Protein 1G31 (pdb70)

Nearest PDB structures (foldseek):
  1g31-assembly1_A  TM=1.009E+00  e=7.234E-22  Tequatrovirus T4
  2cgt-assembly1_O  TM=9.620E-01  e=8.627E-15  Tequatrovirus T4
  7bu3-assembly1_B  TM=4.494E-01  e=4.755E-01  Escherichia coli
  3qwb-assembly2_C  TM=4.500E-01  e=1.381E+00  Saccharomyces cerevisiae S288C
  1g31-assembly1_A  TM=1.008E+00  e=4.872E-21  Tequatrovirus T4

GO terms:
  GO:0019069 viral capsid assembly (P, IDA)

Solvent-accessible surface area: 41227 Å² total; per-residue (Å²): 143,96,54,49,7,103,3,4,6,58,43,0,0,0,19,16,55,139,71,47,55,59,123,74,157,112,89,123,110,82,85,173,76,39,135,154,71,90,15,86,59,45,15,20,0,30,0,5,18,44,2,103,75,10,54,181,71,18,16,115,68,38,18,24,0,7,1,12,63,55,84,21,96,95,13,27,16,0,55,29,13,63,67,114,104,113,58,165,99,36,108,76,85,2,0,5,5,60,30,122,20,1,10,0,1,12,101,140,110,40,56,6,98,4,4,7,59,43,0,0,0,18,16,55,137,62,38,57,50,113,74,156,127,95,125,107,83,88,176,80,39,139,146,68,89,17,77,71,50,15,17,0,32,1,6,17,45,2,103,76,10,55,182,71,15,13,112,64,42,17,24,0,8,1,11,62,55,84,21,100,94,12,28,12,0,52,33,12,76,68,124,86,122,57,162,100,35,106,73,87,2,0,4,5,61,30,120,17,1,9,0,0,10,101,128,114,44,46,6,99,4,5,8,61,44,0,0,0,20,15,56,136,63,41,49,50,104,78,154,120,108,129,108,82,85,175,88,39,141,143,70,90,16,80,61,42,13,19,0,32,0,2,17,46,2,102,75,11,54,182,72,17,15,113,63,43,18,24,0,8,1,12,62,54,84,22,102,99,12,26,13,0,57,32,11,72,61,123,84,126,59,152,110,34,108,70,88,2,0,4,5,60,31,119,18,1,10,0,2,11,111,144,105,43,49,6,97,4,5,8,60,42,0,0,0,18,15,51,140,66,46,54,65,114,82,154,119,94,121,110,80,86,174,83,40,136,147,70,89,14,82,58,45,15,20,0,32,0,9,18,45,2,104,76,11,53,183,73,16,14,115,64,43,18,24,0,7,1,14,58,55,83,21,98,94,12,25,16,0,51,32,13,66,67,120,94,107,61,179,102,38,108,72,84,1,0,4,5,60,30,120,20,1,11,0,0,12,107,146,101,44,54,6,102,4,5,8,58,44,0,0,0,17,15,51,135,70,38,40,59,104,100,147,123,91,129,108,83,82,173,80,40,138,140,70,89,18,83,69,48,13,20,0,33,0,7,18,45,2,102,74,10,53,183,72,16,14,115,62,41,18,24,0,8,1,11,60,55,84,21,102,95,13,27,12,0,54,34,12,72,68,126,92,115,77,160,90,33,106,76,85,2,0,4,5,59,31,122,19,1,10,0,0,11,108,156,99,43,60,6,104,4,5,7,59,44,0,0,0,17,16,55,135,69,43,58,53,116,90,143,130,91,127,110,82,83,174,90,39,133,144,68,90,19,81,57,46,14,20,0,36,2,8,17,44,2,105,74,11,54,185,72,17,14,109,60,40,19,22,0,8,1,11,60,55,85,22,98,96,14,27,13,0,50,29,12,74,60,139,69,115,60,145,117,36,107,73,87,2,0,4,5,58,29,121,19,1,10,0,2,13,106,132,123,41,41,4,102,4,4,7,61,45,0,0,0,18,14,54,137,68,44,62,53,122,72,153,112,97,127,110,81,84,174,82,40,142,143,69,92,16,83,68,47,14,19,0,31,0,2,16,45,2,103,75,10,54,184,72,20,16,106,68,43,17,24,0,8,1,11,59,54,85,22,95,99,13,27,16,0,54,32,11,67,61,113,96,107,67,153,92,34,109,77,86,2,0,5,5,58,29,121,19,1,10,0,2,14,106

Foldseek 3Di:
DDDPDEDAAQKWKWKFDPDAPVPCPVPDPPDDDDPVRQQQGKTKTFTQYGHPNHDPPLDDGRWIFIAGNNQKAWDQDVCVVVVNDPSVPDDITMIMHGSVRTDDTPD/DADPDEDAAQKWKWKFDPDFVPVPPPPDPPDDDDPVRQQAGKTKIFTQYGHPNHDPPLDDGRWIFIAGNNQKAWDQDVCVVVVNDDSVVDDIIMIMHGSVRTDDTPD/DDDPDEDAAQKWKWKFDPDFPVVPPPDDPPDDDDPVRQQQGKTKIFTQYGHPNHDPPLDDGRWIFIAGNNQKAWDQDVCVVVPDDDSVPDDITMIMHGSVRTDDTPD/DDDPDEDAAQKWKWKFDPDAPVPPPVPDPPDDDDPVRQQQGKTKTFTQYGHPNHDPPLDDGRWIAIAGNNQKAWDPDVCVVVVNDNPVPDDITMIMHGSVRTDDTPD/DDDPDEDAAQKWKWKFDPDFVVVCPVDDPPDDDDPVRQQQGKTKIFTQYGHPNHDPPLDDGGWIFIAGNNQKAWDQDVCVVVVNDDSVPDDITMIMHGSVRTDDTPD/DADPDEDAAQKWKWKFDPDADVPPPVPDPPDDDDPVVQQAGKTKIFTQYGHPNHDPPLDDGRWIFIAGNNQKAWDQDVCVVVPDDDSVPDDITMIMHGSVRTDDTPD/DDDPDEDAAQKWKWKFDPDFPVVCPVDDPPDDDDPVRQQQGKTKIFTQYGHPNHDPPLDDGRWIFIAGNNQKAWDQDVCVVVPNDDSVPDDITMIMHGSVRTDDTPD

InterPro domains:
  IPR011032 GroES-like superfamily [SSF50129] (5-111)
  IPR016416 Bacteriophage T4, Gp31, chaperonin-GroEL [PIRSF004380] (5-111)
  IPR020818 GroES chaperonin family [PF00166] (9-109)
  IPR020818 GroES chaperonin family [cd00320] (8-110)
  IPR037124 GroES chaperonin superfamily [G3DSA:2.30.33.40] (1-111)

Structure (mmCIF, N/CA/C/O backbone):
data_1G31
#
_entry.id   1G31
#
_cell.length_a   157.677
_cell.length_b   157.677
_cell.length_c   90.932
_cell.angle_alpha   90.00
_cell.angle_beta   90.00
_cell.angle_gamma   90.00
#
_symmetry.space_group_name_H-M   'P 42 21 2'
#
loop_
_entity.id
_entity.type
_entity.pdbx_description
1 polymer GP31
2 non-polymer 'PHOSPHATE ION'
3 non-polymer 'POTASSIUM ION'
4 water water
#
loop_
_atom_site.group_PDB
_atom_site.id
_atom_site.type_symbol
_atom_site.label_atom_id
_atom_site.label_alt_id
_atom_site.label_comp_id
_atom_site.label_asym_id
_atom_site.label_entity_id
_atom_site.label_seq_id
_atom_site.pdbx_PDB_ins_code
_atom_site.Cartn_x
_atom_site.Cartn_y
_atom_site.Cartn_z
_atom_site.occupancy
_atom_site.B_iso_or_equiv
_atom_site.auth_seq_id
_atom_site.auth_comp_id
_atom_site.auth_asym_id
_atom_site.auth_atom_id
_atom_site.pdbx_PDB_model_num
ATOM 1 N N . GLN A 1 5 ? 2.088 56.973 17.024 1.00 144.00 5 GLN A N 1
ATOM 2 C CA . GLN A 1 5 ? 2.703 56.242 18.167 1.00 142.54 5 GLN A CA 1
ATOM 3 C C . GLN A 1 5 ? 4.238 56.406 18.219 1.00 139.30 5 GLN A C 1
ATOM 4 O O . GLN A 1 5 ? 4.869 55.964 19.180 1.00 141.84 5 GLN A O 1
ATOM 10 N N . GLN A 1 6 ? 4.820 57.091 17.232 1.00 129.19 6 GLN A N 1
ATOM 11 C CA . GLN A 1 6 ? 6.277 57.270 17.160 1.00 117.50 6 GLN A CA 1
ATOM 12 C C . GLN A 1 6 ? 6.840 58.647 17.575 1.00 108.66 6 GLN A C 1
ATOM 13 O O . GLN A 1 6 ? 6.392 59.700 17.104 1.00 102.98 6 GLN A O 1
ATOM 19 N N . LEU A 1 7 ? 7.808 58.607 18.489 1.00 97.21 7 LEU A N 1
ATOM 20 C CA . LEU A 1 7 ? 8.482 59.791 19.002 1.00 80.86 7 LEU A CA 1
ATOM 21 C C . LEU A 1 7 ? 9.881 59.727 18.387 1.00 76.58 7 LEU A C 1
ATOM 22 O O . LEU A 1 7 ? 10.117 58.914 17.486 1.00 83.67 7 LEU A O 1
ATOM 27 N N . PRO A 1 8 ? 10.835 60.546 18.862 1.00 66.79 8 PRO A N 1
ATOM 28 C CA . PRO A 1 8 ? 12.184 60.486 18.266 1.00 62.59 8 PRO A CA 1
ATOM 29 C C . PRO A 1 8 ? 13.161 59.451 18.863 1.00 60.27 8 PRO A C 1
ATOM 30 O O . PRO A 1 8 ? 14.238 59.822 19.348 1.00 53.03 8 PRO A O 1
ATOM 34 N N . ILE A 1 9 ? 12.785 58.174 18.838 1.00 54.39 9 ILE A N 1
ATOM 35 C CA . ILE A 1 9 ? 13.617 57.091 19.361 1.00 50.48 9 ILE A CA 1
ATOM 36 C C . ILE A 1 9 ? 13.515 55.896 18.415 1.00 49.34 9 ILE A C 1
ATOM 37 O O . ILE A 1 9 ? 12.411 55.448 18.061 1.00 52.61 9 ILE A O 1
ATOM 42 N N . ARG A 1 10 ? 14.660 55.398 17.972 1.00 45.88 10 ARG A N 1
ATOM 43 C CA . ARG A 1 10 ? 14.697 54.272 17.046 1.00 51.81 10 ARG A CA 1
ATOM 44 C C . ARG A 1 10 ? 15.634 53.173 17.519 1.00 50.84 10 ARG A C 1
ATOM 45 O O . ARG A 1 10 ? 16.641 53.434 18.183 1.00 53.56 10 ARG A O 1
ATOM 53 N N . ALA A 1 11 ? 15.279 51.941 17.190 1.00 43.99 11 ALA A N 1
ATOM 54 C CA . ALA A 1 11 ? 16.068 50.781 17.555 1.00 44.40 11 ALA A CA 1
ATOM 55 C C . ALA A 1 11 ? 17.159 50.597 16.506 1.00 42.50 11 ALA A C 1
ATOM 56 O O . ALA A 1 11 ? 16.939 50.856 15.332 1.00 48.11 11 ALA A O 1
ATOM 58 N N . VAL A 1 12 ? 18.348 50.198 16.933 1.00 44.52 12 VAL A N 1
ATOM 59 C CA . VAL A 1 12 ? 19.430 49.974 15.995 1.00 41.41 12 VAL A CA 1
ATOM 60 C C . VAL A 1 12 ? 19.846 48.526 16.071 1.00 41.54 12 VAL A C 1
ATOM 61 O O . VAL A 1 12 ? 19.455 47.801 16.996 1.00 37.56 12 VAL A O 1
ATOM 65 N N . GLY A 1 13 ? 20.627 48.108 15.084 1.00 40.42 13 GLY A N 1
ATOM 66 C CA . GLY A 1 13 ? 21.102 46.742 15.043 1.00 32.90 13 GLY A CA 1
ATOM 67 C C . GLY A 1 13 ? 20.013 45.695 15.156 1.00 36.26 13 GLY A C 1
ATOM 68 O O . GLY A 1 13 ? 18.959 45.788 14.522 1.00 36.27 13 GLY A O 1
ATOM 69 N N . GLU A 1 14 ? 20.265 44.700 15.994 1.00 36.07 14 GLU A N 1
ATOM 70 C CA . GLU A 1 14 ? 19.332 43.603 16.180 1.00 36.85 14 GLU A CA 1
ATOM 71 C C . GLU A 1 14 ? 18.404 43.800 17.364 1.00 37.28 14 GLU A C 1
ATOM 72 O O . GLU A 1 14 ? 17.785 42.834 17.845 1.00 31.72 14 GLU A O 1
ATOM 78 N N . TYR A 1 15 ? 18.328 45.031 17.851 1.00 30.74 15 TYR A N 1
ATOM 79 C CA . TYR A 1 15 ? 17.457 45.308 18.970 1.00 30.80 15 TYR A CA 1
ATOM 80 C C . TYR A 1 15 ? 16.053 45.676 18.534 1.00 36.06 15 TYR A C 1
ATOM 81 O O . TYR A 1 15 ? 15.781 45.942 17.348 1.00 33.38 15 TYR A O 1
ATOM 90 N N . VAL A 1 16 ? 15.166 45.689 19.520 1.00 28.44 16 VAL A N 1
ATOM 91 C CA . VAL A 1 16 ? 13.789 46.024 19.295 1.00 29.43 16 VAL A CA 1
ATOM 92 C C . VAL A 1 16 ? 13.367 46.861 20.500 1.00 33.13 16 VAL A C 1
ATOM 93 O O . VAL A 1 16 ? 13.760 46.570 21.642 1.00 32.50 16 VAL A O 1
ATOM 97 N N . ILE A 1 17 ? 12.663 47.952 20.233 1.00 32.24 17 ILE A N 1
ATOM 98 C CA . ILE A 1 17 ? 12.174 48.831 21.292 1.00 30.88 17 ILE A CA 1
ATOM 99 C C . ILE A 1 17 ? 10.673 48.649 21.400 1.00 28.67 17 ILE A C 1
ATOM 100 O O . ILE A 1 17 ? 9.970 48.653 20.393 1.00 34.07 17 ILE A O 1
ATOM 105 N N . LEU A 1 18 ? 10.217 48.386 22.606 1.00 26.11 18 LEU A N 1
ATOM 106 C CA . LEU A 1 18 ? 8.813 48.148 22.870 1.00 34.01 18 LEU A CA 1
ATOM 107 C C . LEU A 1 18 ? 8.333 49.180 23.869 1.00 37.72 18 LEU A C 1
ATOM 108 O O . LEU A 1 18 ? 9.146 49.860 24.515 1.00 36.84 18 LEU A O 1
ATOM 113 N N . VAL A 1 19 ? 7.018 49.219 24.058 1.00 31.99 19 VAL A N 1
ATOM 114 C CA . VAL A 1 19 ? 6.428 50.103 25.035 1.00 33.22 19 VAL A CA 1
ATOM 115 C C . VAL A 1 19 ? 5.556 49.251 25.939 1.00 33.62 19 VAL A C 1
ATOM 116 O O . VAL A 1 19 ? 4.708 48.476 25.473 1.00 35.86 19 VAL A O 1
ATOM 120 N N . SER A 1 20 ? 5.842 49.312 27.233 1.00 33.26 20 SER A N 1
ATOM 121 C CA . SER A 1 20 ? 5.091 48.534 28.208 1.00 51.57 20 SER A CA 1
ATOM 122 C C . SER A 1 20 ? 3.631 48.915 28.306 1.00 53.56 20 SER A C 1
ATOM 123 O O . SER A 1 20 ? 3.285 50.087 28.234 1.00 52.25 20 SER A O 1
ATOM 126 N N . GLU A 1 21 ? 2.784 47.914 28.529 1.00 62.72 21 GLU A N 1
ATOM 127 C CA . GLU A 1 21 ? 1.348 48.122 28.681 1.00 67.87 21 GLU A CA 1
ATOM 128 C C . GLU A 1 21 ? 0.964 48.585 30.079 1.00 70.50 21 GLU A C 1
ATOM 129 O O . GLU A 1 21 ? 1.567 48.185 31.080 1.00 68.95 21 GLU A O 1
ATOM 135 N N . PRO A 1 22 ? -0.024 49.478 30.154 1.00 74.53 22 PRO A N 1
ATOM 136 C CA . PRO A 1 22 ? -0.550 50.048 31.396 1.00 79.09 22 PRO A CA 1
ATOM 137 C C . PRO A 1 22 ? -0.874 49.003 32.485 1.00 85.35 22 PRO A C 1
ATOM 138 O O . PRO A 1 22 ? -0.499 49.163 33.649 1.00 86.69 22 PRO A O 1
ATOM 142 N N . ALA A 1 23 ? -1.568 47.932 32.120 1.00 91.53 23 ALA A N 1
ATOM 143 C CA . ALA A 1 23 ? -1.898 46.910 33.101 1.00 95.47 23 ALA A CA 1
ATOM 144 C C . ALA A 1 23 ? -0.944 45.738 32.943 1.00 101.26 23 ALA A C 1
ATOM 145 O O . ALA A 1 23 ? -0.641 45.326 31.816 1.00 98.68 23 ALA A O 1
ATOM 147 N N . GLN A 1 24 ? -0.463 45.220 34.074 1.00 105.30 24 GLN A N 1
ATOM 148 C CA . GLN A 1 24 ? 0.466 44.086 34.103 1.00 102.77 24 GLN A CA 1
ATOM 149 C C . GLN A 1 24 ? 0.095 43.118 35.227 1.00 104.93 24 GLN A C 1
ATOM 150 O O . GLN A 1 24 ? -0.813 43.381 36.023 1.00 100.98 24 GLN A O 1
ATOM 156 N N . ALA A 1 25 ? 0.856 42.032 35.316 1.00 109.51 25 ALA A N 1
ATOM 157 C CA . ALA A 1 25 ? 0.654 40.985 36.314 1.00 117.63 25 ALA A CA 1
ATOM 158 C C . ALA A 1 25 ? 0.498 41.472 37.765 1.00 125.08 25 ALA A C 1
ATOM 159 O O . ALA A 1 25 ? -0.199 40.834 38.562 1.00 129.62 25 ALA A O 1
ATOM 161 N N . GLY A 1 26 ? 1.096 42.623 38.082 1.00 130.08 26 GLY A N 1
ATOM 162 C CA . GLY A 1 26 ? 1.053 43.181 39.431 1.00 127.38 26 GLY A CA 1
ATOM 163 C C . GLY A 1 26 ? -0.290 43.378 40.118 1.00 128.89 26 GLY A C 1
ATOM 164 O O . GLY A 1 26 ? -0.324 43.803 41.275 1.00 124.97 26 GLY A O 1
ATOM 165 N N . ASP A 1 27 ? -1.379 43.047 39.427 1.00 132.90 27 ASP A N 1
ATOM 166 C CA . ASP A 1 27 ? -2.732 43.192 39.961 1.00 132.83 27 ASP A CA 1
ATOM 167 C C . ASP A 1 27 ? -3.117 42.238 41.083 1.00 130.78 27 ASP A C 1
ATOM 168 O O . ASP A 1 27 ? -3.992 42.549 41.890 1.00 127.74 27 ASP A O 1
ATOM 173 N N . GLU A 1 28 ? -2.476 41.080 41.134 1.00 130.42 28 GLU A N 1
ATOM 174 C CA . GLU A 1 28 ? -2.774 40.111 42.177 1.00 129.47 28 GLU A CA 1
ATOM 175 C C . GLU A 1 28 ? -1.876 40.304 43.384 1.00 129.41 28 GLU A C 1
ATOM 176 O O . GLU A 1 28 ? -0.922 39.547 43.591 1.00 126.42 28 GLU A O 1
ATOM 182 N N . GLU A 1 29 ? -2.202 41.314 44.186 1.00 130.95 29 GLU A N 1
ATOM 183 C CA . GLU A 1 29 ? -1.466 41.640 45.406 1.00 130.22 29 GLU A CA 1
ATOM 184 C C . GLU A 1 29 ? -1.870 40.657 46.515 1.00 127.91 29 GLU A C 1
ATOM 185 O O . GLU A 1 29 ? -2.016 41.041 47.675 1.00 123.80 29 GLU A O 1
ATOM 191 N N . VAL A 1 30 ? -2.049 39.388 46.139 1.00 124.93 30 VAL A N 1
ATOM 192 C CA . VAL A 1 30 ? -2.459 38.325 47.058 1.00 117.71 30 VAL A CA 1
ATOM 193 C C . VAL A 1 30 ? -1.245 37.748 47.793 1.00 121.84 30 VAL A C 1
ATOM 194 O O . VAL A 1 30 ? -1.399 36.966 48.733 1.00 126.32 30 VAL A O 1
ATOM 198 N N . THR A 1 31 ? -0.048 38.113 47.337 1.00 121.19 31 THR A N 1
ATOM 199 C CA . THR A 1 31 ? 1.212 37.645 47.918 1.00 115.80 31 THR A CA 1
ATOM 200 C C . THR A 1 31 ? 1.403 38.119 49.367 1.00 115.78 31 THR A C 1
ATOM 201 O O . THR A 1 31 ? 1.457 39.333 49.618 1.00 116.14 31 THR A O 1
ATOM 205 N N . GLU A 1 32 ? 1.555 37.163 50.295 1.00 108.97 32 GLU A N 1
ATOM 206 C CA . GLU A 1 32 ? 1.754 37.433 51.731 1.00 98.08 32 GLU A CA 1
ATOM 207 C C . GLU A 1 32 ? 2.708 38.610 51.951 1.00 91.47 32 GLU A C 1
ATOM 208 O O . GLU A 1 32 ? 3.837 38.596 51.461 1.00 93.18 32 GLU A O 1
ATOM 214 N N . SER A 1 33 ? 2.251 39.633 52.658 1.00 84.49 33 SER A N 1
ATOM 215 C CA . SER A 1 33 ? 3.093 40.798 52.894 1.00 82.55 33 SER A CA 1
ATOM 216 C C . SER A 1 33 ? 4.335 40.444 53.708 1.00 79.78 33 SER A C 1
ATOM 217 O O . SER A 1 33 ? 4.323 39.507 54.515 1.00 78.41 33 SER A O 1
ATOM 220 N N . GLY A 1 34 ? 5.414 41.185 53.468 1.00 74.73 34 GLY A N 1
ATOM 221 C CA . GLY A 1 34 ? 6.647 40.967 54.211 1.00 63.66 34 GLY A CA 1
ATOM 222 C C . GLY A 1 34 ? 7.536 39.817 53.777 1.00 57.07 34 GLY A C 1
ATOM 223 O O . GLY A 1 34 ? 8.446 39.418 54.514 1.00 51.87 34 GLY A O 1
ATOM 224 N N . LEU A 1 35 ? 7.229 39.214 52.630 1.00 43.50 35 LEU A N 1
ATOM 225 C CA . LEU A 1 35 ? 8.073 38.144 52.125 1.00 37.50 35 LEU A CA 1
ATOM 226 C C . LEU A 1 35 ? 9.116 38.766 51.220 1.00 38.25 35 LEU A C 1
ATOM 227 O O . LEU A 1 35 ? 8.832 39.708 50.482 1.00 41.39 35 LEU A O 1
ATOM 232 N N . ILE A 1 36 ? 10.340 38.291 51.326 1.00 32.10 36 ILE A N 1
ATOM 233 C CA . ILE A 1 36 ? 11.433 38.774 50.496 1.00 27.85 36 ILE A CA 1
ATOM 234 C C . ILE A 1 36 ? 11.434 37.996 49.176 1.00 26.59 36 ILE A C 1
ATOM 235 O O . ILE A 1 36 ? 11.475 36.770 49.175 1.00 23.22 36 ILE A O 1
ATOM 240 N N . ILE A 1 37 ? 11.318 38.705 48.057 1.00 23.93 37 ILE A N 1
ATOM 241 C CA . ILE A 1 37 ? 11.257 38.052 46.756 1.00 15.10 37 ILE A CA 1
ATOM 242 C C . ILE A 1 37 ? 12.607 38.026 46.078 1.00 22.48 37 ILE A C 1
ATOM 243 O O . ILE A 1 37 ? 13.270 39.052 45.903 1.00 23.79 37 ILE A O 1
ATOM 248 N N . GLY A 1 38 ? 13.031 36.834 45.672 1.00 14.08 38 GLY A N 1
ATOM 249 C CA . GLY A 1 38 ? 14.318 36.716 45.018 1.00 10.86 38 GLY A CA 1
ATOM 250 C C . GLY A 1 38 ? 14.337 37.368 43.662 1.00 22.38 38 GLY A C 1
ATOM 251 O O . GLY A 1 38 ? 13.296 37.624 43.031 1.00 21.50 38 GLY A O 1
ATOM 252 N N . LYS A 1 39 ? 15.550 37.536 43.159 1.00 14.37 39 LYS A N 1
ATOM 253 C CA . LYS A 1 39 ? 15.754 38.158 41.878 1.00 18.58 39 LYS A CA 1
ATOM 254 C C . LYS A 1 39 ? 15.327 37.274 40.721 1.00 18.40 39 LYS A C 1
ATOM 255 O O . LYS A 1 39 ? 14.847 37.782 39.717 1.00 26.01 39 LYS A O 1
ATOM 261 N N . ARG A 1 40 ? 15.526 35.963 40.843 1.00 20.21 40 ARG A N 1
ATOM 262 C CA . ARG A 1 40 ? 15.115 35.018 39.772 1.00 19.67 40 ARG A CA 1
ATOM 263 C C . ARG A 1 40 ? 13.606 35.082 39.543 1.00 25.84 40 ARG A C 1
ATOM 264 O O . ARG A 1 40 ? 13.116 35.147 38.409 1.00 21.06 40 ARG A O 1
ATOM 272 N N . VAL A 1 41 ? 12.872 35.041 40.641 1.00 18.69 41 VAL A N 1
ATOM 273 C CA . VAL A 1 41 ? 11.428 35.130 40.614 1.00 23.19 41 VAL A CA 1
ATOM 274 C C . VAL A 1 41 ? 11.027 36.441 39.938 1.00 29.52 41 VAL A C 1
ATOM 275 O O . VAL A 1 41 ? 10.279 36.420 38.970 1.00 28.47 41 VAL A O 1
ATOM 279 N N . GLN A 1 42 ? 11.548 37.573 40.433 1.00 23.17 42 GLN A N 1
ATOM 280 C CA . GLN A 1 42 ? 11.216 38.873 39.840 1.00 20.02 42 GLN A CA 1
ATOM 281 C C . GLN A 1 42 ? 11.559 38.910 38.355 1.00 24.18 42 GLN A C 1
ATOM 282 O O . GLN A 1 42 ? 10.831 39.493 37.555 1.00 25.38 42 GLN A O 1
ATOM 288 N N . GLY A 1 43 ? 12.663 38.279 37.968 1.00 17.09 43 GLY A N 1
ATOM 289 C CA . GLY A 1 43 ? 13.049 38.331 36.569 1.00 19.29 43 GLY A CA 1
ATOM 290 C C . GLY A 1 43 ? 12.147 37.523 35.662 1.00 24.42 43 GLY A C 1
ATOM 291 O O . GLY A 1 43 ? 12.130 37.731 34.462 1.00 27.84 43 GLY A O 1
ATOM 292 N N . GLU A 1 44 ? 11.367 36.625 36.249 1.00 30.06 44 GLU A N 1
ATOM 293 C CA . GLU A 1 44 ? 10.499 35.744 35.482 1.00 38.48 44 GLU A CA 1
ATOM 294 C C . GLU A 1 44 ? 9.167 36.364 35.156 1.00 34.39 44 GLU A C 1
ATOM 295 O O . GLU A 1 44 ? 8.472 35.922 34.246 1.00 32.80 44 GLU A O 1
ATOM 301 N N . VAL A 1 45 ? 8.753 37.311 35.981 1.00 33.93 45 VAL A N 1
ATOM 302 C CA . VAL A 1 45 ? 7.487 37.992 35.748 1.00 29.66 45 VAL A CA 1
ATOM 303 C C . VAL A 1 45 ? 7.415 38.503 34.306 1.00 36.58 45 VAL A C 1
ATOM 304 O O . VAL A 1 45 ? 8.359 39.125 33.808 1.00 30.60 45 VAL A O 1
ATOM 308 N N . PRO A 1 46 ? 6.317 38.181 33.596 1.00 48.86 46 PRO A N 1
ATOM 309 C CA . PRO A 1 46 ? 6.148 38.621 32.207 1.00 46.09 46 PRO A CA 1
ATOM 310 C C . PRO A 1 46 ? 5.764 40.085 32.152 1.00 41.66 46 PRO A C 1
ATOM 311 O O . PRO A 1 46 ? 5.172 40.626 33.082 1.00 39.79 46 PRO A O 1
ATOM 315 N N . GLU A 1 47 ? 6.120 40.735 31.054 1.00 42.54 47 GLU A N 1
ATOM 316 C CA . GLU A 1 47 ? 5.782 42.122 30.857 1.00 43.73 47 GLU A CA 1
ATOM 317 C C . GLU A 1 47 ? 5.190 42.221 29.450 1.00 43.84 47 GLU A C 1
ATOM 318 O O . GLU A 1 47 ? 5.811 41.760 28.476 1.00 46.08 47 GLU A O 1
ATOM 324 N N . LEU A 1 48 ? 3.938 42.667 29.374 1.00 41.54 48 LEU A N 1
ATOM 325 C CA . LEU A 1 48 ? 3.227 42.829 28.102 1.00 41.00 48 LEU A CA 1
ATOM 326 C C . LEU A 1 48 ? 3.704 44.120 27.459 1.00 37.39 48 LEU A C 1
ATOM 327 O O . LEU A 1 48 ? 3.704 45.181 28.101 1.00 26.63 48 LEU A O 1
ATOM 332 N N . CYS A 1 49 ? 4.127 44.024 26.205 1.00 31.77 49 CYS A N 1
ATOM 333 C CA . CYS A 1 49 ? 4.649 45.179 25.508 1.00 36.71 49 CYS A CA 1
ATOM 334 C C . CYS A 1 49 ? 4.217 45.242 24.074 1.00 35.61 49 CYS A C 1
ATOM 335 O O . CYS A 1 49 ? 3.877 44.236 23.454 1.00 35.02 49 CYS A O 1
ATOM 338 N N . VAL A 1 50 ? 4.356 46.432 23.518 1.00 31.42 50 VAL A N 1
ATOM 339 C CA . VAL A 1 50 ? 3.989 46.646 22.154 1.00 31.90 50 VAL A CA 1
ATOM 340 C C . VAL A 1 50 ? 5.200 47.133 21.412 1.00 30.21 50 VAL A C 1
ATOM 341 O O . VAL A 1 50 ? 5.912 48.036 21.868 1.00 30.80 50 VAL A O 1
ATOM 345 N N . VAL A 1 51 ? 5.435 46.520 20.261 1.00 30.90 51 VAL A N 1
ATOM 346 C CA . VAL A 1 51 ? 6.571 46.860 19.432 1.00 37.27 51 VAL A CA 1
ATOM 347 C C . VAL A 1 51 ? 6.418 48.277 18.956 1.00 41.13 51 VAL A C 1
ATOM 348 O O . VAL A 1 51 ? 5.409 48.638 18.385 1.00 48.12 51 VAL A O 1
ATOM 352 N N . HIS A 1 52 ? 7.442 49.070 19.198 1.00 42.27 52 HIS A N 1
ATOM 353 C CA . HIS A 1 52 ? 7.424 50.454 18.804 1.00 41.83 52 HIS A CA 1
ATOM 354 C C . HIS A 1 52 ? 8.424 50.671 17.672 1.00 42.11 52 HIS A C 1
ATOM 355 O O . HIS A 1 52 ? 8.146 51.407 16.742 1.00 52.73 52 HIS A O 1
ATOM 362 N N . SER A 1 53 ? 9.542 49.960 17.699 1.00 40.26 53 SER A N 1
ATOM 363 C CA . SER A 1 53 ? 10.558 50.127 16.669 1.00 33.08 53 SER A CA 1
ATOM 364 C C . SER A 1 53 ? 11.416 48.880 16.537 1.00 35.34 53 SER A C 1
ATOM 365 O O . SER A 1 53 ? 11.837 48.323 17.539 1.00 39.71 53 SER A O 1
ATOM 368 N N . VAL A 1 54 ? 11.718 48.477 15.309 1.00 33.39 54 VAL A N 1
ATOM 369 C CA . VAL A 1 54 ? 12.527 47.283 15.061 1.00 36.27 54 VAL A CA 1
ATOM 370 C C . VAL A 1 54 ? 13.864 47.652 14.425 1.00 38.77 54 VAL A C 1
ATOM 371 O O . VAL A 1 54 ? 13.890 48.274 13.363 1.00 45.54 54 VAL A O 1
ATOM 375 N N . GLY A 1 55 ? 14.961 47.238 15.046 1.00 40.32 55 GLY A N 1
ATOM 376 C CA . GLY A 1 55 ? 16.262 47.517 14.499 1.00 34.78 55 GLY A CA 1
ATOM 377 C C . GLY A 1 55 ? 16.419 47.030 13.062 1.00 39.82 55 GLY A C 1
ATOM 378 O O . GLY A 1 55 ? 15.877 45.980 12.690 1.00 35.74 55 GLY A O 1
ATOM 379 N N . PRO A 1 56 ? 17.168 47.774 12.240 1.00 42.15 56 PRO A N 1
ATOM 380 C CA . PRO A 1 56 ? 17.399 47.420 10.837 1.00 44.53 56 PRO A CA 1
ATOM 381 C C . PRO A 1 56 ? 18.065 46.071 10.604 1.00 45.47 56 PRO A C 1
ATOM 382 O O . PRO A 1 56 ? 18.076 45.583 9.471 1.00 52.45 56 PRO A O 1
ATOM 386 N N . ASP A 1 57 ? 18.614 45.466 11.655 1.00 48.44 57 ASP A N 1
ATOM 387 C CA . ASP A 1 57 ? 19.268 44.169 11.495 1.00 49.94 57 ASP A CA 1
ATOM 388 C C . ASP A 1 57 ? 18.418 43.004 11.940 1.00 50.25 57 ASP A C 1
ATOM 389 O O . ASP A 1 57 ? 18.841 41.844 11.860 1.00 47.08 57 ASP A O 1
ATOM 394 N N . VAL A 1 58 ? 17.246 43.311 12.480 1.00 48.12 58 VAL A N 1
ATOM 395 C CA . VAL A 1 58 ? 16.339 42.259 12.871 1.00 48.02 58 VAL A CA 1
ATOM 396 C C . VAL A 1 58 ? 15.877 41.717 11.512 1.00 54.79 58 VAL A C 1
ATOM 397 O O . VAL A 1 58 ? 15.571 42.501 10.591 1.00 55.25 58 VAL A O 1
ATOM 401 N N . PRO A 1 59 ? 15.905 40.386 11.334 1.00 60.92 59 PRO A N 1
ATOM 402 C CA . PRO A 1 59 ? 15.484 39.773 10.070 1.00 60.21 59 PRO A CA 1
ATOM 403 C C . PRO A 1 59 ? 14.124 40.276 9.620 1.00 64.85 59 PRO A C 1
ATOM 404 O O . PRO A 1 59 ? 13.206 40.475 10.438 1.00 58.12 59 PRO A O 1
ATOM 408 N N . GLU A 1 60 ? 14.040 40.553 8.325 1.00 66.75 60 GLU A N 1
ATOM 409 C CA . GLU A 1 60 ? 12.820 41.041 7.717 1.00 69.38 60 GLU A CA 1
ATOM 410 C C . GLU A 1 60 ? 11.652 40.098 7.968 1.00 63.76 60 GLU A C 1
ATOM 411 O O . GLU A 1 60 ? 11.787 38.888 7.880 1.00 58.64 60 GLU A O 1
ATOM 417 N N . GLY A 1 61 ? 10.513 40.664 8.324 1.00 57.80 61 GLY A N 1
ATOM 418 C CA . GLY A 1 61 ? 9.347 39.850 8.579 1.00 58.09 61 GLY A CA 1
ATOM 419 C C . GLY A 1 61 ? 9.355 39.180 9.931 1.00 60.21 61 GLY A C 1
ATOM 420 O O . GLY A 1 61 ? 8.638 38.206 10.137 1.00 59.79 61 GLY A O 1
ATOM 421 N N . PHE A 1 62 ? 10.191 39.651 10.842 1.00 61.42 62 PHE A N 1
ATOM 422 C CA . PHE A 1 62 ? 10.225 39.072 12.165 1.00 59.93 62 PHE A CA 1
ATOM 423 C C . PHE A 1 62 ? 8.973 39.514 12.938 1.00 61.10 62 PHE A C 1
ATOM 424 O O . PHE A 1 62 ? 8.273 38.686 13.508 1.00 62.25 62 PHE A O 1
ATOM 432 N N . CYS A 1 63 ? 8.697 40.814 12.965 1.00 61.35 63 CYS A N 1
ATOM 433 C CA . CYS A 1 63 ? 7.507 41.331 13.647 1.00 65.87 63 CYS A CA 1
ATOM 434 C C . CYS A 1 63 ? 7.169 42.700 13.064 1.00 64.49 63 CYS A C 1
ATOM 435 O O . CYS A 1 63 ? 7.890 43.197 12.195 1.00 66.40 63 CYS A O 1
ATOM 438 N N . GLU A 1 64 ? 6.096 43.321 13.553 1.00 64.65 64 GLU A N 1
ATOM 439 C CA . GLU A 1 64 ? 5.699 44.643 13.070 1.00 59.38 64 GLU A CA 1
ATOM 440 C C . GLU A 1 64 ? 5.345 45.584 14.190 1.00 55.35 64 GLU A C 1
ATOM 441 O O . GLU A 1 64 ? 4.874 45.173 15.264 1.00 50.21 64 GLU A O 1
ATOM 447 N N . VAL A 1 65 ? 5.549 46.868 13.927 1.00 48.77 65 VAL A N 1
ATOM 448 C CA . VAL A 1 65 ? 5.231 47.876 14.917 1.00 45.67 65 VAL A CA 1
ATOM 449 C C . VAL A 1 65 ? 3.742 47.717 15.281 1.00 46.21 65 VAL A C 1
ATOM 450 O O . VAL A 1 65 ? 2.917 47.414 14.425 1.00 52.74 65 VAL A O 1
ATOM 454 N N . GLY A 1 66 ? 3.418 47.841 16.556 1.00 43.27 66 GLY A N 1
ATOM 455 C CA . GLY A 1 66 ? 2.045 47.703 16.973 1.00 35.64 66 GLY A CA 1
ATOM 456 C C . GLY A 1 66 ? 1.776 46.312 17.518 1.00 45.22 66 GLY A C 1
ATOM 457 O O . GLY A 1 66 ? 0.798 46.102 18.254 1.00 47.09 66 GLY A O 1
ATOM 458 N N . ASP A 1 67 ? 2.635 45.355 17.176 1.00 46.45 67 ASP A N 1
ATOM 459 C CA . ASP A 1 67 ? 2.464 43.999 17.673 1.00 41.06 67 ASP A CA 1
ATOM 460 C C . ASP A 1 67 ? 2.680 43.895 19.160 1.00 37.78 67 ASP A C 1
ATOM 461 O O . ASP A 1 67 ? 3.558 44.537 19.726 1.00 35.40 67 ASP A O 1
ATOM 466 N N . LEU A 1 68 ? 1.789 43.153 19.792 1.00 34.09 68 LEU A N 1
ATOM 467 C CA . LEU A 1 68 ? 1.836 42.935 21.221 1.00 33.76 68 LEU A CA 1
ATOM 468 C C . LEU A 1 68 ? 2.590 41.627 21.494 1.00 41.46 68 LEU A C 1
ATOM 469 O O . LEU A 1 68 ? 2.430 40.637 20.766 1.00 34.96 68 LEU A O 1
ATOM 474 N N . THR A 1 69 ? 3.403 41.624 22.550 1.00 37.84 69 THR A N 1
ATOM 475 C CA . THR A 1 69 ? 4.168 40.438 22.912 1.00 41.40 69 THR A CA 1
ATOM 476 C C . THR A 1 69 ? 4.378 40.386 24.426 1.00 39.36 69 THR A C 1
ATOM 477 O O . THR A 1 69 ? 3.885 41.236 25.167 1.00 37.89 69 THR A O 1
ATOM 481 N N . SER A 1 70 ? 5.065 39.350 24.885 1.00 43.81 70 SER A N 1
ATOM 482 C CA . SER A 1 70 ? 5.336 39.207 26.310 1.00 40.71 70 SER A CA 1
ATOM 483 C C . SER A 1 70 ? 6.792 38.834 26.491 1.00 43.32 70 SER A C 1
ATOM 484 O O . SER A 1 70 ? 7.316 37.942 25.808 1.00 48.22 70 SER A O 1
ATOM 487 N N . LEU A 1 71 ? 7.451 39.545 27.402 1.00 36.87 71 LEU A N 1
ATOM 488 C CA . LEU A 1 71 ? 8.855 39.305 27.703 1.00 36.45 71 LEU A CA 1
ATOM 489 C C . LEU A 1 71 ? 9.078 39.269 29.198 1.00 34.65 71 LEU A C 1
ATOM 490 O O . LEU A 1 71 ? 8.427 39.996 29.940 1.00 31.28 71 LEU A O 1
ATOM 495 N N . PRO A 1 72 ? 9.973 38.388 29.672 1.00 34.22 72 PRO A N 1
ATOM 496 C CA . PRO A 1 72 ? 10.227 38.317 31.111 1.00 25.71 72 PRO A CA 1
ATOM 497 C C . PRO A 1 72 ? 10.976 39.590 31.459 1.00 29.43 72 PRO A C 1
ATOM 498 O O . PRO A 1 72 ? 11.829 40.078 30.680 1.00 21.01 72 PRO A O 1
ATOM 502 N N . VAL A 1 73 ? 10.664 40.141 32.625 1.00 22.85 73 VAL A N 1
ATOM 503 C CA . VAL A 1 73 ? 11.315 41.338 33.116 1.00 28.10 73 VAL A CA 1
ATOM 504 C C . VAL A 1 73 ? 12.848 41.242 33.000 1.00 36.12 73 VAL A C 1
ATOM 505 O O . VAL A 1 73 ? 13.524 42.206 32.659 1.00 33.69 73 VAL A O 1
ATOM 509 N N . GLY A 1 74 ? 13.384 40.060 33.260 1.00 33.93 74 GLY A N 1
ATOM 510 C CA . GLY A 1 74 ? 14.814 39.893 33.191 1.00 17.86 74 GLY A CA 1
ATOM 511 C C . GLY A 1 74 ? 15.393 39.926 31.799 1.00 27.08 74 GLY A C 1
ATOM 512 O O . GLY A 1 74 ? 16.587 40.018 31.644 1.00 35.00 74 GLY A O 1
ATOM 513 N N . GLN A 1 75 ? 14.571 39.858 30.768 1.00 33.63 75 GLN A N 1
ATOM 514 C CA . GLN A 1 75 ? 15.100 39.855 29.401 1.00 31.92 75 GLN A CA 1
ATOM 515 C C . GLN A 1 75 ? 15.143 41.225 28.783 1.00 32.61 75 GLN A C 1
ATOM 516 O O . GLN A 1 75 ? 15.784 41.451 27.760 1.00 35.71 75 GLN A O 1
ATOM 522 N N . ILE A 1 76 ? 14.416 42.145 29.376 1.00 29.09 76 ILE A N 1
ATOM 523 C CA . ILE A 1 76 ? 14.364 43.473 28.827 1.00 36.78 76 ILE A CA 1
ATOM 524 C C . ILE A 1 76 ? 15.071 44.483 29.706 1.00 39.63 76 ILE A C 1
ATOM 525 O O . ILE A 1 76 ? 15.239 44.310 30.921 1.00 35.72 76 ILE A O 1
ATOM 530 N N . ARG A 1 77 ? 15.411 45.594 29.077 1.00 34.88 77 ARG A N 1
ATOM 531 C CA . ARG A 1 77 ? 16.104 46.646 29.773 1.00 32.03 77 ARG A CA 1
ATOM 532 C C . ARG A 1 77 ? 15.353 47.964 29.544 1.00 30.51 77 ARG A C 1
ATOM 533 O O . ARG A 1 77 ? 14.895 48.243 28.440 1.00 32.66 77 ARG A O 1
ATOM 541 N N . ASN A 1 78 ? 15.139 48.717 30.621 1.00 31.91 78 ASN A N 1
ATOM 542 C CA . ASN A 1 78 ? 14.446 49.999 30.548 1.00 33.01 78 ASN A CA 1
ATOM 543 C C . ASN A 1 78 ? 15.285 50.980 29.750 1.00 39.22 78 ASN A C 1
ATOM 544 O O . ASN A 1 78 ? 16.500 51.055 29.937 1.00 42.66 78 ASN A O 1
ATOM 549 N N . VAL A 1 79 ? 14.614 51.778 28.924 1.00 37.92 79 VAL A N 1
ATOM 550 C CA . VAL A 1 79 ? 15.254 52.798 28.100 1.00 40.00 79 VAL A CA 1
ATOM 551 C C . VAL A 1 79 ? 14.681 54.155 28.527 1.00 40.11 79 VAL A C 1
ATOM 552 O O . VAL A 1 79 ? 13.484 54.270 28.737 1.00 42.51 79 VAL A O 1
ATOM 556 N N . PRO A 1 80 ? 15.544 55.165 28.745 1.00 41.62 80 PRO A N 1
ATOM 557 C CA . PRO A 1 80 ? 15.074 56.501 29.153 1.00 42.40 80 PRO A CA 1
ATOM 558 C C . PRO A 1 80 ? 14.094 57.058 28.131 1.00 42.31 80 PRO A C 1
ATOM 559 O O . PRO A 1 80 ? 14.314 56.940 26.918 1.00 31.48 80 PRO A O 1
ATOM 563 N N . HIS A 1 81 ? 13.000 57.638 28.616 1.00 39.37 81 HIS A N 1
ATOM 564 C CA . HIS A 1 81 ? 12.013 58.204 27.710 1.00 41.24 81 HIS A CA 1
ATOM 565 C C . HIS A 1 81 ? 12.656 59.295 26.838 1.00 37.78 81 HIS A C 1
ATOM 566 O O . HIS A 1 81 ? 13.341 60.168 27.377 1.00 37.81 81 HIS A O 1
ATOM 573 N N . PRO A 1 82 ? 12.403 59.312 25.513 1.00 37.70 82 PRO A N 1
ATOM 574 C CA . PRO A 1 82 ? 13.034 60.356 24.681 1.00 41.70 82 PRO A CA 1
ATOM 575 C C . PRO A 1 82 ? 12.953 61.782 25.207 1.00 42.68 82 PRO A C 1
ATOM 576 O O . PRO A 1 82 ? 13.887 62.548 25.030 1.00 42.01 82 PRO A O 1
ATOM 580 N N . PHE A 1 83 ? 11.868 62.166 25.866 1.00 44.28 83 PHE A N 1
ATOM 581 C CA . PHE A 1 83 ? 11.833 63.527 26.386 1.00 50.20 83 PHE A CA 1
ATOM 582 C C . PHE A 1 83 ? 12.787 63.727 27.546 1.00 51.35 83 PHE A C 1
ATOM 583 O O . PHE A 1 83 ? 13.393 64.783 27.638 1.00 55.61 83 PHE A O 1
ATOM 591 N N . VAL A 1 84 ? 12.983 62.708 28.389 1.00 48.53 84 VAL A N 1
ATOM 592 C CA . VAL A 1 84 ? 13.943 62.858 29.486 1.00 45.56 84 VAL A CA 1
ATOM 593 C C . VAL A 1 84 ? 15.327 62.931 28.832 1.00 48.07 84 VAL A C 1
ATOM 594 O O . VAL A 1 84 ? 16.160 63.765 29.189 1.00 47.72 84 VAL A O 1
ATOM 598 N N . ALA A 1 85 ? 15.528 62.084 27.824 1.00 48.03 85 ALA A N 1
ATOM 599 C CA . ALA A 1 85 ? 16.782 62.029 27.086 1.00 50.40 85 ALA A CA 1
ATOM 600 C C . ALA A 1 85 ? 17.036 63.356 26.407 1.00 54.29 85 ALA A C 1
ATOM 601 O O . ALA A 1 85 ? 18.142 63.877 26.456 1.00 59.35 85 ALA A O 1
ATOM 603 N N . LEU A 1 86 ? 16.004 63.910 25.791 1.00 56.41 86 LEU A N 1
ATOM 604 C CA . LEU A 1 86 ? 16.157 65.183 25.100 1.00 62.05 86 LEU A CA 1
ATOM 605 C C . LEU A 1 86 ? 16.014 66.352 26.085 1.00 66.16 86 LEU A C 1
ATOM 606 O O . LEU A 1 86 ? 15.826 67.497 25.671 1.00 72.25 86 LEU A O 1
ATOM 611 N N . GLY A 1 87 ? 16.122 66.042 27.383 1.00 67.08 87 GLY A N 1
ATOM 612 C CA . GLY A 1 87 ? 16.037 67.041 28.437 1.00 65.11 87 GLY A CA 1
ATOM 613 C C . GLY A 1 87 ? 14.839 67.971 28.336 1.00 72.16 87 GLY A C 1
ATOM 614 O O . GLY A 1 87 ? 14.969 69.183 28.549 1.00 76.05 87 GLY A O 1
ATOM 615 N N . LEU A 1 88 ? 13.696 67.406 27.932 1.00 76.97 88 LEU A N 1
ATOM 616 C CA . LEU A 1 88 ? 12.445 68.138 27.749 1.00 77.58 88 LEU A CA 1
ATOM 617 C C . LEU A 1 88 ? 11.388 67.916 28.850 1.00 85.59 88 LEU A C 1
ATOM 618 O O . LEU A 1 88 ? 10.426 68.682 28.924 1.00 95.36 88 LEU A O 1
ATOM 623 N N . LYS A 1 89 ? 11.516 66.859 29.663 1.00 84.53 89 LYS A N 1
ATOM 624 C CA . LYS A 1 89 ? 10.549 66.577 30.750 1.00 77.52 89 LYS A CA 1
ATOM 625 C C . LYS A 1 89 ? 11.288 65.876 31.886 1.00 78.84 89 LYS A C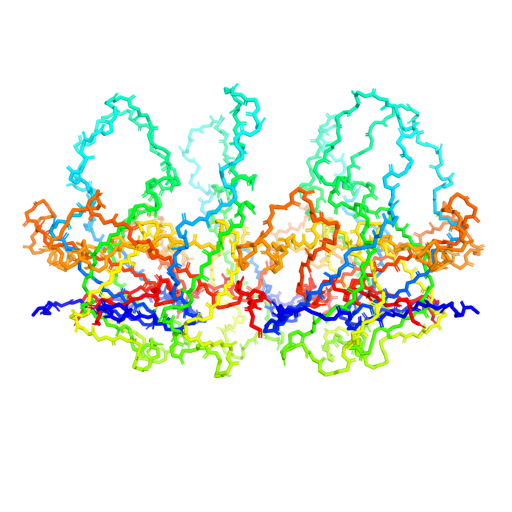 1
ATOM 626 O O . LYS A 1 89 ? 12.466 65.522 31.743 1.00 75.35 89 LYS A O 1
ATOM 632 N N . GLN A 1 90 ? 10.607 65.646 32.999 1.00 84.89 90 GLN A N 1
ATOM 633 C CA . GLN A 1 90 ? 11.239 64.966 34.134 1.00 91.78 90 GLN A CA 1
ATOM 634 C C . GLN A 1 90 ? 10.731 63.537 34.117 1.00 93.15 90 GLN A C 1
ATOM 635 O O . GLN A 1 90 ? 9.545 63.309 33.868 1.00 90.25 90 GLN A O 1
ATOM 641 N N . PRO A 1 91 ? 11.604 62.558 34.423 1.00 97.43 91 PRO A N 1
ATOM 642 C CA . PRO A 1 91 ? 11.149 61.159 34.415 1.00 101.29 91 PRO A CA 1
ATOM 643 C C . PRO A 1 91 ? 9.871 60.872 35.214 1.00 106.49 91 PRO A C 1
ATOM 644 O O . PRO A 1 91 ? 9.055 60.037 34.810 1.00 103.19 91 PRO A O 1
ATOM 648 N N . LYS A 1 92 ? 9.677 61.602 36.312 1.00 112.19 92 LYS A N 1
ATOM 649 C CA . LYS A 1 92 ? 8.493 61.439 37.158 1.00 114.01 92 LYS A CA 1
ATOM 650 C C . LYS A 1 92 ? 7.177 61.819 36.469 1.00 111.99 92 LYS A C 1
ATOM 651 O O . LYS A 1 92 ? 6.130 61.241 36.746 1.00 113.84 92 LYS A O 1
ATOM 657 N N . GLU A 1 93 ? 7.225 62.792 35.578 1.00 105.87 93 GLU A N 1
ATOM 658 C CA . GLU A 1 93 ? 6.016 63.204 34.893 1.00 102.80 93 GLU A CA 1
ATOM 659 C C . GLU A 1 93 ? 5.905 62.505 33.538 1.00 105.07 93 GLU A C 1
ATOM 660 O O . GLU A 1 93 ? 5.293 63.037 32.607 1.00 97.50 93 GLU A O 1
ATOM 666 N N . ILE A 1 94 ? 6.544 61.340 33.415 1.00 108.05 94 ILE A N 1
ATOM 667 C CA . ILE A 1 94 ? 6.499 60.541 32.183 1.00 105.26 94 ILE A CA 1
ATOM 668 C C . ILE A 1 94 ? 5.728 59.262 32.506 1.00 103.19 94 ILE A C 1
ATOM 669 O O . ILE A 1 94 ? 6.038 58.571 33.482 1.00 106.76 94 ILE A O 1
ATOM 674 N N . LYS A 1 95 ? 4.704 58.978 31.704 1.00 93.31 95 LYS A N 1
ATOM 675 C CA . LYS A 1 95 ? 3.876 57.794 31.908 1.00 87.64 95 LYS A CA 1
ATOM 676 C C . LYS A 1 95 ? 4.398 56.610 31.096 1.00 80.96 95 LYS A C 1
ATOM 677 O O . LYS A 1 95 ? 4.642 55.541 31.646 1.00 82.25 95 LYS A O 1
ATOM 679 N N . GLN A 1 96 ? 4.571 56.835 29.793 1.00 68.87 96 GLN A N 1
ATOM 680 C CA . GLN A 1 96 ? 5.059 55.838 28.846 1.00 59.85 96 GLN A CA 1
ATOM 681 C C . GLN A 1 96 ? 6.426 55.249 29.181 1.00 58.16 96 GLN A C 1
ATOM 682 O O . GLN A 1 96 ? 7.418 55.968 29.243 1.00 55.84 96 GLN A O 1
ATOM 688 N N . LYS A 1 97 ? 6.487 53.928 29.281 1.00 59.58 97 LYS A N 1
ATOM 689 C CA . LYS A 1 97 ? 7.719 53.246 29.612 1.00 50.40 97 LYS A CA 1
ATOM 690 C C . LYS A 1 97 ? 8.255 52.529 28.369 1.00 42.21 97 LYS A C 1
ATOM 691 O O . LYS A 1 97 ? 7.547 51.767 27.710 1.00 36.28 97 LYS A O 1
ATOM 697 N N . PHE A 1 98 ? 9.482 52.852 27.995 1.00 34.51 98 PHE A N 1
ATOM 698 C CA . PHE A 1 98 ? 10.107 52.199 26.856 1.00 37.25 98 PHE A CA 1
ATOM 699 C C . PHE A 1 98 ? 11.129 51.197 27.360 1.00 34.63 98 PHE A C 1
ATOM 700 O O . PHE A 1 98 ? 11.829 51.461 28.339 1.00 36.32 98 PHE A O 1
ATOM 708 N N . VAL A 1 99 ? 11.194 50.044 26.706 1.00 33.63 99 VAL A N 1
ATOM 709 C CA . VAL A 1 99 ? 12.152 49.010 27.075 1.00 30.80 99 VAL A CA 1
ATOM 710 C C . VAL A 1 99 ? 12.737 48.476 25.791 1.00 34.81 99 VAL A C 1
ATOM 711 O O . VAL A 1 99 ? 12.173 48.657 24.715 1.00 37.85 99 VAL A O 1
ATOM 715 N N . THR A 1 100 ? 13.853 47.779 25.922 1.00 32.41 100 THR A N 1
ATOM 716 C CA . THR A 1 100 ? 14.503 47.214 24.773 1.00 30.48 100 THR A CA 1
ATOM 717 C C . THR A 1 100 ? 14.950 45.792 25.062 1.00 36.31 100 THR A C 1
ATOM 718 O O . THR A 1 100 ? 15.046 45.360 26.232 1.00 32.96 100 THR A O 1
ATOM 722 N N . CYS A 1 101 ? 15.163 45.049 23.983 1.00 29.57 101 CYS A N 1
ATOM 723 C CA . CYS A 1 101 ? 15.679 43.700 24.098 1.00 39.28 101 CYS A CA 1
ATOM 724 C C . CYS A 1 101 ? 16.141 43.253 22.727 1.00 33.61 101 CYS A C 1
ATOM 725 O O . CYS A 1 101 ? 15.812 43.865 21.716 1.00 38.93 101 CYS A O 1
ATOM 728 N N . HIS A 1 102 ? 16.970 42.226 22.713 1.00 29.01 102 HIS A N 1
ATOM 729 C CA . HIS A 1 102 ? 17.466 41.675 21.478 1.00 33.57 102 HIS A CA 1
ATOM 730 C C . HIS A 1 102 ? 16.292 40.908 20.835 1.00 34.25 102 HIS A C 1
ATOM 731 O O . HIS A 1 102 ? 15.500 40.278 21.540 1.00 28.45 102 HIS A O 1
ATOM 738 N N . TYR A 1 103 ? 16.212 40.891 19.502 1.00 31.63 103 TYR A N 1
ATOM 739 C CA . TYR A 1 103 ? 15.086 40.221 18.876 1.00 30.63 103 TYR A CA 1
ATOM 740 C C . TYR A 1 103 ? 14.999 38.735 19.192 1.00 35.26 103 TYR A C 1
ATOM 741 O O . TYR A 1 103 ? 13.916 38.182 19.269 1.00 38.85 103 TYR A O 1
ATOM 750 N N . LYS A 1 104 ? 16.139 38.103 19.433 1.00 33.01 104 LYS A N 1
ATOM 751 C CA . LYS A 1 104 ? 16.149 36.669 19.749 1.00 35.01 104 LYS A CA 1
ATOM 752 C C . LYS A 1 104 ? 15.522 36.328 21.071 1.00 31.05 104 LYS A C 1
ATOM 753 O O . LYS A 1 104 ? 15.279 35.166 21.358 1.00 39.42 104 LYS A O 1
ATOM 759 N N . ALA A 1 105 ? 15.219 37.339 21.873 1.00 31.09 105 ALA A N 1
ATOM 760 C CA . ALA A 1 105 ? 14.591 37.092 23.164 1.00 34.42 105 ALA A CA 1
ATOM 761 C C . ALA A 1 105 ? 13.079 37.067 23.016 1.00 41.36 105 ALA A C 1
ATOM 762 O O . ALA A 1 105 ? 12.376 36.761 23.983 1.00 40.57 105 ALA A O 1
ATOM 764 N N . ILE A 1 106 ? 12.570 37.431 21.834 1.00 40.42 106 ILE A N 1
ATOM 765 C CA . ILE A 1 106 ? 11.120 37.455 21.591 1.00 38.63 106 ILE A CA 1
ATOM 766 C C . ILE A 1 106 ? 10.645 36.116 21.070 1.00 38.91 106 ILE A C 1
ATOM 767 O O . ILE A 1 106 ? 11.026 35.690 19.978 1.00 40.02 106 ILE A O 1
ATOM 772 N N . PRO A 1 107 ? 9.789 35.443 21.836 1.00 36.10 107 PRO A N 1
ATOM 773 C CA . PRO A 1 107 ? 9.277 34.140 21.440 1.00 39.09 107 PRO A CA 1
ATOM 774 C C . PRO A 1 107 ? 7.916 34.125 20.706 1.00 44.26 107 PRO A C 1
ATOM 775 O O . PRO A 1 107 ? 7.644 33.224 19.903 1.00 40.82 107 PRO A O 1
ATOM 779 N N . CYS A 1 108 ? 7.069 35.119 20.961 1.00 42.15 108 CYS A N 1
ATOM 780 C CA . CYS A 1 108 ? 5.745 35.154 20.341 1.00 43.85 108 CYS A CA 1
ATOM 781 C C . CYS A 1 108 ? 5.126 36.535 20.155 1.00 47.44 108 CYS A C 1
ATOM 782 O O . CYS A 1 108 ? 5.616 37.537 20.683 1.00 48.45 108 CYS A O 1
ATOM 785 N N . LEU A 1 109 ? 4.027 36.558 19.409 1.00 47.35 109 LEU A N 1
ATOM 786 C CA . LEU A 1 109 ? 3.269 37.764 19.148 1.00 43.12 109 LEU A CA 1
ATOM 787 C C . LEU A 1 109 ? 1.831 37.373 19.359 1.00 42.71 109 LEU A C 1
ATOM 788 O O . LEU A 1 109 ? 1.441 36.257 19.032 1.00 43.02 109 LEU A O 1
ATOM 793 N N . TYR A 1 110 ? 1.057 38.256 19.965 1.00 41.19 110 TYR A N 1
ATOM 794 C CA . TYR A 1 110 ? -0.359 37.993 20.169 1.00 49.02 110 TYR A CA 1
ATOM 795 C C . TYR A 1 110 ? -1.146 38.512 18.975 1.00 52.94 110 TYR A C 1
ATOM 796 O O . TYR A 1 110 ? -1.854 39.521 19.041 1.00 51.15 110 TYR A O 1
ATOM 805 N N . LYS A 1 111 ? -0.917 37.817 17.868 1.00 61.62 111 LYS A N 1
ATOM 806 C CA . LYS A 1 111 ? -1.531 38.059 16.579 1.00 65.03 111 LYS A CA 1
ATOM 807 C C . LYS A 1 111 ? -2.303 36.770 16.290 1.00 70.88 111 LYS A C 1
ATOM 808 O O . LYS A 1 111 ? -3.554 36.821 16.300 1.00 80.38 111 LYS A O 1
ATOM 815 N N . GLN B 1 5 ? 33.832 69.431 18.043 1.00 89.68 5 GLN B N 1
ATOM 816 C CA . GLN B 1 5 ? 33.677 68.280 18.959 1.00 96.64 5 GLN B CA 1
ATOM 817 C C . GLN B 1 5 ? 34.784 67.211 18.793 1.00 97.36 5 GLN B C 1
ATOM 818 O O . GLN B 1 5 ? 35.160 66.545 19.767 1.00 108.28 5 GLN B O 1
ATOM 824 N N . GLN B 1 6 ? 35.320 67.050 17.586 1.00 86.68 6 GLN B N 1
ATOM 825 C CA . GLN B 1 6 ? 36.366 66.050 17.364 1.00 77.30 6 GLN B CA 1
ATOM 826 C C . GLN B 1 6 ? 37.718 66.328 18.018 1.00 72.24 6 GLN B C 1
ATOM 827 O O . GLN B 1 6 ? 38.419 67.255 17.615 1.00 70.25 6 GLN B O 1
ATOM 833 N N . LEU B 1 7 ? 38.062 65.517 19.025 1.00 64.40 7 LEU B N 1
ATOM 834 C CA . LEU B 1 7 ? 39.339 65.596 19.745 1.00 53.92 7 LEU B CA 1
ATOM 835 C C . LEU B 1 7 ? 40.254 64.527 19.137 1.00 55.02 7 LEU B C 1
ATOM 836 O O . LEU B 1 7 ? 39.795 63.714 18.347 1.00 67.42 7 LEU B O 1
ATOM 841 N N . PRO B 1 8 ? 41.566 64.537 19.448 1.00 53.20 8 PRO B N 1
ATOM 842 C CA . PRO B 1 8 ? 42.464 63.512 18.878 1.00 56.16 8 PRO B CA 1
ATOM 843 C C . PRO B 1 8 ? 42.322 62.147 19.566 1.00 57.93 8 PRO B C 1
ATOM 844 O O . PRO B 1 8 ? 43.109 61.753 20.437 1.00 58.36 8 PRO B O 1
ATOM 848 N N . ILE B 1 9 ? 41.248 61.468 19.196 1.00 57.34 9 ILE B N 1
ATOM 849 C CA . ILE B 1 9 ? 40.908 60.157 19.715 1.00 53.38 9 ILE B CA 1
ATOM 850 C C . ILE B 1 9 ? 39.921 59.532 18.744 1.00 49.92 9 ILE B C 1
ATOM 851 O O . ILE B 1 9 ? 38.900 60.131 18.401 1.00 51.45 9 ILE B O 1
ATOM 856 N N . ARG B 1 10 ? 40.255 58.341 18.269 1.00 49.65 10 ARG B N 1
ATOM 857 C CA . ARG B 1 10 ? 39.405 57.627 17.327 1.00 52.00 10 ARG B CA 1
ATOM 858 C C . ARG B 1 10 ? 39.119 56.201 17.791 1.00 50.16 10 ARG B C 1
ATOM 859 O O . ARG B 1 10 ? 39.935 55.579 18.463 1.00 52.12 10 ARG B O 1
ATOM 867 N N . ALA B 1 11 ? 37.939 55.713 17.453 1.00 44.57 11 ALA B N 1
ATOM 868 C CA . ALA B 1 11 ? 37.525 54.365 17.799 1.00 43.95 11 ALA B CA 1
ATOM 869 C C . ALA B 1 11 ? 38.094 53.426 16.733 1.00 43.87 11 ALA B C 1
ATOM 870 O O . ALA B 1 11 ? 38.206 53.793 15.564 1.00 48.55 11 ALA B O 1
ATOM 872 N N . VAL B 1 12 ? 38.492 52.230 17.142 1.00 44.78 12 VAL B N 1
ATOM 873 C CA . VAL B 1 12 ? 39.009 51.242 16.205 1.00 44.20 12 VAL B CA 1
ATOM 874 C C . VAL B 1 12 ? 38.139 50.007 16.245 1.00 43.02 12 VAL B C 1
ATOM 875 O O . VAL B 1 12 ? 37.301 49.854 17.150 1.00 40.43 12 VAL B O 1
ATOM 879 N N . GLY B 1 13 ? 38.303 49.153 15.239 1.00 36.65 13 GLY B N 1
ATOM 880 C CA . GLY B 1 13 ? 37.532 47.932 15.155 1.00 28.94 13 GLY B CA 1
ATOM 881 C C . GLY B 1 13 ? 36.037 48.119 15.257 1.00 35.51 13 GLY B C 1
ATOM 882 O O . GLY B 1 13 ? 35.475 49.014 14.634 1.00 37.12 13 GLY B O 1
ATOM 883 N N . GLU B 1 14 ? 35.403 47.288 16.075 1.00 38.05 14 GLU B N 1
ATOM 884 C CA . GLU B 1 14 ? 33.960 47.342 16.259 1.00 36.56 14 GLU B CA 1
ATOM 885 C C . GLU B 1 14 ? 33.527 48.178 17.452 1.00 35.34 14 GLU B C 1
ATOM 886 O O . GLU B 1 14 ? 32.390 48.047 17.923 1.00 32.63 14 GLU B O 1
ATOM 892 N N . TYR B 1 15 ? 34.432 49.007 17.962 1.00 30.00 15 TYR B N 1
ATOM 893 C CA . TYR B 1 15 ? 34.103 49.863 19.086 1.00 32.32 15 TYR B CA 1
ATOM 894 C C . TYR B 1 15 ? 33.517 51.205 18.669 1.00 32.00 15 TYR B C 1
ATOM 895 O O . TYR B 1 15 ? 33.580 51.618 17.511 1.00 30.76 15 TYR B O 1
ATOM 904 N N . VAL B 1 16 ? 32.949 51.880 19.645 1.00 26.70 16 VAL B N 1
ATOM 905 C CA . VAL B 1 16 ? 32.353 53.171 19.430 1.00 30.54 16 VAL B CA 1
ATOM 906 C C . VAL B 1 16 ? 32.710 53.993 20.652 1.00 32.42 16 VAL B C 1
ATOM 907 O O . VAL B 1 16 ? 32.658 53.499 21.781 1.00 32.69 16 VAL B O 1
ATOM 911 N N . ILE B 1 17 ? 33.157 55.221 20.403 1.00 33.90 17 ILE B N 1
ATOM 912 C CA . ILE B 1 17 ? 33.513 56.150 21.472 1.00 32.10 17 ILE B CA 1
ATOM 913 C C . ILE B 1 17 ? 32.432 57.209 21.595 1.00 30.56 17 ILE B C 1
ATOM 914 O O . ILE B 1 17 ? 32.020 57.799 20.596 1.00 37.62 17 ILE B O 1
ATOM 919 N N . LEU B 1 18 ? 31.932 57.382 22.804 1.00 30.94 18 LEU B N 1
ATOM 920 C CA . LEU B 1 18 ? 30.873 58.320 23.061 1.00 33.90 18 LEU B CA 1
ATOM 921 C C . LEU B 1 18 ? 31.361 59.305 24.100 1.00 38.65 18 LEU B C 1
ATOM 922 O O . LEU B 1 18 ? 32.376 59.069 24.761 1.00 35.07 18 LEU B O 1
ATOM 927 N N . VAL B 1 19 ? 30.571 60.354 24.312 1.00 38.09 19 VAL B N 1
ATOM 928 C CA . VAL B 1 19 ? 30.904 61.352 25.305 1.00 34.72 19 VAL B CA 1
ATOM 929 C C . VAL B 1 19 ? 29.666 61.481 26.169 1.00 34.95 19 VAL B C 1
ATOM 930 O O . VAL B 1 19 ? 28.537 61.629 25.670 1.00 38.76 19 VAL B O 1
ATOM 934 N N . SER B 1 20 ? 29.861 61.283 27.461 1.00 33.04 20 SER B N 1
ATOM 935 C CA . SER B 1 20 ? 28.777 61.390 28.420 1.00 49.28 20 SER B CA 1
ATOM 936 C C . SER B 1 20 ? 28.175 62.773 28.530 1.00 53.41 20 SER B C 1
ATOM 937 O O . SER B 1 20 ? 28.883 63.784 28.484 1.00 51.12 20 SER B O 1
ATOM 940 N N . GLU B 1 21 ? 26.861 62.787 28.748 1.00 53.41 21 GLU B N 1
ATOM 941 C CA . GLU B 1 21 ? 26.094 64.014 28.921 1.00 49.72 21 GLU B CA 1
ATOM 942 C C . GLU B 1 21 ? 26.200 64.577 30.336 1.00 58.82 21 GLU B C 1
ATOM 943 O O . GLU B 1 21 ? 26.317 63.838 31.324 1.00 58.66 21 GLU B O 1
ATOM 949 N N . PRO B 1 22 ? 26.246 65.912 30.432 1.00 61.95 22 PRO B N 1
ATOM 950 C CA . PRO B 1 22 ? 26.346 66.664 31.678 1.00 61.77 22 PRO B CA 1
ATOM 951 C C . PRO B 1 22 ? 25.340 66.214 32.721 1.00 61.46 22 PRO B C 1
ATOM 952 O O . PRO B 1 22 ? 25.674 66.031 33.897 1.00 59.45 22 PRO B O 1
ATOM 956 N N . ALA B 1 23 ? 24.106 66.034 32.291 1.00 63.79 23 ALA B N 1
ATOM 957 C CA . ALA B 1 23 ? 23.061 65.624 33.203 1.00 70.60 23 ALA B CA 1
ATOM 958 C C . ALA B 1 23 ? 22.646 64.175 32.988 1.00 77.74 23 ALA B C 1
ATOM 959 O O . ALA B 1 23 ? 22.503 63.707 31.854 1.00 71.56 23 ALA B O 1
ATOM 961 N N . GLN B 1 24 ? 22.469 63.473 34.101 1.00 83.86 24 GLN B N 1
ATOM 962 C CA . GLN B 1 24 ? 22.049 62.072 34.126 1.00 84.28 24 GLN B CA 1
ATOM 963 C C . GLN B 1 24 ? 21.002 62.042 35.253 1.00 89.39 24 GLN B C 1
ATOM 964 O O . GLN B 1 24 ? 20.975 62.944 36.099 1.00 90.27 24 GLN B O 1
ATOM 970 N N . ALA B 1 25 ? 20.143 61.031 35.290 1.00 91.79 25 ALA B N 1
ATOM 971 C CA . ALA B 1 25 ? 19.115 60.959 36.327 1.00 95.69 25 ALA B CA 1
ATOM 972 C C . ALA B 1 25 ? 19.611 60.941 37.798 1.00 103.26 25 ALA B C 1
ATOM 973 O O . ALA B 1 25 ? 18.808 60.788 38.719 1.00 102.24 25 ALA B O 1
ATOM 975 N N . GLY B 1 26 ? 20.917 61.148 38.011 1.00 112.59 26 GLY B N 1
ATOM 976 C CA . GLY B 1 26 ? 21.482 61.178 39.362 1.00 116.70 26 GLY B CA 1
ATOM 977 C C . GLY B 1 26 ? 21.080 62.431 40.127 1.00 120.50 26 GLY B C 1
ATOM 978 O O . GLY B 1 26 ? 21.540 62.699 41.250 1.00 112.62 26 GLY B O 1
ATOM 979 N N . ASP B 1 27 ? 20.198 63.202 39.498 1.00 127.51 27 ASP B N 1
ATOM 980 C CA . ASP B 1 27 ? 19.659 64.432 40.039 1.00 131.12 27 ASP B CA 1
ATOM 981 C C . ASP B 1 27 ? 18.337 63.992 40.655 1.00 132.51 27 ASP B C 1
ATOM 982 O O . ASP B 1 27 ? 17.292 64.561 40.359 1.00 133.57 27 ASP B O 1
ATOM 987 N N . GLU B 1 28 ? 18.384 62.916 41.435 1.00 132.94 28 GLU B N 1
ATOM 988 C CA . GLU B 1 28 ? 17.196 62.364 42.090 1.00 131.80 28 GLU B CA 1
ATOM 989 C C . GLU B 1 28 ? 17.646 61.688 43.367 1.00 129.36 28 GLU B C 1
ATOM 990 O O . GLU B 1 28 ? 17.095 60.662 43.759 1.00 125.57 28 GLU B O 1
ATOM 996 N N . GLU B 1 29 ? 18.617 62.292 44.037 1.00 129.00 29 GLU B N 1
ATOM 997 C CA . GLU B 1 29 ? 19.173 61.725 45.260 1.00 126.66 29 GLU B CA 1
ATOM 998 C C . GLU B 1 29 ? 18.276 61.815 46.478 1.00 125.40 29 GLU B C 1
ATOM 999 O O . GLU B 1 29 ? 18.668 62.335 47.524 1.00 118.73 29 GLU B O 1
ATOM 1005 N N . VAL B 1 30 ? 17.065 61.293 46.317 1.00 126.08 30 VAL B N 1
ATOM 1006 C CA . VAL B 1 30 ? 16.069 61.256 47.368 1.00 123.78 30 VAL B CA 1
ATOM 1007 C C . VAL B 1 30 ? 16.272 59.932 48.112 1.00 126.19 30 VAL B C 1
ATOM 1008 O O . VAL B 1 30 ? 15.709 59.715 49.188 1.00 127.59 30 VAL B O 1
ATOM 1012 N N . THR B 1 31 ? 17.118 59.069 47.549 1.00 123.28 31 THR B N 1
ATOM 1013 C CA . THR B 1 31 ? 17.413 57.768 48.137 1.00 116.60 31 THR B CA 1
ATOM 1014 C C . THR B 1 31 ? 17.893 57.927 49.578 1.00 112.31 31 THR B C 1
ATOM 1015 O O . THR B 1 31 ? 18.708 58.805 49.875 1.00 107.26 31 THR B O 1
ATOM 1019 N N . GLU B 1 32 ? 17.360 57.082 50.458 1.00 107.78 32 GLU B N 1
ATOM 1020 C CA . GLU B 1 32 ? 17.719 57.074 51.872 1.00 102.27 32 GLU B CA 1
ATOM 1021 C C . GLU B 1 32 ? 19.247 57.019 52.006 1.00 101.23 32 GLU B C 1
ATOM 1022 O O . GLU B 1 32 ? 19.903 56.164 51.406 1.00 105.09 32 GLU B O 1
ATOM 1028 N N . SER B 1 33 ? 19.810 57.968 52.742 1.00 95.27 33 SER B N 1
ATOM 1029 C CA . SER B 1 33 ? 21.258 58.027 52.948 1.00 88.63 33 SER B CA 1
ATOM 1030 C C . SER B 1 33 ? 21.800 56.829 53.725 1.00 80.74 33 SER B C 1
ATOM 1031 O O . SER B 1 33 ? 21.080 56.224 54.521 1.00 80.98 33 SER B O 1
ATOM 1034 N N . GLY B 1 34 ? 23.081 56.522 53.515 1.00 67.43 34 GLY B N 1
ATOM 1035 C CA . GLY B 1 34 ? 23.715 55.419 54.222 1.00 55.95 34 GLY B CA 1
ATOM 1036 C C . GLY B 1 34 ? 23.352 54.013 53.775 1.00 49.69 34 GLY B C 1
ATOM 1037 O O . GLY B 1 34 ? 23.591 53.047 54.504 1.00 44.30 34 GLY B O 1
ATOM 1038 N N . LEU B 1 35 ? 22.761 53.890 52.593 1.00 45.51 35 LEU B N 1
ATOM 1039 C CA . LEU B 1 35 ? 22.399 52.579 52.070 1.00 46.40 35 LEU B CA 1
ATOM 1040 C C . LEU B 1 35 ? 23.518 52.009 51.215 1.00 39.06 35 LEU B C 1
ATOM 1041 O O . LEU B 1 35 ? 24.143 52.742 50.458 1.00 40.28 35 LEU B O 1
ATOM 1046 N N . ILE B 1 36 ? 23.782 50.715 51.327 1.00 35.18 36 ILE B N 1
ATOM 1047 C CA . ILE B 1 36 ? 24.830 50.135 50.512 1.00 26.30 36 ILE B CA 1
ATOM 1048 C C . ILE B 1 36 ? 24.219 49.671 49.178 1.00 28.46 36 ILE B C 1
ATOM 1049 O O . ILE B 1 36 ? 23.288 48.849 49.157 1.00 27.32 36 ILE B O 1
ATOM 1054 N N . ILE B 1 37 ? 24.714 50.241 48.079 1.00 19.92 37 ILE B N 1
ATOM 1055 C CA . ILE B 1 37 ? 24.214 49.889 46.760 1.00 19.80 37 ILE B CA 1
ATOM 1056 C C . ILE B 1 37 ? 25.041 48.800 46.058 1.00 23.94 37 ILE B C 1
ATOM 1057 O O . ILE B 1 37 ? 26.238 48.929 45.868 1.00 21.05 37 ILE B O 1
ATOM 1062 N N . GLY B 1 38 ? 24.383 47.724 45.658 1.00 17.65 38 GLY B N 1
ATOM 1063 C CA . GLY B 1 38 ? 25.119 46.669 45.006 1.00 17.40 38 GLY B CA 1
ATOM 1064 C C . GLY B 1 38 ? 25.651 47.086 43.658 1.00 22.84 38 GLY B C 1
ATOM 1065 O O . GLY B 1 38 ? 25.225 48.079 43.031 1.00 16.63 38 GLY B O 1
ATOM 1066 N N . LYS B 1 39 ? 26.517 46.216 43.149 1.00 15.52 39 LYS B N 1
ATOM 1067 C CA . LYS B 1 39 ? 27.150 46.450 41.860 1.00 21.38 39 LYS B CA 1
ATOM 1068 C C . LYS B 1 39 ? 26.201 46.239 40.685 1.00 22.88 39 LYS B C 1
ATOM 1069 O O . LYS B 1 39 ? 26.298 46.942 39.665 1.00 26.02 39 LYS B O 1
ATOM 1075 N N . ARG B 1 40 ? 25.279 45.274 40.804 1.00 18.65 40 ARG B N 1
ATOM 1076 C CA . ARG B 1 40 ? 24.315 45.016 39.718 1.00 21.08 40 ARG B CA 1
ATOM 1077 C C . ARG B 1 40 ? 23.442 46.243 39.510 1.00 25.47 40 ARG B C 1
ATOM 1078 O O . ARG B 1 40 ? 23.212 46.687 38.380 1.00 22.61 40 ARG B O 1
ATOM 1086 N N . VAL B 1 41 ? 22.948 46.774 40.621 1.00 20.26 41 VAL B N 1
ATOM 1087 C CA . VAL B 1 41 ? 22.106 47.969 40.586 1.00 24.21 41 VAL B CA 1
ATOM 1088 C C . VAL B 1 41 ? 22.877 49.113 39.930 1.00 29.54 41 VAL B C 1
ATOM 1089 O O . VAL B 1 41 ? 22.410 49.719 38.965 1.00 29.60 41 VAL B O 1
ATOM 1093 N N . GLN B 1 42 ? 24.077 49.401 40.433 1.00 22.71 42 GLN B N 1
ATOM 1094 C CA . GLN B 1 42 ? 24.894 50.478 39.847 1.00 16.54 42 GLN B CA 1
ATOM 1095 C C . GLN B 1 42 ? 25.156 50.230 38.377 1.00 21.46 42 GLN B C 1
ATOM 1096 O O . GLN B 1 42 ? 25.151 51.166 37.582 1.00 26.90 42 GLN B O 1
ATOM 1102 N N . GLY B 1 43 ? 25.346 48.976 37.997 1.00 18.87 43 GLY B N 1
ATOM 1103 C CA . GLY B 1 43 ? 25.647 48.700 36.597 1.00 20.95 43 GLY B CA 1
ATOM 1104 C C . GLY B 1 43 ? 24.468 48.925 35.677 1.00 26.54 43 GLY B C 1
ATOM 1105 O O . GLY B 1 43 ? 24.642 49.076 34.459 1.00 27.46 43 GLY B O 1
ATOM 1106 N N . GLU B 1 44 ? 23.281 48.952 36.286 1.00 29.10 44 GLU B N 1
ATOM 1107 C CA . GLU B 1 44 ? 22.016 49.119 35.574 1.00 37.56 44 GLU B CA 1
ATOM 1108 C C . GLU B 1 44 ? 21.735 50.515 35.146 1.00 29.30 44 GLU B C 1
ATOM 1109 O O . GLU B 1 44 ? 21.102 50.742 34.134 1.00 38.96 44 GLU B O 1
ATOM 1115 N N . VAL B 1 45 ? 22.129 51.449 35.993 1.00 34.70 45 VAL B N 1
ATOM 1116 C CA . VAL B 1 45 ? 21.912 52.871 35.747 1.00 31.16 45 VAL B CA 1
ATOM 1117 C C . VAL B 1 45 ? 22.288 53.249 34.318 1.00 35.57 45 VAL B C 1
ATOM 1118 O O . VAL B 1 45 ? 23.365 52.879 33.831 1.00 32.77 45 VAL B O 1
ATOM 1122 N N . PRO B 1 46 ? 21.365 53.914 33.599 1.00 46.84 46 PRO B N 1
ATOM 1123 C CA . PRO B 1 46 ? 21.615 54.336 32.217 1.00 46.18 46 PRO B CA 1
ATOM 1124 C C . PRO B 1 46 ? 22.529 55.550 32.192 1.00 42.91 46 PRO B C 1
ATOM 1125 O O . PRO B 1 46 ? 22.576 56.345 33.132 1.00 47.13 46 PRO B O 1
ATOM 1129 N N . GLU B 1 47 ? 23.219 55.703 31.073 1.00 43.51 47 GLU B N 1
ATOM 1130 C CA . GLU B 1 47 ? 24.140 56.788 30.868 1.00 37.88 47 GLU B CA 1
ATOM 1131 C C . GLU B 1 47 ? 23.754 57.347 29.514 1.00 42.13 47 GLU B C 1
ATOM 1132 O O . GLU B 1 47 ? 23.597 56.583 28.559 1.00 41.29 47 GLU B O 1
ATOM 1138 N N . LEU B 1 48 ? 23.474 58.648 29.462 1.00 40.69 48 LEU B N 1
ATOM 1139 C CA . LEU B 1 48 ? 23.137 59.321 28.204 1.00 40.02 48 LEU B CA 1
ATOM 1140 C C . LEU B 1 48 ? 24.453 59.747 27.582 1.00 35.48 48 LEU B C 1
ATOM 1141 O O . LEU B 1 48 ? 25.287 60.386 28.245 1.00 33.65 48 LEU B O 1
ATOM 1146 N N . CYS B 1 49 ? 24.658 59.374 26.328 1.00 30.61 49 CYS B N 1
ATOM 1147 C CA . CYS B 1 49 ? 25.916 59.692 25.656 1.00 38.54 49 CYS B CA 1
ATOM 1148 C C . CYS B 1 49 ? 25.728 60.081 24.224 1.00 38.68 49 CYS B C 1
ATOM 1149 O O . CYS B 1 49 ? 24.763 59.681 23.577 1.00 38.68 49 CYS B O 1
ATOM 1152 N N . VAL B 1 50 ? 26.754 60.733 23.697 1.00 33.89 50 VAL B N 1
ATOM 1153 C CA . VAL B 1 50 ? 26.710 61.168 22.331 1.00 32.20 50 VAL B CA 1
ATOM 1154 C C . VAL B 1 50 ? 27.852 60.527 21.598 1.00 31.78 50 VAL B C 1
ATOM 1155 O O . VAL B 1 50 ? 28.984 60.518 22.080 1.00 31.81 50 VAL B O 1
ATOM 1159 N N . VAL B 1 51 ? 27.534 59.972 20.436 1.00 26.09 51 VAL B N 1
ATOM 1160 C CA . VAL B 1 51 ? 28.520 59.308 19.606 1.00 34.27 51 VAL B CA 1
ATOM 1161 C C . VAL B 1 51 ? 29.533 60.318 19.155 1.00 38.05 51 VAL B C 1
ATOM 1162 O O . VAL B 1 51 ? 29.188 61.338 18.596 1.00 47.86 51 VAL B O 1
ATOM 1166 N N . HIS B 1 52 ? 30.790 60.025 19.420 1.00 40.60 52 HIS B N 1
ATOM 1167 C CA . HIS B 1 52 ? 31.873 60.902 19.053 1.00 38.35 52 HIS B CA 1
ATOM 1168 C C . HIS B 1 52 ? 32.682 60.272 17.922 1.00 43.91 52 HIS B C 1
ATOM 1169 O O . HIS B 1 52 ? 33.119 60.970 17.014 1.00 52.36 52 HIS B O 1
ATOM 1176 N N . SER B 1 53 ? 32.822 58.949 17.928 1.00 41.45 53 SER B N 1
ATOM 1177 C CA . SER B 1 53 ? 33.600 58.275 16.891 1.00 32.07 53 SER B CA 1
ATOM 1178 C C . SER B 1 53 ? 33.162 56.825 16.737 1.00 34.98 53 SER B C 1
ATOM 1179 O O . SER B 1 53 ? 32.974 56.139 17.733 1.00 41.64 53 SER B O 1
ATOM 1182 N N . VAL B 1 54 ? 33.049 56.357 15.499 1.00 36.40 54 VAL B N 1
ATOM 1183 C CA . VAL B 1 54 ? 32.607 54.991 15.219 1.00 36.24 54 VAL B CA 1
ATOM 1184 C C . VAL B 1 54 ? 33.734 54.179 14.588 1.00 37.36 54 VAL B C 1
ATOM 1185 O O . VAL B 1 54 ? 34.246 54.551 13.536 1.00 43.51 54 VAL B O 1
ATOM 1189 N N . GLY B 1 55 ? 34.093 53.060 15.217 1.00 42.38 55 GLY B N 1
ATOM 1190 C CA . GLY B 1 55 ? 35.140 52.213 14.673 1.00 34.74 55 GLY B CA 1
ATOM 1191 C C . GLY B 1 55 ? 34.872 51.816 13.230 1.00 39.18 55 GLY B C 1
ATOM 1192 O O . GLY B 1 55 ? 33.712 51.623 12.826 1.00 34.32 55 GLY B O 1
ATOM 1193 N N . PRO B 1 56 ? 35.924 51.689 12.420 1.00 41.71 56 PRO B N 1
ATOM 1194 C CA . PRO B 1 56 ? 35.812 51.308 11.012 1.00 43.44 56 PRO B CA 1
ATOM 1195 C C . PRO B 1 56 ? 35.182 49.955 10.746 1.00 45.30 56 PRO B C 1
ATOM 1196 O O . PRO B 1 56 ? 34.841 49.648 9.603 1.00 50.94 56 PRO B O 1
ATOM 1200 N N . ASP B 1 57 ? 35.030 49.137 11.782 1.00 49.96 57 ASP B N 1
ATOM 1201 C CA . ASP B 1 57 ? 34.431 47.822 11.594 1.00 49.05 57 ASP B CA 1
ATOM 1202 C C . ASP B 1 57 ? 32.991 47.763 12.014 1.00 47.32 57 ASP B C 1
ATOM 1203 O O . ASP B 1 57 ? 32.347 46.723 11.910 1.00 45.05 57 ASP B O 1
ATOM 1208 N N . VAL B 1 58 ? 32.492 48.867 12.549 1.00 47.18 58 VAL B N 1
ATOM 1209 C CA . VAL B 1 58 ? 31.099 48.917 12.932 1.00 48.10 58 VAL B CA 1
ATOM 1210 C C . VAL B 1 58 ? 30.403 48.953 11.577 1.00 55.95 58 VAL B C 1
ATOM 1211 O O . VAL B 1 58 ? 30.832 49.695 10.676 1.00 56.25 58 VAL B O 1
ATOM 1215 N N . PRO B 1 59 ? 29.381 48.100 11.376 1.00 60.88 59 PRO B N 1
ATOM 1216 C CA . PRO B 1 59 ? 28.652 48.062 10.100 1.00 61.43 59 PRO B CA 1
ATOM 1217 C C . PRO B 1 59 ? 28.201 49.443 9.668 1.00 66.65 59 PRO B C 1
ATOM 1218 O O . PRO B 1 59 ? 27.783 50.278 10.495 1.00 59.51 59 PRO B O 1
ATOM 1222 N N . GLU B 1 60 ? 28.375 49.700 8.375 1.00 71.02 60 GLU B N 1
ATOM 1223 C CA . GLU B 1 60 ? 28.009 50.971 7.778 1.00 72.01 60 GLU B CA 1
ATOM 1224 C C . GLU B 1 60 ? 26.533 51.301 8.011 1.00 65.70 60 GLU B C 1
ATOM 1225 O O . GLU B 1 60 ? 25.663 50.436 7.878 1.00 59.35 60 GLU B O 1
ATOM 1231 N N . GLY B 1 61 ? 26.261 52.543 8.385 1.00 57.81 61 GLY B N 1
ATOM 1232 C CA . GLY B 1 61 ? 24.894 52.940 8.617 1.00 59.17 61 GLY B CA 1
ATOM 1233 C C . GLY B 1 61 ? 24.367 52.487 9.958 1.00 60.60 61 GLY B C 1
ATOM 1234 O O . GLY B 1 61 ? 23.157 52.424 10.157 1.00 61.63 61 GLY B O 1
ATOM 1235 N N . PHE B 1 62 ? 25.253 52.141 10.880 1.00 61.94 62 PHE B N 1
ATOM 1236 C CA . PHE B 1 62 ? 24.796 51.720 12.185 1.00 59.93 62 PHE B CA 1
ATOM 1237 C C . PHE B 1 62 ? 24.347 52.955 12.967 1.00 59.38 62 PHE B C 1
ATOM 1238 O O . PHE B 1 62 ? 23.242 52.992 13.504 1.00 60.50 62 PHE B O 1
ATOM 1246 N N . CYS B 1 63 ? 25.204 53.968 13.028 1.00 61.54 63 CYS B N 1
ATOM 1247 C CA . CYS B 1 63 ? 24.873 55.219 13.727 1.00 67.65 63 CYS B CA 1
ATOM 1248 C C . CYS B 1 63 ? 25.731 56.347 13.164 1.00 63.59 63 CYS B C 1
ATOM 1249 O O . CYS B 1 63 ? 26.579 56.112 12.301 1.00 65.45 63 CYS B O 1
ATOM 1252 N N . GLU B 1 64 ? 25.543 57.560 13.673 1.00 63.12 64 GLU B N 1
ATOM 1253 C CA . GLU B 1 64 ? 26.323 58.700 13.209 1.00 60.82 64 GLU B CA 1
ATOM 1254 C C . GLU B 1 64 ? 26.829 59.541 14.354 1.00 56.33 64 GLU B C 1
ATOM 1255 O O . GLU B 1 64 ? 26.211 59.618 15.424 1.00 52.77 64 GLU B O 1
ATOM 1261 N N . VAL B 1 65 ? 27.964 60.186 14.118 1.00 48.03 65 VAL B N 1
ATOM 1262 C CA . VAL B 1 65 ? 28.539 61.050 15.118 1.00 45.57 65 VAL B CA 1
ATOM 1263 C C . VAL B 1 65 ? 27.485 62.114 15.471 1.00 45.69 65 VAL B C 1
ATOM 1264 O O . VAL B 1 65 ? 26.736 62.563 14.607 1.00 51.11 65 VAL B O 1
ATOM 1268 N N . GLY B 1 66 ? 27.382 62.464 16.745 1.00 43.81 66 GLY B N 1
ATOM 1269 C CA . GLY B 1 66 ? 26.393 63.433 17.157 1.00 35.70 66 GLY B CA 1
ATOM 1270 C C . GLY B 1 66 ? 25.136 62.759 17.684 1.00 45.31 66 GLY B C 1
ATOM 1271 O O . GLY B 1 66 ? 24.371 63.379 18.422 1.00 49.70 66 GLY B O 1
ATOM 1272 N N . ASP B 1 67 ? 24.915 61.498 17.318 1.00 46.31 67 ASP B N 1
ATOM 1273 C CA . ASP B 1 67 ? 23.739 60.783 17.798 1.00 42.57 67 ASP B CA 1
ATOM 1274 C C . ASP B 1 67 ? 23.767 60.540 19.297 1.00 40.68 67 ASP B C 1
ATOM 1275 O O . ASP B 1 67 ? 24.820 60.244 19.890 1.00 38.52 67 ASP B O 1
ATOM 1280 N N . LEU B 1 68 ? 22.618 60.744 19.914 1.00 32.12 68 LEU B N 1
ATOM 1281 C CA . LEU B 1 68 ? 22.466 60.548 21.329 1.00 32.92 68 LEU B CA 1
ATOM 1282 C C . LEU B 1 68 ? 21.906 59.151 21.573 1.00 39.14 68 LEU B C 1
ATOM 1283 O O . LEU B 1 68 ? 21.033 58.688 20.839 1.00 38.71 68 LEU B O 1
ATOM 1288 N N . THR B 1 69 ? 22.395 58.490 22.618 1.00 38.78 69 THR B N 1
ATOM 1289 C CA . THR B 1 69 ? 21.936 57.154 22.964 1.00 41.70 69 THR B CA 1
ATOM 1290 C C . THR B 1 69 ? 22.003 56.936 24.477 1.00 39.93 69 THR B C 1
ATOM 1291 O O . THR B 1 69 ? 22.374 57.845 25.242 1.00 40.82 69 THR B O 1
ATOM 1295 N N . SER B 1 70 ? 21.597 55.750 24.918 1.00 42.80 70 SER B N 1
ATOM 1296 C CA . SER B 1 70 ? 21.640 55.411 26.332 1.00 39.08 70 SER B CA 1
ATOM 1297 C C . SER B 1 70 ? 22.257 54.044 26.517 1.00 40.14 70 SER B C 1
ATOM 1298 O O . SER B 1 70 ? 21.897 53.090 25.835 1.00 46.54 70 SER B O 1
ATOM 1301 N N . LEU B 1 71 ? 23.217 53.958 27.431 1.00 35.26 71 LEU B N 1
ATOM 1302 C CA . LEU B 1 71 ? 23.882 52.706 27.726 1.00 36.10 71 LEU B CA 1
ATOM 1303 C C . LEU B 1 71 ? 23.965 52.499 29.223 1.00 35.57 71 LEU B C 1
ATOM 1304 O O . LEU B 1 71 ? 24.100 53.459 29.976 1.00 30.26 71 LEU B O 1
ATOM 1309 N N . PRO B 1 72 ? 23.850 51.246 29.682 1.00 32.50 72 PRO B N 1
ATOM 1310 C CA . PRO B 1 72 ? 23.933 50.977 31.116 1.00 24.25 72 PRO B CA 1
ATOM 1311 C C . PRO B 1 72 ? 25.386 51.188 31.500 1.00 24.78 72 PRO B C 1
ATOM 1312 O O . PRO B 1 72 ? 26.301 50.863 30.727 1.00 20.62 72 PRO B O 1
ATOM 1316 N N . VAL B 1 73 ? 25.600 51.754 32.679 1.00 21.47 73 VAL B N 1
ATOM 1317 C CA . VAL B 1 73 ? 26.932 51.989 33.175 1.00 28.55 73 VAL B CA 1
ATOM 1318 C C . VAL B 1 73 ? 27.818 50.744 33.034 1.00 35.04 73 VAL B C 1
ATOM 1319 O O . VAL B 1 73 ? 29.005 50.826 32.683 1.00 35.02 73 VAL B O 1
ATOM 1323 N N . GLY B 1 74 ? 27.220 49.585 33.270 1.00 31.18 74 GLY B N 1
ATOM 1324 C CA . GLY B 1 74 ? 27.993 48.366 33.216 1.00 21.27 74 GLY B CA 1
ATOM 1325 C C . GLY B 1 74 ? 28.401 47.943 31.825 1.00 30.73 74 GLY B C 1
ATOM 1326 O O . GLY B 1 74 ? 29.230 47.052 31.680 1.00 37.62 74 GLY B O 1
ATOM 1327 N N . GLN B 1 75 ? 27.836 48.549 30.794 1.00 30.97 75 GLN B N 1
ATOM 1328 C CA . GLN B 1 75 ? 28.198 48.158 29.433 1.00 34.24 75 GLN B CA 1
ATOM 1329 C C . GLN B 1 75 ? 29.317 48.977 28.828 1.00 33.71 75 GLN B C 1
ATOM 1330 O O . GLN B 1 75 ? 29.904 48.598 27.809 1.00 35.84 75 GLN B O 1
ATOM 1336 N N . ILE B 1 76 ? 29.593 50.120 29.435 1.00 32.65 76 ILE B N 1
ATOM 1337 C CA . ILE B 1 76 ? 30.611 51.002 28.906 1.00 35.34 76 ILE B CA 1
ATOM 1338 C C . ILE B 1 76 ? 31.816 51.059 29.792 1.00 35.15 76 ILE B C 1
ATOM 1339 O O . ILE B 1 76 ? 31.742 50.814 31.001 1.00 34.27 76 ILE B O 1
ATOM 1344 N N . ARG B 1 77 ? 32.913 51.482 29.190 1.00 27.90 77 ARG B N 1
ATOM 1345 C CA . ARG B 1 77 ? 34.148 51.592 29.906 1.00 28.99 77 ARG B CA 1
ATOM 1346 C C . ARG B 1 77 ? 34.706 52.999 29.715 1.00 30.25 77 ARG B C 1
ATOM 1347 O O . ARG B 1 77 ? 34.648 53.554 28.612 1.00 31.56 77 ARG B O 1
ATOM 1355 N N . ASN B 1 78 ? 35.147 53.606 30.810 1.00 29.60 78 ASN B N 1
ATOM 1356 C CA . ASN B 1 78 ? 35.727 54.945 30.779 1.00 35.75 78 ASN B CA 1
ATOM 1357 C C . ASN B 1 78 ? 37.029 54.927 29.990 1.00 36.97 78 ASN B C 1
ATOM 1358 O O . ASN B 1 78 ? 37.837 54.041 30.157 1.00 42.91 78 ASN B O 1
ATOM 1363 N N . VAL B 1 79 ? 37.255 55.951 29.189 1.00 44.53 79 VAL B N 1
ATOM 1364 C CA . VAL B 1 79 ? 38.469 56.090 28.390 1.00 39.16 79 VAL B CA 1
ATOM 1365 C C . VAL B 1 79 ? 39.149 57.385 28.858 1.00 43.48 79 VAL B C 1
ATOM 1366 O O . VAL B 1 79 ? 38.466 58.389 29.095 1.00 49.05 79 VAL B O 1
ATOM 1370 N N . PRO B 1 80 ? 40.474 57.360 29.091 1.00 40.06 80 PRO B N 1
ATOM 1371 C CA . PRO B 1 80 ? 41.214 58.554 29.529 1.00 40.18 80 PRO B CA 1
ATOM 1372 C C . PRO B 1 80 ? 41.053 59.676 28.500 1.00 42.85 80 PRO B C 1
ATOM 1373 O O . PRO B 1 80 ? 41.112 59.436 27.287 1.00 37.40 80 PRO B O 1
ATOM 1377 N N . HIS B 1 81 ? 40.807 60.891 28.980 1.00 38.62 81 HIS B N 1
ATOM 1378 C CA . HIS B 1 81 ? 40.648 62.019 28.074 1.00 38.75 81 HIS B CA 1
ATOM 1379 C C . HIS B 1 81 ? 41.929 62.191 27.232 1.00 35.33 81 HIS B C 1
ATOM 1380 O O . HIS B 1 81 ? 43.024 62.153 27.792 1.00 32.15 81 HIS B O 1
ATOM 1387 N N . PRO B 1 82 ? 41.809 62.435 25.906 1.00 35.31 82 PRO B N 1
ATOM 1388 C CA . PRO B 1 82 ? 43.020 62.606 25.093 1.00 38.11 82 PRO B CA 1
ATOM 1389 C C . PRO B 1 82 ? 44.060 63.572 25.666 1.00 37.72 82 PRO B C 1
ATOM 1390 O O . PRO B 1 82 ? 45.262 63.348 25.527 1.00 39.00 82 PRO B O 1
ATOM 1394 N N . PHE B 1 83 ? 43.595 64.574 26.401 1.00 32.33 83 PHE B N 1
ATOM 1395 C CA . PHE B 1 83 ? 44.485 65.569 27.014 1.00 39.71 83 PHE B CA 1
ATOM 1396 C C . PHE B 1 83 ? 45.292 64.993 28.137 1.00 42.36 83 PHE B C 1
ATOM 1397 O O . PHE B 1 83 ? 46.362 65.479 28.408 1.00 45.66 83 PHE B O 1
ATOM 1405 N N . VAL B 1 84 ? 44.747 64.012 28.838 1.00 45.00 84 VAL B N 1
ATOM 1406 C CA . VAL B 1 84 ? 45.467 63.379 29.925 1.00 42.26 84 VAL B CA 1
ATOM 1407 C C . VAL B 1 84 ? 46.389 62.371 29.270 1.00 46.58 84 VAL B C 1
ATOM 1408 O O . VAL B 1 84 ? 47.558 62.235 29.640 1.00 46.48 84 VAL B O 1
ATOM 1412 N N . ALA B 1 85 ? 45.858 61.683 28.263 1.00 43.47 85 ALA B N 1
ATOM 1413 C CA . ALA B 1 85 ? 46.619 60.690 27.522 1.00 46.68 85 ALA B CA 1
ATOM 1414 C C . ALA B 1 85 ? 47.832 61.325 26.869 1.00 52.18 85 ALA B C 1
ATOM 1415 O O . ALA B 1 85 ? 48.929 60.782 26.930 1.00 55.29 85 ALA B O 1
ATOM 1417 N N . LEU B 1 86 ? 47.630 62.491 26.263 1.00 54.87 86 LEU B N 1
ATOM 1418 C CA . LEU B 1 86 ? 48.712 63.194 25.602 1.00 57.79 86 LEU B CA 1
ATOM 1419 C C . LEU B 1 86 ? 49.521 64.021 26.592 1.00 59.51 86 LEU B C 1
ATOM 1420 O O . LEU B 1 86 ? 50.295 64.875 26.207 1.00 65.92 86 LEU B O 1
ATOM 1425 N N . GLY B 1 87 ? 49.345 63.722 27.876 1.00 64.59 87 GLY B N 1
ATOM 1426 C CA . GLY B 1 87 ? 50.070 64.397 28.940 1.00 64.63 87 GLY B CA 1
ATOM 1427 C C . GLY B 1 87 ? 50.051 65.918 28.907 1.00 67.35 87 GLY B C 1
ATOM 1428 O O . GLY B 1 87 ? 51.083 66.558 29.117 1.00 69.99 87 GLY B O 1
ATOM 1429 N N . LEU B 1 88 ? 48.879 66.473 28.599 1.00 58.54 88 LEU B N 1
ATOM 1430 C CA . LEU B 1 88 ? 48.640 67.914 28.515 1.00 54.59 88 LEU B CA 1
ATOM 1431 C C . LEU B 1 88 ? 47.811 68.444 29.659 1.00 60.38 88 LEU B C 1
ATOM 1432 O O . LEU B 1 88 ? 47.684 69.658 29.796 1.00 63.78 88 LEU B O 1
ATOM 1437 N N . LYS B 1 89 ? 47.118 67.561 30.367 1.00 64.65 89 LYS B N 1
ATOM 1438 C CA . LYS B 1 89 ? 46.278 67.984 31.480 1.00 60.16 89 LYS B CA 1
ATOM 1439 C C . LYS B 1 89 ? 46.154 66.880 32.526 1.00 63.18 89 LYS B C 1
ATOM 1440 O O . LYS B 1 89 ? 46.180 65.688 32.184 1.00 59.61 89 LYS B O 1
ATOM 1446 N N . GLN B 1 90 ? 46.060 67.277 33.795 1.00 61.73 90 GLN B N 1
ATOM 1447 C CA . GLN B 1 90 ? 45.906 66.329 34.889 1.00 66.18 90 GLN B CA 1
ATOM 1448 C C . GLN B 1 90 ? 44.395 66.087 34.869 1.00 67.59 90 GLN B C 1
ATOM 1449 O O . GLN B 1 90 ? 43.620 67.031 34.679 1.00 64.35 90 GLN B O 1
ATOM 1455 N N . PRO B 1 91 ? 43.960 64.833 35.083 1.00 71.76 91 PRO B N 1
ATOM 1456 C CA . PRO B 1 91 ? 42.576 64.329 35.112 1.00 71.10 91 PRO B CA 1
ATOM 1457 C C . PRO B 1 91 ? 41.555 65.246 35.785 1.00 72.67 91 PRO B C 1
ATOM 1458 O O . PRO B 1 91 ? 40.472 65.495 35.254 1.00 73.81 91 PRO B O 1
ATOM 1462 N N . LYS B 1 92 ? 41.928 65.770 36.945 1.00 73.55 92 LYS B N 1
ATOM 1463 C CA . LYS B 1 92 ? 41.070 66.659 37.712 1.00 77.64 92 LYS B CA 1
ATOM 1464 C C . LYS B 1 92 ? 40.567 67.887 36.968 1.00 76.65 92 LYS B C 1
ATOM 1465 O O . LYS B 1 92 ? 39.465 68.362 37.234 1.00 79.85 92 LYS B O 1
ATOM 1471 N N . GLU B 1 93 ? 41.349 68.401 36.037 1.00 74.23 93 GLU B N 1
ATOM 1472 C CA . GLU B 1 93 ? 40.902 69.573 35.311 1.00 77.46 93 GLU B CA 1
ATOM 1473 C C . GLU B 1 93 ? 40.230 69.210 33.990 1.00 78.19 93 GLU B C 1
ATOM 1474 O O . GLU B 1 93 ? 40.189 70.021 33.062 1.00 83.94 93 GLU B O 1
ATOM 1480 N N . ILE B 1 94 ? 39.715 67.981 33.907 1.00 75.38 94 ILE B N 1
ATOM 1481 C CA . ILE B 1 94 ? 38.993 67.510 32.718 1.00 70.67 94 ILE B CA 1
ATOM 1482 C C . ILE B 1 94 ? 37.522 67.278 33.107 1.00 68.06 94 ILE B C 1
ATOM 1483 O O . ILE B 1 94 ? 37.222 66.656 34.117 1.00 68.65 94 ILE B O 1
ATOM 1488 N N . LYS B 1 95 ? 36.608 67.857 32.339 1.00 65.57 95 LYS B N 1
ATOM 1489 C CA . LYS B 1 95 ? 35.184 67.706 32.618 1.00 60.99 95 LYS B CA 1
ATOM 1490 C C . LYS B 1 95 ? 34.586 66.609 31.735 1.00 55.93 95 LYS B C 1
ATOM 1491 O O . LYS B 1 95 ? 33.941 65.701 32.233 1.00 58.57 95 LYS B O 1
ATOM 1493 N N . GLN B 1 96 ? 34.810 66.724 30.428 1.00 48.83 96 GLN B N 1
ATOM 1494 C CA . GLN B 1 96 ? 34.337 65.798 29.417 1.00 46.93 96 GLN B CA 1
ATOM 1495 C C . GLN B 1 96 ? 34.759 64.376 29.761 1.00 55.28 96 GLN B C 1
ATOM 1496 O O . GLN B 1 96 ? 35.957 64.091 29.909 1.00 55.60 96 GLN B O 1
ATOM 1502 N N . LYS B 1 97 ? 33.791 63.469 29.804 1.00 50.35 97 LYS B N 1
ATOM 1503 C CA . LYS B 1 97 ? 34.076 62.072 30.131 1.00 42.81 97 LYS B CA 1
ATOM 1504 C C . LYS B 1 97 ? 33.834 61.155 28.920 1.00 31.14 97 LYS B C 1
ATOM 1505 O O . LYS B 1 97 ? 32.693 60.971 28.489 1.00 29.45 97 LYS B O 1
ATOM 1511 N N . PHE B 1 98 ? 34.906 60.686 28.296 1.00 24.81 98 PHE B N 1
ATOM 1512 C CA . PHE B 1 98 ? 34.791 59.786 27.157 1.00 35.57 98 PHE B CA 1
ATOM 1513 C C . PHE B 1 98 ? 34.617 58.357 27.640 1.00 35.59 98 PHE B C 1
ATOM 1514 O O . PHE B 1 98 ? 35.217 57.951 28.637 1.00 38.41 98 PHE B O 1
ATOM 1522 N N . VAL B 1 99 ? 33.776 57.601 26.953 1.00 29.61 99 VAL B N 1
ATOM 1523 C CA . VAL B 1 99 ? 33.555 56.199 27.285 1.00 31.08 99 VAL B CA 1
ATOM 1524 C C . VAL B 1 99 ? 33.521 55.419 25.995 1.00 36.92 99 VAL B C 1
ATOM 1525 O O . VAL B 1 99 ? 33.313 55.989 24.918 1.00 35.29 99 VAL B O 1
ATOM 1529 N N . THR B 1 100 ? 33.678 54.108 26.113 1.00 34.63 100 THR B N 1
ATOM 1530 C CA . THR B 1 100 ? 33.657 53.264 24.948 1.00 33.98 100 THR B CA 1
ATOM 1531 C C . THR B 1 100 ? 32.826 52.027 25.220 1.00 36.42 100 THR B C 1
ATOM 1532 O O . THR B 1 100 ? 32.537 51.684 26.388 1.00 25.72 100 THR B O 1
ATOM 1536 N N . CYS B 1 101 ? 32.417 51.385 24.133 1.00 30.06 101 CYS B N 1
ATOM 1537 C CA . CYS B 1 101 ? 31.673 50.155 24.210 1.00 35.88 101 CYS B CA 1
ATOM 1538 C C . CYS B 1 101 ? 31.621 49.544 22.822 1.00 36.83 101 CYS B C 1
ATOM 1539 O O . CYS B 1 101 ? 31.910 50.205 21.814 1.00 37.78 101 CYS B O 1
ATOM 1542 N N . HIS B 1 102 ? 31.321 48.257 22.776 1.00 30.86 102 HIS B N 1
ATOM 1543 C CA . HIS B 1 102 ? 31.230 47.546 21.529 1.00 30.20 102 HIS B CA 1
ATOM 1544 C C . HIS B 1 102 ? 29.913 47.983 20.873 1.00 30.26 102 HIS B C 1
ATOM 1545 O O . HIS B 1 102 ? 28.914 48.158 21.553 1.00 26.99 102 HIS B O 1
ATOM 1552 N N . TYR B 1 103 ? 29.870 48.059 19.544 1.00 30.38 103 TYR B N 1
ATOM 1553 C CA . TYR B 1 103 ? 28.639 48.514 18.910 1.00 33.75 103 TYR B CA 1
ATOM 1554 C C . TYR B 1 103 ? 27.408 47.656 19.179 1.00 36.55 103 TYR B C 1
ATOM 1555 O O . TYR B 1 103 ? 26.283 48.167 19.222 1.00 38.75 103 TYR B O 1
ATOM 1564 N N . LYS B 1 104 ? 27.612 46.370 19.417 1.00 29.13 104 LYS B N 1
ATOM 1565 C CA . LYS B 1 104 ? 26.488 45.484 19.692 1.00 34.03 104 LYS B CA 1
ATOM 1566 C C . LYS B 1 104 ? 25.819 45.751 21.027 1.00 32.85 104 LYS B C 1
ATOM 1567 O O . LYS B 1 104 ? 24.753 45.209 21.292 1.00 35.81 104 LYS B O 1
ATOM 1573 N N . ALA B 1 105 ? 26.412 46.616 21.845 1.00 31.41 105 ALA B N 1
ATOM 1574 C CA . ALA B 1 105 ? 25.816 46.934 23.128 1.00 35.99 105 ALA B CA 1
ATOM 1575 C C . ALA B 1 105 ? 24.838 48.091 22.991 1.00 39.70 105 ALA B C 1
ATOM 1576 O O . ALA B 1 105 ? 24.124 48.412 23.943 1.00 42.33 105 ALA B O 1
ATOM 1578 N N . ILE B 1 106 ? 24.833 48.735 21.826 1.00 40.06 106 ILE B N 1
ATOM 1579 C CA . ILE B 1 106 ? 23.944 49.881 21.583 1.00 38.29 106 ILE B CA 1
ATOM 1580 C C . ILE B 1 106 ? 22.611 49.414 21.032 1.00 36.58 106 ILE B C 1
ATOM 1581 O O . ILE B 1 106 ? 22.524 48.886 19.940 1.00 36.00 106 ILE B O 1
ATOM 1586 N N . PRO B 1 107 ? 21.546 49.666 21.796 1.00 32.77 107 PRO B N 1
ATOM 1587 C CA . PRO B 1 107 ? 20.210 49.263 21.359 1.00 37.06 107 PRO B CA 1
ATOM 1588 C C . PRO B 1 107 ? 19.371 50.325 20.643 1.00 43.51 107 PRO B C 1
ATOM 1589 O O . PRO B 1 107 ? 18.505 49.996 19.825 1.00 39.89 107 PRO B O 1
ATOM 1593 N N . CYS B 1 108 ? 19.630 51.601 20.907 1.00 43.82 108 CYS B N 1
ATOM 1594 C CA . CYS B 1 108 ? 18.834 52.660 20.295 1.00 45.60 108 CYS B CA 1
ATOM 1595 C C . CYS B 1 108 ? 19.535 53.999 20.148 1.00 47.04 108 CYS B C 1
ATOM 1596 O O . CYS B 1 108 ? 20.611 54.234 20.700 1.00 45.48 108 CYS B O 1
ATOM 1599 N N . LEU B 1 109 ? 18.875 54.875 19.400 1.00 48.42 109 LEU B N 1
ATOM 1600 C CA . LEU B 1 109 ? 19.339 56.234 19.154 1.00 46.28 109 LEU B CA 1
ATOM 1601 C C . LEU B 1 109 ? 18.131 57.135 19.347 1.00 44.40 109 LEU B C 1
ATOM 1602 O O . LEU B 1 109 ? 17.016 56.753 18.980 1.00 43.03 109 LEU B O 1
ATOM 1607 N N . TYR B 1 110 ? 18.328 58.279 19.986 1.00 42.11 110 TYR B N 1
ATOM 1608 C CA . TYR B 1 110 ? 17.241 59.227 20.177 1.00 47.98 110 TYR B CA 1
ATOM 1609 C C . TYR B 1 110 ? 17.238 60.203 19.000 1.00 53.35 110 TYR B C 1
ATOM 1610 O O . TYR B 1 110 ? 17.508 61.387 19.159 1.00 52.38 110 TYR B O 1
ATOM 1619 N N . LYS B 1 111 ? 17.089 59.667 17.797 1.00 58.93 111 LYS B N 1
ATOM 1620 C CA . LYS B 1 111 ? 17.074 60.455 16.580 1.00 55.51 111 LYS B CA 1
ATOM 1621 C C . LYS B 1 111 ? 15.865 59.987 15.752 1.00 67.70 111 LYS B C 1
ATOM 1622 O O . LYS B 1 111 ? 15.611 60.579 14.686 1.00 77.38 111 LYS B O 1
ATOM 1629 N N . GLN C 1 5 ? 62.854 51.867 18.946 1.00 117.61 5 GLN C N 1
ATOM 1630 C CA . GLN C 1 5 ? 61.838 51.088 19.695 1.00 116.62 5 GLN C CA 1
ATOM 1631 C C . GLN C 1 5 ? 61.995 49.597 19.415 1.00 113.91 5 GLN C C 1
ATOM 1632 O O . GLN C 1 5 ? 61.971 48.776 20.334 1.00 111.33 5 GLN C O 1
ATOM 1638 N N . GLN C 1 6 ? 62.203 49.259 18.145 1.00 110.22 6 GLN C N 1
ATOM 1639 C CA . GLN C 1 6 ? 62.328 47.871 17.724 1.00 102.46 6 GLN C CA 1
ATOM 1640 C C . GLN C 1 6 ? 63.512 47.083 18.275 1.00 94.74 6 GLN C C 1
ATOM 1641 O O . GLN C 1 6 ? 64.669 47.378 17.973 1.00 86.46 6 GLN C O 1
ATOM 1647 N N . LEU C 1 7 ? 63.179 46.140 19.157 1.00 81.59 7 LEU C N 1
ATOM 1648 C CA . LEU C 1 7 ? 64.111 45.207 19.757 1.00 58.87 7 LEU C CA 1
ATOM 1649 C C . LEU C 1 7 ? 63.712 43.869 19.121 1.00 60.82 7 LEU C C 1
ATOM 1650 O O . LEU C 1 7 ? 62.890 43.829 18.188 1.00 59.07 7 LEU C O 1
ATOM 1655 N N . PRO C 1 8 ? 64.295 42.759 19.591 1.00 59.73 8 PRO C N 1
ATOM 1656 C CA . PRO C 1 8 ? 63.939 41.463 19.014 1.00 56.53 8 PRO C CA 1
ATOM 1657 C C . PRO C 1 8 ? 62.768 40.835 19.769 1.00 61.01 8 PRO C C 1
ATOM 1658 O O . PRO C 1 8 ? 62.948 40.138 20.775 1.00 58.99 8 PRO C O 1
ATOM 1662 N N . ILE C 1 9 ? 61.578 41.276 19.407 1.00 55.86 9 ILE C N 1
ATOM 1663 C CA . ILE C 1 9 ? 60.347 40.738 19.953 1.00 52.34 9 ILE C CA 1
ATOM 1664 C C . ILE C 1 9 ? 59.239 41.114 18.971 1.00 49.54 9 ILE C C 1
ATOM 1665 O O . ILE C 1 9 ? 59.072 42.289 18.619 1.00 54.70 9 ILE C O 1
ATOM 1670 N N . ARG C 1 10 ? 58.517 40.115 18.485 1.00 46.24 10 ARG C N 1
ATOM 1671 C CA . ARG C 1 10 ? 57.447 40.354 17.537 1.00 50.40 10 ARG C CA 1
ATOM 1672 C C . ARG C 1 10 ? 56.162 39.676 17.981 1.00 50.42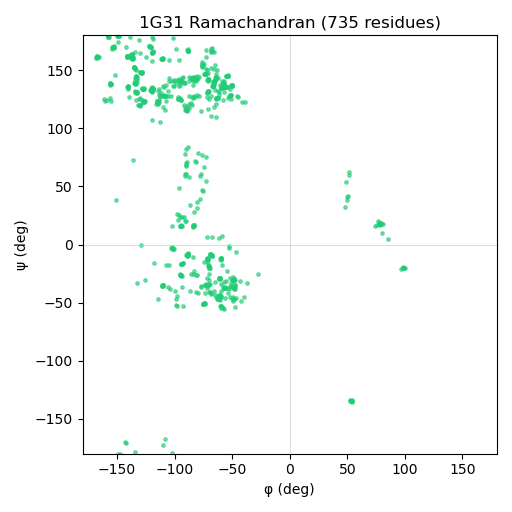 10 ARG C C 1
ATOM 1673 O O . ARG C 1 10 ? 56.183 38.630 18.633 1.00 51.74 10 ARG C O 1
ATOM 1681 N N . ALA C 1 11 ? 55.049 40.304 17.641 1.00 44.97 11 ALA C N 1
ATOM 1682 C CA . ALA C 1 11 ? 53.732 39.793 17.967 1.00 43.10 11 ALA C CA 1
ATOM 1683 C C . ALA C 1 11 ? 53.340 38.784 16.884 1.00 44.52 11 ALA C C 1
ATOM 1684 O O . ALA C 1 11 ? 53.699 38.945 15.723 1.00 46.70 11 ALA C O 1
ATOM 1686 N N . VAL C 1 12 ? 52.654 37.719 17.276 1.00 47.54 12 VAL C N 1
ATOM 1687 C CA . VAL C 1 12 ? 52.210 36.706 16.335 1.00 44.88 12 VAL C CA 1
ATOM 1688 C C . VAL C 1 12 ? 50.701 36.619 16.369 1.00 42.30 12 VAL C C 1
ATOM 1689 O O . VAL C 1 12 ? 50.057 37.157 17.286 1.00 43.95 12 VAL C O 1
ATOM 1693 N N . GLY C 1 13 ? 50.138 35.982 15.353 1.00 39.48 13 GLY C N 1
ATOM 1694 C CA . GLY C 1 13 ? 48.699 35.819 15.266 1.00 33.82 13 GLY C CA 1
ATOM 1695 C C . GLY C 1 13 ? 47.920 37.109 15.368 1.00 35.79 13 GLY C C 1
ATOM 1696 O O . GLY C 1 13 ? 48.277 38.120 14.751 1.00 32.91 13 GLY C O 1
ATOM 1697 N N . GLU C 1 14 ? 46.876 37.078 16.188 1.00 37.16 14 GLU C N 1
ATOM 1698 C CA . GLU C 1 14 ? 46.016 38.233 16.372 1.00 38.28 14 GLU C CA 1
ATOM 1699 C C . GLU C 1 14 ? 46.382 39.093 17.569 1.00 39.04 14 GLU C C 1
ATOM 1700 O O . GLU C 1 14 ? 45.557 39.899 18.035 1.00 33.35 14 GLU C O 1
ATOM 1706 N N . TYR C 1 15 ? 47.589 38.890 18.091 1.00 32.18 15 TYR C N 1
ATOM 1707 C CA . TYR C 1 15 ? 48.049 39.657 19.219 1.00 30.76 15 TYR C CA 1
ATOM 1708 C C . TYR C 1 15 ? 48.733 40.955 18.807 1.00 32.83 15 TYR C C 1
ATOM 1709 O O . TYR C 1 15 ? 49.050 41.186 17.637 1.00 29.84 15 TYR C O 1
ATOM 1718 N N . VAL C 1 16 ? 48.920 41.808 19.800 1.00 27.46 16 VAL C N 1
ATOM 1719 C CA . VAL C 1 16 ? 49.559 43.087 19.613 1.00 30.30 16 VAL C CA 1
ATOM 1720 C C . VAL C 1 16 ? 50.431 43.292 20.838 1.00 31.26 16 VAL C C 1
ATOM 1721 O O . VAL C 1 16 ? 50.032 42.975 21.961 1.00 34.14 16 VAL C O 1
ATOM 1725 N N . ILE C 1 17 ? 51.647 43.767 20.608 1.00 32.50 17 ILE C N 1
ATOM 1726 C CA . ILE C 1 17 ? 52.588 44.018 21.694 1.00 30.94 17 ILE C CA 1
ATOM 1727 C C . ILE C 1 17 ? 52.751 45.505 21.827 1.00 31.33 17 ILE C C 1
ATOM 1728 O O . ILE C 1 17 ? 52.951 46.201 20.840 1.00 35.73 17 ILE C O 1
ATOM 1733 N N . LEU C 1 18 ? 52.575 45.989 23.043 1.00 29.37 18 LEU C N 1
ATOM 1734 C CA . LEU C 1 18 ? 52.655 47.407 23.319 1.00 33.62 18 LEU C CA 1
ATOM 1735 C C . LEU C 1 18 ? 53.729 47.638 24.339 1.00 35.51 18 LEU C C 1
ATOM 1736 O O . LEU C 1 18 ? 54.196 46.693 24.982 1.00 34.60 18 LEU C O 1
ATOM 1741 N N . VAL C 1 19 ? 54.058 48.908 24.542 1.00 29.41 19 VAL C N 1
ATOM 1742 C CA . VAL C 1 19 ? 55.040 49.277 25.541 1.00 34.30 19 VAL C CA 1
ATOM 1743 C C . VAL C 1 19 ? 54.373 50.315 26.444 1.00 33.64 19 VAL C C 1
ATOM 1744 O O . VAL C 1 19 ? 53.799 51.298 25.973 1.00 35.01 19 VAL C O 1
ATOM 1748 N N . SER C 1 20 ? 54.342 50.016 27.734 1.00 33.89 20 SER C N 1
ATOM 1749 C CA . SER C 1 20 ? 53.732 50.906 28.707 1.00 49.47 20 SER C CA 1
ATOM 1750 C C . SER C 1 20 ? 54.436 52.224 28.835 1.00 52.19 20 SER C C 1
ATOM 1751 O O . SER C 1 20 ? 55.664 52.292 28.802 1.00 50.77 20 SER C O 1
ATOM 1754 N N . GLU C 1 21 ? 53.633 53.261 29.036 1.00 56.59 21 GLU C N 1
ATOM 1755 C CA . GLU C 1 21 ? 54.112 54.613 29.221 1.00 61.36 21 GLU C CA 1
ATOM 1756 C C . GLU C 1 21 ? 54.604 54.881 30.645 1.00 64.89 21 GLU C C 1
ATOM 1757 O O . GLU C 1 21 ? 54.095 54.311 31.621 1.00 60.62 21 GLU C O 1
ATOM 1763 N N . PRO C 1 22 ? 55.655 55.713 30.761 1.00 71.71 22 PRO C N 1
ATOM 1764 C CA . PRO C 1 22 ? 56.329 56.153 31.989 1.00 72.50 22 PRO C CA 1
ATOM 1765 C C . PRO C 1 22 ? 55.404 56.686 33.089 1.00 70.50 22 PRO C C 1
ATOM 1766 O O . PRO C 1 22 ? 55.576 56.343 34.252 1.00 70.53 22 PRO C O 1
ATOM 1770 N N . ALA C 1 23 ? 54.462 57.551 32.746 1.00 66.08 23 ALA C N 1
ATOM 1771 C CA . ALA C 1 23 ? 53.520 58.073 33.740 1.00 66.07 23 ALA C CA 1
ATOM 1772 C C . ALA C 1 23 ? 52.117 57.507 33.478 1.00 70.82 23 ALA C C 1
ATOM 1773 O O . ALA C 1 23 ? 51.651 57.425 32.337 1.00 63.29 23 ALA C O 1
ATOM 1775 N N . GLN C 1 24 ? 51.456 57.102 34.550 1.00 74.17 24 GLN C N 1
ATOM 1776 C CA . GLN C 1 24 ? 50.123 56.526 34.462 1.00 77.67 24 GLN C CA 1
ATOM 1777 C C . GLN C 1 24 ? 49.287 57.170 35.545 1.00 85.65 24 GLN C C 1
ATOM 1778 O O . GLN C 1 24 ? 49.787 57.977 36.324 1.00 87.43 24 GLN C O 1
ATOM 1784 N N . ALA C 1 25 ? 48.035 56.729 35.633 1.00 93.00 25 ALA C N 1
ATOM 1785 C CA . ALA C 1 25 ? 47.078 57.217 36.615 1.00 102.68 25 ALA C CA 1
ATOM 1786 C C . ALA C 1 25 ? 47.588 57.151 38.073 1.00 113.42 25 ALA C C 1
ATOM 1787 O O . ALA C 1 25 ? 47.356 58.072 38.864 1.00 115.56 25 ALA C O 1
ATOM 1789 N N . GLY C 1 26 ? 48.312 56.077 38.396 1.00 121.99 26 GLY C N 1
ATOM 1790 C CA . GLY C 1 26 ? 48.848 55.856 39.736 1.00 125.24 26 GLY C CA 1
ATOM 1791 C C . GLY C 1 26 ? 49.356 57.051 40.530 1.00 128.01 26 GLY C C 1
ATOM 1792 O O . GLY C 1 26 ? 49.232 57.078 41.758 1.00 127.92 26 GLY C O 1
ATOM 1793 N N . ASP C 1 27 ? 49.920 58.031 39.825 1.00 130.59 27 ASP C N 1
ATOM 1794 C CA . ASP C 1 27 ? 50.458 59.255 40.418 1.00 129.59 27 ASP C CA 1
ATOM 1795 C C . ASP C 1 27 ? 49.489 59.910 41.397 1.00 131.22 27 ASP C C 1
ATOM 1796 O O . ASP C 1 27 ? 49.914 60.549 42.361 1.00 125.66 27 ASP C O 1
ATOM 1801 N N . GLU C 1 28 ? 48.193 59.729 41.158 1.00 135.26 28 GLU C N 1
ATOM 1802 C CA . GLU C 1 28 ? 47.153 60.293 42.016 1.00 135.87 28 GLU C CA 1
ATOM 1803 C C . GLU C 1 28 ? 46.986 59.513 43.307 1.00 133.96 28 GLU C C 1
ATOM 1804 O O . GLU C 1 28 ? 45.908 58.994 43.622 1.00 130.93 28 GLU C O 1
ATOM 1810 N N . GLU C 1 29 ? 48.061 59.468 44.075 1.00 132.50 29 GLU C N 1
ATOM 1811 C CA . GLU C 1 29 ? 48.053 58.768 45.337 1.00 129.12 29 GLU C CA 1
ATOM 1812 C C . GLU C 1 29 ? 47.596 59.753 46.380 1.00 126.97 29 GLU C C 1
ATOM 1813 O O . GLU C 1 29 ? 48.395 60.432 47.033 1.00 123.29 29 GLU C O 1
ATOM 1819 N N . VAL C 1 30 ? 46.283 59.873 46.473 1.00 125.55 30 VAL C N 1
ATOM 1820 C CA . VAL C 1 30 ? 45.689 60.778 47.425 1.00 123.43 30 VAL C CA 1
ATOM 1821 C C . VAL C 1 30 ? 44.632 60.025 48.226 1.00 123.54 30 VAL C C 1
ATOM 1822 O O . VAL C 1 30 ? 44.003 60.590 49.116 1.00 125.47 30 VAL C O 1
ATOM 1826 N N . THR C 1 31 ? 44.452 58.744 47.907 1.00 120.67 31 THR C N 1
ATOM 1827 C CA . THR C 1 31 ? 43.470 57.895 48.584 1.00 112.28 31 THR C CA 1
ATOM 1828 C C . THR C 1 31 ? 43.907 57.519 50.004 1.00 103.09 31 THR C C 1
ATOM 1829 O O . THR C 1 31 ? 45.074 57.681 50.371 1.00 96.17 31 THR C O 1
ATOM 1833 N N . GLU C 1 32 ? 42.965 56.975 50.774 1.00 93.25 32 GLU C N 1
ATOM 1834 C CA . GLU C 1 32 ? 43.215 56.556 52.149 1.00 84.44 32 GLU C CA 1
ATOM 1835 C C . GLU C 1 32 ? 44.160 55.329 52.162 1.00 80.01 32 GLU C C 1
ATOM 1836 O O . GLU C 1 32 ? 43.948 54.361 51.420 1.00 81.53 32 GLU C O 1
ATOM 1842 N N . SER C 1 33 ? 45.243 55.418 52.927 1.00 75.49 33 SER C N 1
ATOM 1843 C CA . SER C 1 33 ? 46.214 54.321 53.054 1.00 74.82 33 SER C CA 1
ATOM 1844 C C . SER C 1 33 ? 45.703 53.137 53.885 1.00 70.48 33 SER C C 1
ATOM 1845 O O . SER C 1 33 ? 44.910 53.315 54.821 1.00 68.87 33 SER C O 1
ATOM 1848 N N . GLY C 1 34 ? 46.203 51.941 53.570 1.00 57.53 34 GLY C N 1
ATOM 1849 C CA . GLY C 1 34 ? 45.783 50.758 54.302 1.00 49.71 34 GLY C CA 1
ATOM 1850 C C . GLY C 1 34 ? 44.407 50.240 53.906 1.00 48.72 34 GLY C C 1
ATOM 1851 O O . GLY C 1 34 ? 43.738 49.553 54.695 1.00 46.52 34 GLY C O 1
ATOM 1852 N N . LEU C 1 35 ? 43.944 50.623 52.714 1.00 44.75 35 LEU C N 1
ATOM 1853 C CA . LEU C 1 35 ? 42.652 50.146 52.232 1.00 48.80 35 LEU C CA 1
ATOM 1854 C C . LEU C 1 35 ? 42.919 48.943 51.373 1.00 43.30 35 LEU C C 1
ATOM 1855 O O . LEU C 1 35 ? 43.928 48.902 50.674 1.00 46.77 35 LEU C O 1
ATOM 1860 N N . ILE C 1 36 ? 42.074 47.929 51.487 1.00 35.20 36 ILE C N 1
ATOM 1861 C CA . ILE C 1 36 ? 42.264 46.746 50.679 1.00 23.56 36 ILE C CA 1
ATOM 1862 C C . ILE C 1 36 ? 41.542 46.945 49.348 1.00 27.09 36 ILE C C 1
ATOM 1863 O O . ILE C 1 36 ? 40.329 47.165 49.322 1.00 27.00 36 ILE C O 1
ATOM 1868 N N . ILE C 1 37 ? 42.289 46.946 48.245 1.00 16.30 37 ILE C N 1
ATOM 1869 C CA . ILE C 1 37 ? 41.712 47.139 46.923 1.00 13.45 37 ILE C CA 1
ATOM 1870 C C . ILE C 1 37 ? 41.403 45.825 46.216 1.00 20.37 37 ILE C C 1
ATOM 1871 O O . ILE C 1 37 ? 42.257 44.974 46.059 1.00 15.48 37 ILE C O 1
ATOM 1876 N N . GLY C 1 38 ? 40.152 45.666 45.801 1.00 16.53 38 GLY C N 1
ATOM 1877 C CA . GLY C 1 38 ? 39.786 44.449 45.132 1.00 10.84 38 GLY C CA 1
ATOM 1878 C C . GLY C 1 38 ? 40.428 44.296 43.775 1.00 19.06 38 GLY C C 1
ATOM 1879 O O . GLY C 1 38 ? 40.929 45.244 43.178 1.00 13.68 38 GLY C O 1
ATOM 1880 N N . LYS C 1 39 ? 40.331 43.073 43.274 1.00 15.40 39 LYS C N 1
ATOM 1881 C CA . LYS C 1 39 ? 40.898 42.746 41.982 1.00 22.70 39 LYS C CA 1
ATOM 1882 C C . LYS C 1 39 ? 40.150 43.362 40.808 1.00 20.15 39 LYS C C 1
ATOM 1883 O O . LYS C 1 39 ? 40.780 43.714 39.802 1.00 21.73 39 LYS C O 1
ATOM 1889 N N . ARG C 1 40 ? 38.822 43.492 40.911 1.00 19.58 40 ARG C N 1
ATOM 1890 C CA . ARG C 1 40 ? 38.022 44.091 39.819 1.00 19.93 40 ARG C CA 1
ATOM 1891 C C . ARG C 1 40 ? 38.428 45.534 39.630 1.00 22.78 40 ARG C C 1
ATOM 1892 O O . ARG C 1 40 ? 38.628 45.994 38.506 1.00 20.27 40 ARG C O 1
ATOM 1900 N N . VAL C 1 41 ? 38.558 46.241 40.743 1.00 16.60 41 VAL C N 1
ATOM 1901 C CA . VAL C 1 41 ? 38.965 47.637 40.732 1.00 23.00 41 VAL C CA 1
ATOM 1902 C C . VAL C 1 41 ? 40.336 47.762 40.077 1.00 26.84 41 VAL C C 1
ATOM 1903 O O . VAL C 1 41 ? 40.506 48.519 39.127 1.00 27.75 41 VAL C O 1
ATOM 1907 N N . GLN C 1 42 ? 41.307 47.007 40.590 1.00 19.62 42 GLN C N 1
ATOM 1908 C CA . GLN C 1 42 ? 42.660 47.039 40.026 1.00 17.99 42 GLN C CA 1
ATOM 1909 C C . GLN C 1 42 ? 42.651 46.708 38.540 1.00 20.83 42 GLN C C 1
ATOM 1910 O O . GLN C 1 42 ? 43.379 47.313 37.751 1.00 24.17 42 GLN C O 1
ATOM 1916 N N . GLY C 1 43 ? 41.797 45.773 38.140 1.00 15.90 43 GLY C N 1
ATOM 1917 C CA . GLY C 1 43 ? 41.768 45.386 36.735 1.00 18.90 43 GLY C CA 1
ATOM 1918 C C . GLY C 1 43 ? 41.204 46.430 35.827 1.00 21.74 43 GLY C C 1
ATOM 1919 O O . GLY C 1 43 ? 41.461 46.378 34.629 1.00 25.31 43 GLY C O 1
ATOM 1920 N N . GLU C 1 44 ? 40.466 47.379 36.401 1.00 24.24 44 GLU C N 1
ATOM 1921 C CA . GLU C 1 44 ? 39.842 48.446 35.613 1.00 37.28 44 GLU C CA 1
ATOM 1922 C C . GLU C 1 44 ? 40.773 49.606 35.326 1.00 28.36 44 GLU C C 1
ATOM 1923 O O . GLU C 1 44 ? 40.530 50.376 34.432 1.00 36.09 44 GLU C O 1
ATOM 1929 N N . VAL C 1 45 ? 41.778 49.799 36.169 1.00 29.28 45 VAL C N 1
ATOM 1930 C CA . VAL C 1 45 ? 42.729 50.883 35.964 1.00 28.58 45 VAL C CA 1
ATOM 1931 C C . VAL C 1 45 ? 43.273 50.860 34.532 1.00 37.52 45 VAL C C 1
ATOM 1932 O O . VAL C 1 45 ? 43.691 49.812 34.040 1.00 34.96 45 VAL C O 1
ATOM 1936 N N . PRO C 1 46 ? 43.215 52.001 33.822 1.00 49.30 46 PRO C N 1
ATOM 1937 C CA . PRO C 1 46 ? 43.719 52.085 32.450 1.00 46.90 46 PRO C CA 1
ATOM 1938 C C . PRO C 1 46 ? 45.229 52.117 32.432 1.00 42.49 46 PRO C C 1
ATOM 1939 O O . PRO C 1 46 ? 45.885 52.558 33.385 1.00 43.61 46 PRO C O 1
ATOM 1943 N N . GLU C 1 47 ? 45.758 51.676 31.307 1.00 42.22 47 GLU C N 1
ATOM 1944 C CA . GLU C 1 47 ? 47.176 51.604 31.086 1.00 44.60 47 GLU C CA 1
ATOM 1945 C C . GLU C 1 47 ? 47.435 52.255 29.722 1.00 46.45 47 GLU C C 1
ATOM 1946 O O . GLU C 1 47 ? 46.833 51.841 28.708 1.00 44.40 47 GLU C O 1
ATOM 1952 N N . LEU C 1 48 ? 48.240 53.329 29.719 1.00 41.87 48 LEU C N 1
ATOM 1953 C CA . LEU C 1 48 ? 48.595 54.033 28.479 1.00 41.08 48 LEU C CA 1
ATOM 1954 C C . LEU C 1 48 ? 49.759 53.280 27.862 1.00 33.12 48 LEU C C 1
ATOM 1955 O O . LEU C 1 48 ? 50.771 53.043 28.520 1.00 32.00 48 LEU C O 1
ATOM 1960 N N . CYS C 1 49 ? 49.613 52.889 26.607 1.00 30.76 49 CYS C N 1
ATOM 1961 C CA . CYS C 1 49 ? 50.650 52.114 25.951 1.00 37.54 49 CYS C CA 1
ATOM 1962 C C . CYS C 1 49 ? 50.826 52.522 24.528 1.00 36.86 49 CYS C C 1
ATOM 1963 O O . CYS C 1 49 ? 49.907 53.034 23.884 1.00 34.06 49 CYS C O 1
ATOM 1966 N N . VAL C 1 50 ? 51.975 52.133 23.998 1.00 29.77 50 VAL C N 1
ATOM 1967 C CA . VAL C 1 50 ? 52.301 52.446 22.636 1.00 30.82 50 VAL C CA 1
ATOM 1968 C C . VAL C 1 50 ? 52.507 51.162 21.885 1.00 29.20 50 VAL C C 1
ATOM 1969 O O . VAL C 1 50 ? 53.199 50.261 22.372 1.00 29.94 50 VAL C O 1
ATOM 1973 N N . VAL C 1 51 ? 51.873 51.073 20.723 1.00 26.17 51 VAL C N 1
ATOM 1974 C CA . VAL C 1 51 ? 51.983 49.904 19.872 1.00 35.60 51 VAL C CA 1
ATOM 1975 C C . VAL C 1 51 ? 53.418 49.739 19.437 1.00 40.62 51 VAL C C 1
ATOM 1976 O O . VAL C 1 51 ? 54.018 50.647 18.889 1.00 48.92 51 VAL C O 1
ATOM 1980 N N . HIS C 1 52 ? 53.960 48.564 19.678 1.00 39.73 52 HIS C N 1
ATOM 1981 C CA . HIS C 1 52 ? 55.320 48.267 19.327 1.00 39.50 52 HIS C CA 1
ATOM 1982 C C . HIS C 1 52 ? 55.343 47.268 18.179 1.00 42.31 52 HIS C C 1
ATOM 1983 O O . HIS C 1 52 ? 56.164 47.379 17.282 1.00 54.74 52 HIS C O 1
ATOM 1990 N N . SER C 1 53 ? 54.394 46.338 18.167 1.00 43.62 53 SER C N 1
ATOM 1991 C CA . SER C 1 53 ? 54.353 45.312 17.122 1.00 34.19 53 SER C CA 1
ATOM 1992 C C . SER C 1 53 ? 52.925 44.768 16.961 1.00 34.81 53 SER C C 1
ATOM 1993 O O . SER C 1 53 ? 52.251 44.505 17.947 1.00 38.81 53 SER C O 1
ATOM 1996 N N . VAL C 1 54 ? 52.507 44.558 15.724 1.00 33.51 54 VAL C N 1
ATOM 1997 C CA . VAL C 1 54 ? 51.174 44.058 15.430 1.00 36.12 54 VAL C CA 1
ATOM 1998 C C . VAL C 1 54 ? 51.240 42.679 14.783 1.00 36.75 54 VAL C C 1
ATOM 1999 O O . VAL C 1 54 ? 51.869 42.515 13.736 1.00 43.56 54 VAL C O 1
ATOM 2003 N N . GLY C 1 55 ? 50.569 41.696 15.389 1.00 40.63 55 GLY C N 1
ATOM 2004 C CA . GLY C 1 55 ? 50.554 40.353 14.821 1.00 34.67 55 GLY C CA 1
ATOM 2005 C C . GLY C 1 55 ? 50.087 40.325 13.374 1.00 38.30 55 GLY C C 1
ATOM 2006 O O . GLY C 1 55 ? 49.223 41.102 12.974 1.00 35.90 55 GLY C O 1
ATOM 2007 N N . PRO C 1 56 ? 50.652 39.435 12.556 1.00 43.25 56 PRO C N 1
ATOM 2008 C CA . PRO C 1 56 ? 50.296 39.296 11.147 1.00 41.20 56 PRO C CA 1
ATOM 2009 C C . PRO C 1 56 ? 48.854 38.946 10.870 1.00 42.27 56 PRO C C 1
ATOM 2010 O O . PRO C 1 56 ? 48.416 39.028 9.729 1.00 46.23 56 PRO C O 1
ATOM 2014 N N . ASP C 1 57 ? 48.108 38.564 11.898 1.00 49.35 57 ASP C N 1
ATOM 2015 C CA . ASP C 1 57 ? 46.704 38.213 11.700 1.00 49.74 57 ASP C CA 1
ATOM 2016 C C . ASP C 1 57 ? 45.753 39.300 12.133 1.00 49.93 57 ASP C C 1
ATOM 2017 O O . ASP C 1 57 ? 44.535 39.155 12.030 1.00 46.15 57 ASP C O 1
ATOM 2022 N N . VAL C 1 58 ? 46.303 40.368 12.689 1.00 49.96 58 VAL C N 1
ATOM 2023 C CA . VAL C 1 58 ? 45.475 41.482 13.075 1.00 47.35 58 VAL C CA 1
ATOM 2024 C C . VAL C 1 58 ? 45.088 42.059 11.723 1.00 52.62 58 VAL C C 1
ATOM 2025 O O . VAL C 1 58 ? 45.933 42.173 10.822 1.00 50.19 58 VAL C O 1
ATOM 2029 N N . PRO C 1 59 ? 43.791 42.328 11.520 1.00 60.61 59 PRO C N 1
ATOM 2030 C CA . PRO C 1 59 ? 43.322 42.887 10.251 1.00 63.55 59 PRO C CA 1
ATOM 2031 C C . PRO C 1 59 ? 44.132 44.116 9.827 1.00 67.01 59 PRO C C 1
ATOM 2032 O O . PRO C 1 59 ? 44.494 44.967 10.655 1.00 59.07 59 PRO C O 1
ATOM 2036 N N . GLU C 1 60 ? 44.463 44.149 8.540 1.00 70.64 60 GLU C N 1
ATOM 2037 C CA . GLU C 1 60 ? 45.226 45.232 7.953 1.00 72.28 60 GLU C CA 1
ATOM 2038 C C . GLU C 1 60 ? 44.561 46.588 8.202 1.00 66.73 60 GLU C C 1
ATOM 2039 O O . GLU C 1 60 ? 43.336 46.736 8.090 1.00 60.92 60 GLU C O 1
ATOM 2045 N N . GLY C 1 61 ? 45.367 47.571 8.582 1.00 62.13 61 GLY C N 1
ATOM 2046 C CA . GLY C 1 61 ? 44.838 48.898 8.834 1.00 63.08 61 GLY C CA 1
ATOM 2047 C C . GLY C 1 61 ? 44.136 49.023 10.173 1.00 64.20 61 GLY C C 1
ATOM 2048 O O . GLY C 1 61 ? 43.339 49.942 10.373 1.00 63.75 61 GLY C O 1
ATOM 2049 N N . PHE C 1 62 ? 44.392 48.086 11.081 1.00 64.71 62 PHE C N 1
ATOM 2050 C CA . PHE C 1 62 ? 43.779 48.170 12.384 1.00 61.22 62 PHE C CA 1
ATOM 2051 C C . PHE C 1 62 ? 44.464 49.283 13.188 1.00 60.57 62 PHE C C 1
ATOM 2052 O O . PHE C 1 62 ? 43.792 50.157 13.748 1.00 61.54 62 PHE C O 1
ATOM 2060 N N . CYS C 1 63 ? 45.793 49.255 13.246 1.00 59.14 63 CYS C N 1
ATOM 2061 C CA . CYS C 1 63 ? 46.559 50.284 13.953 1.00 64.38 63 CYS C CA 1
ATOM 2062 C C . CYS C 1 63 ? 47.974 50.314 13.408 1.00 62.02 63 CYS C C 1
ATOM 2063 O O . CYS C 1 63 ? 48.321 49.516 12.543 1.00 64.87 63 CYS C O 1
ATOM 2066 N N . GLU C 1 64 ? 48.803 51.207 13.931 1.00 60.94 64 GLU C N 1
ATOM 2067 C CA . GLU C 1 64 ? 50.176 51.302 13.472 1.00 58.66 64 GLU C CA 1
ATOM 2068 C C . GLU C 1 64 ? 51.136 51.429 14.614 1.00 54.72 64 GLU C C 1
ATOM 2069 O O . GLU C 1 64 ? 50.805 51.974 15.662 1.00 50.13 64 GLU C O 1
ATOM 2075 N N . VAL C 1 65 ? 52.350 50.951 14.385 1.00 48.46 65 VAL C N 1
ATOM 2076 C CA . VAL C 1 65 ? 53.389 51.031 15.391 1.00 44.82 65 VAL C CA 1
ATOM 2077 C C . VAL C 1 65 ? 53.569 52.512 15.762 1.00 47.79 65 VAL C C 1
ATOM 2078 O O . VAL C 1 65 ? 53.490 53.395 14.908 1.00 49.77 65 VAL C O 1
ATOM 2082 N N . GLY C 1 66 ? 53.732 52.788 17.047 1.00 45.77 66 GLY C N 1
ATOM 2083 C CA . GLY C 1 66 ? 53.890 54.160 17.476 1.00 39.22 66 GLY C CA 1
ATOM 2084 C C . GLY C 1 66 ? 52.583 54.723 18.005 1.00 46.98 66 GLY C C 1
ATOM 2085 O O . GLY C 1 66 ? 52.593 55.709 18.761 1.00 48.53 66 GLY C O 1
ATOM 2086 N N . ASP C 1 67 ? 51.460 54.108 17.632 1.00 48.73 67 ASP C N 1
ATOM 2087 C CA . ASP C 1 67 ? 50.160 54.575 18.107 1.00 42.74 67 ASP C CA 1
ATOM 2088 C C . ASP C 1 67 ? 49.969 54.387 19.599 1.00 40.37 67 ASP C C 1
ATOM 2089 O O . ASP C 1 67 ? 50.370 53.371 20.196 1.00 38.09 67 ASP C O 1
ATOM 2094 N N . LEU C 1 68 ? 49.420 55.421 20.208 1.00 32.18 68 LEU C N 1
ATOM 2095 C CA . LEU C 1 68 ? 49.158 55.413 21.630 1.00 34.13 68 LEU C CA 1
ATOM 2096 C C . LEU C 1 68 ? 47.724 54.974 21.868 1.00 37.37 68 LEU C C 1
ATOM 2097 O O . LEU C 1 68 ? 46.817 55.366 21.122 1.00 29.65 68 LEU C O 1
ATOM 2102 N N . THR C 1 69 ? 47.518 54.179 22.916 1.00 36.63 69 THR C N 1
ATOM 2103 C CA . THR C 1 69 ? 46.184 53.684 23.248 1.00 41.15 69 THR C CA 1
ATOM 2104 C C . THR C 1 69 ? 46.057 53.471 24.750 1.00 38.33 69 THR C C 1
ATOM 2105 O O . THR C 1 69 ? 46.981 53.750 25.517 1.00 33.36 69 THR C O 1
ATOM 2109 N N . SER C 1 70 ? 44.884 53.031 25.170 1.00 41.59 70 SER C N 1
ATOM 2110 C CA . SER C 1 70 ? 44.639 52.784 26.576 1.00 41.32 70 SER C CA 1
ATOM 2111 C C . SER C 1 70 ? 43.945 51.453 26.745 1.00 41.84 70 SER C C 1
ATOM 2112 O O . SER C 1 70 ? 42.970 51.154 26.053 1.00 43.89 70 SER C O 1
ATOM 2115 N N . LEU C 1 71 ? 44.474 50.644 27.661 1.00 33.43 71 LEU C N 1
ATOM 2116 C CA . LEU C 1 71 ? 43.898 49.338 27.938 1.00 35.15 71 LEU C CA 1
ATOM 2117 C C . LEU C 1 71 ? 43.775 49.119 29.422 1.00 33.06 71 LEU C C 1
ATOM 2118 O O . LEU C 1 71 ? 44.612 49.595 30.186 1.00 27.74 71 LEU C O 1
ATOM 2123 N N . PRO C 1 72 ? 42.713 48.424 29.863 1.00 29.68 72 PRO C N 1
ATOM 2124 C CA . PRO C 1 72 ? 42.539 48.167 31.293 1.00 25.58 72 PRO C CA 1
ATOM 2125 C C . PRO C 1 72 ? 43.603 47.160 31.682 1.00 25.14 72 PRO C C 1
ATOM 2126 O O . PRO C 1 72 ? 43.936 46.247 30.909 1.00 21.88 72 PRO C O 1
ATOM 2130 N N . VAL C 1 73 ? 44.166 47.324 32.871 1.00 23.42 73 VAL C N 1
ATOM 2131 C CA . VAL C 1 73 ? 45.185 46.424 33.365 1.00 26.80 73 VAL C CA 1
ATOM 2132 C C . VAL C 1 73 ? 44.744 44.977 33.226 1.00 34.36 73 VAL C C 1
ATOM 2133 O O . VAL C 1 73 ? 45.551 44.098 32.911 1.00 39.20 73 VAL C O 1
ATOM 2137 N N . GLY C 1 74 ? 43.455 44.727 33.422 1.00 32.30 74 GLY C N 1
ATOM 2138 C CA . GLY C 1 74 ? 42.976 43.365 33.342 1.00 19.32 74 GLY C CA 1
ATOM 2139 C C . GLY C 1 74 ? 42.934 42.782 31.959 1.00 28.13 74 GLY C C 1
ATOM 2140 O O . GLY C 1 74 ? 42.797 41.581 31.813 1.00 37.37 74 GLY C O 1
ATOM 2141 N N . GLN C 1 75 ? 43.053 43.603 30.932 1.00 32.91 75 GLN C N 1
ATOM 2142 C CA . GLN C 1 75 ? 42.977 43.086 29.562 1.00 33.68 75 GLN C CA 1
ATOM 2143 C C . GLN C 1 75 ? 44.322 42.736 28.968 1.00 33.15 75 GLN C C 1
ATOM 2144 O O . GLN C 1 75 ? 44.410 42.084 27.936 1.00 33.34 75 GLN C O 1
ATOM 2150 N N . ILE C 1 76 ? 45.370 43.234 29.591 1.00 29.38 76 ILE C N 1
ATOM 2151 C CA . ILE C 1 76 ? 46.692 42.998 29.076 1.00 37.39 76 ILE C CA 1
ATOM 2152 C C . ILE C 1 76 ? 47.497 42.089 29.961 1.00 35.96 76 ILE C C 1
ATOM 2153 O O . ILE C 1 76 ? 47.278 41.990 31.173 1.00 30.86 76 ILE C O 1
ATOM 2158 N N . ARG C 1 77 ? 48.514 41.515 29.345 1.00 28.15 77 ARG C N 1
ATOM 2159 C CA . ARG C 1 77 ? 49.375 40.607 30.050 1.00 31.13 77 ARG C CA 1
ATOM 2160 C C . ARG C 1 77 ? 50.827 41.056 29.885 1.00 27.28 77 ARG C C 1
ATOM 2161 O O . ARG C 1 77 ? 51.231 41.475 28.809 1.00 29.17 77 ARG C O 1
ATOM 2169 N N . ASN C 1 78 ? 51.581 41.070 30.981 1.00 31.53 78 ASN C N 1
ATOM 2170 C CA . ASN C 1 78 ? 52.993 41.444 30.953 1.00 35.06 78 ASN C CA 1
ATOM 2171 C C . ASN C 1 78 ? 53.786 40.407 30.171 1.00 38.58 78 ASN C C 1
ATOM 2172 O O . ASN C 1 78 ? 53.588 39.198 30.332 1.00 42.22 78 ASN C O 1
ATOM 2177 N N . VAL C 1 79 ? 54.730 40.880 29.370 1.00 42.48 79 VAL C N 1
ATOM 2178 C CA . VAL C 1 79 ? 55.593 40.027 28.558 1.00 38.55 79 VAL C CA 1
ATOM 2179 C C . VAL C 1 79 ? 57.027 40.286 29.035 1.00 42.36 79 VAL C C 1
ATOM 2180 O O . VAL C 1 79 ? 57.391 41.442 29.291 1.00 45.84 79 VAL C O 1
ATOM 2184 N N . PRO C 1 80 ? 57.826 39.224 29.260 1.00 43.02 80 PRO C N 1
ATOM 2185 C CA . PRO C 1 80 ? 59.221 39.378 29.714 1.00 40.98 80 PRO C CA 1
ATOM 2186 C C . PRO C 1 80 ? 60.003 40.215 28.708 1.00 41.65 80 PRO C C 1
ATOM 2187 O O . PRO C 1 80 ? 59.839 40.050 27.492 1.00 32.74 80 PRO C O 1
ATOM 2191 N N . HIS C 1 81 ? 60.806 41.146 29.205 1.00 38.89 81 HIS C N 1
ATOM 2192 C CA . HIS C 1 81 ? 61.584 41.987 28.314 1.00 38.41 81 HIS C CA 1
ATOM 2193 C C . HIS C 1 81 ? 62.523 41.110 27.472 1.00 35.65 81 HIS C C 1
ATOM 2194 O O . HIS C 1 81 ? 63.161 40.207 28.035 1.00 34.19 81 HIS C O 1
ATOM 2201 N N . PRO C 1 82 ? 62.656 41.378 26.158 1.00 36.58 82 PRO C N 1
ATOM 2202 C CA . PRO C 1 82 ? 63.549 40.534 25.349 1.00 38.99 82 PRO C CA 1
ATOM 2203 C C . PRO C 1 82 ? 64.944 40.310 25.943 1.00 42.08 82 PRO C C 1
ATOM 2204 O O . PRO C 1 82 ? 65.487 39.227 25.796 1.00 42.79 82 PRO C O 1
ATOM 2208 N N . PHE C 1 83 ? 65.479 41.272 26.708 1.00 40.20 83 PHE C N 1
ATOM 2209 C CA . PHE C 1 83 ? 66.815 41.110 27.338 1.00 44.90 83 PHE C CA 1
ATOM 2210 C C . PHE C 1 83 ? 66.811 40.121 28.477 1.00 39.69 83 PHE C C 1
ATOM 2211 O O . PHE C 1 83 ? 67.828 39.537 28.830 1.00 47.02 83 PHE C O 1
ATOM 2219 N N . VAL C 1 84 ? 65.685 39.996 29.128 1.00 45.54 84 VAL C N 1
ATOM 2220 C CA . VAL C 1 84 ? 65.609 39.038 30.197 1.00 44.86 84 VAL C CA 1
ATOM 2221 C C . VAL C 1 84 ? 65.399 37.686 29.523 1.00 48.12 84 VAL C C 1
ATOM 2222 O O . VAL C 1 84 ? 66.037 36.693 29.879 1.00 46.46 84 VAL C O 1
ATOM 2226 N N . ALA C 1 85 ? 64.542 37.683 28.508 1.00 45.50 85 ALA C N 1
ATOM 2227 C CA . ALA C 1 85 ? 64.247 36.477 27.760 1.00 47.33 85 ALA C CA 1
ATOM 2228 C C . ALA C 1 85 ? 65.507 35.931 27.094 1.00 55.39 85 ALA C C 1
ATOM 2229 O O . ALA C 1 85 ? 65.753 34.734 27.131 1.00 58.65 85 ALA C O 1
ATOM 2231 N N . LEU C 1 86 ? 66.313 36.809 26.508 1.00 58.32 86 LEU C N 1
ATOM 2232 C CA . LEU C 1 86 ? 67.535 36.383 25.838 1.00 58.75 86 LEU C CA 1
ATOM 2233 C C . LEU C 1 86 ? 68.671 36.241 26.849 1.00 64.48 86 LEU C C 1
ATOM 2234 O O . LEU C 1 86 ? 69.837 36.173 26.466 1.00 73.15 86 LEU C O 1
ATOM 2239 N N . GLY C 1 87 ? 68.314 36.204 28.133 1.00 64.27 87 GLY C N 1
ATOM 2240 C CA . GLY C 1 87 ? 69.276 36.046 29.207 1.00 61.48 87 GLY C CA 1
ATOM 2241 C C . GLY C 1 87 ? 70.476 36.968 29.263 1.00 68.10 87 GLY C C 1
ATOM 2242 O O . GLY C 1 87 ? 71.605 36.521 29.381 1.00 73.37 87 GLY C O 1
ATOM 2243 N N . LEU C 1 88 ? 70.253 38.256 29.361 1.00 66.21 88 LEU C N 1
ATOM 2244 C CA . LEU C 1 88 ? 71.410 39.121 29.422 1.00 68.99 88 LEU C CA 1
ATOM 2245 C C . LEU C 1 88 ? 71.309 39.992 30.640 1.00 68.42 88 LEU C C 1
ATOM 2246 O O . LEU C 1 88 ? 72.309 40.322 31.279 1.00 72.04 88 LEU C O 1
ATOM 2251 N N . LYS C 1 89 ? 70.076 40.291 31.013 1.00 66.06 89 LYS C N 1
ATOM 2252 C CA . LYS C 1 89 ? 69.847 41.163 32.137 1.00 71.30 89 LYS C CA 1
ATOM 2253 C C . LYS C 1 89 ? 68.806 40.601 33.069 1.00 70.51 89 LYS C C 1
ATOM 2254 O O . LYS C 1 89 ? 67.949 39.810 32.668 1.00 68.83 89 LYS C O 1
ATOM 2260 N N . GLN C 1 90 ? 68.954 40.938 34.341 1.00 74.30 90 GLN C N 1
ATOM 2261 C CA . GLN C 1 90 ? 67.996 40.515 35.335 1.00 80.39 90 GLN C CA 1
ATOM 2262 C C . GLN C 1 90 ? 66.925 41.583 35.209 1.00 80.45 90 GLN C C 1
ATOM 2263 O O . GLN C 1 90 ? 67.235 42.763 35.028 1.00 80.10 90 GLN C O 1
ATOM 2269 N N . PRO C 1 91 ? 65.648 41.173 35.241 1.00 80.07 91 PRO C N 1
ATOM 2270 C CA . PRO C 1 91 ? 64.473 42.045 35.129 1.00 77.42 91 PRO C CA 1
ATOM 2271 C C . PRO C 1 91 ? 64.510 43.354 35.925 1.00 79.07 91 PRO C C 1
ATOM 2272 O O . PRO C 1 91 ? 63.971 44.378 35.476 1.00 69.11 91 PRO C O 1
ATOM 2276 N N . LYS C 1 92 ? 65.181 43.334 37.073 1.00 84.46 92 LYS C N 1
ATOM 2277 C CA . LYS C 1 92 ? 65.297 44.524 37.921 1.00 90.76 92 LYS C CA 1
ATOM 2278 C C . LYS C 1 92 ? 65.964 45.689 37.212 1.00 87.33 92 LYS C C 1
ATOM 2279 O O . LYS C 1 92 ? 65.634 46.843 37.464 1.00 87.12 92 LYS C O 1
ATOM 2285 N N . GLU C 1 93 ? 66.911 45.390 36.332 1.00 83.95 93 GLU C N 1
ATOM 2286 C CA . GLU C 1 93 ? 67.604 46.439 35.620 1.00 82.56 93 GLU C CA 1
ATOM 2287 C C . GLU C 1 93 ? 66.957 46.738 34.291 1.00 79.36 93 GLU C C 1
ATOM 2288 O O . GLU C 1 93 ? 67.600 47.250 33.383 1.00 79.36 93 GLU C O 1
ATOM 2294 N N . ILE C 1 94 ? 65.680 46.414 34.177 1.00 80.09 94 ILE C N 1
ATOM 2295 C CA . ILE C 1 94 ? 64.940 46.695 32.959 1.00 76.41 94 ILE C CA 1
ATOM 2296 C C . ILE C 1 94 ? 63.903 47.744 33.332 1.00 74.88 94 ILE C C 1
ATOM 2297 O O . ILE C 1 94 ? 63.266 47.641 34.379 1.00 78.14 94 ILE C O 1
ATOM 2302 N N . LYS C 1 95 ? 63.786 48.779 32.505 1.00 71.35 95 LYS C N 1
ATOM 2303 C CA . LYS C 1 95 ? 62.828 49.857 32.749 1.00 72.09 95 LYS C CA 1
ATOM 2304 C C . LYS C 1 95 ? 61.616 49.800 31.813 1.00 69.70 95 LYS C C 1
ATOM 2305 O O . LYS C 1 95 ? 60.515 50.143 32.224 1.00 77.15 95 LYS C O 1
ATOM 2307 N N . GLN C 1 96 ? 61.837 49.400 30.563 1.00 63.78 96 GLN C N 1
ATOM 2308 C CA . GLN C 1 96 ? 60.787 49.283 29.554 1.00 59.20 96 GLN C CA 1
ATOM 2309 C C . GLN C 1 96 ? 59.890 48.095 29.872 1.00 58.37 96 GLN C C 1
ATOM 2310 O O . GLN C 1 96 ? 60.374 46.959 30.001 1.00 59.72 96 GLN C O 1
ATOM 2316 N N . LYS C 1 97 ? 58.586 48.334 29.939 1.00 55.61 97 LYS C N 1
ATOM 2317 C CA . LYS C 1 97 ? 57.644 47.266 30.243 1.00 46.72 97 LYS C CA 1
ATOM 2318 C C . LYS C 1 97 ? 56.823 46.939 29.002 1.00 33.86 97 LYS C C 1
ATOM 2319 O O . LYS C 1 97 ? 56.184 47.825 28.423 1.00 35.16 97 LYS C O 1
ATOM 2325 N N . PHE C 1 98 ? 56.940 45.698 28.534 1.00 30.95 98 PHE C N 1
ATOM 2326 C CA . PHE C 1 98 ? 56.192 45.229 27.368 1.00 35.17 98 PHE C CA 1
ATOM 2327 C C . PHE C 1 98 ? 54.968 44.468 27.842 1.00 32.76 98 PHE C C 1
ATOM 2328 O O . PHE C 1 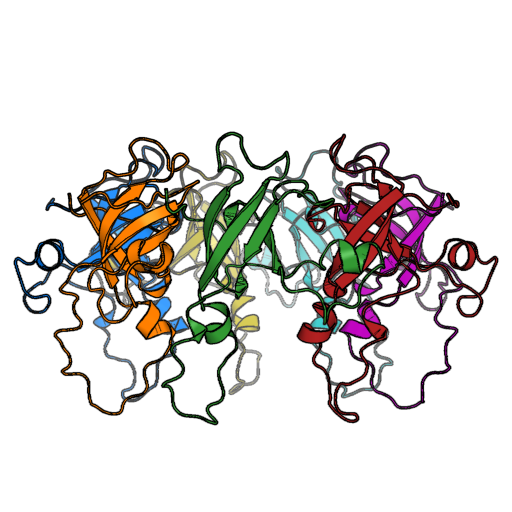98 ? 55.027 43.738 28.835 1.00 37.57 98 PHE C O 1
ATOM 2336 N N . VAL C 1 99 ? 53.857 44.651 27.145 1.00 25.57 99 VAL C N 1
ATOM 2337 C CA . VAL C 1 99 ? 52.624 43.951 27.470 1.00 31.88 99 VAL C CA 1
ATOM 2338 C C . VAL C 1 99 ? 51.986 43.511 26.182 1.00 34.66 99 VAL C C 1
ATOM 2339 O O . VAL C 1 99 ? 52.278 44.041 25.113 1.00 38.28 99 VAL C O 1
ATOM 2343 N N . THR C 1 100 ? 51.068 42.569 26.290 1.00 35.56 100 THR C N 1
ATOM 2344 C CA . THR C 1 100 ? 50.393 42.068 25.122 1.00 33.52 100 THR C CA 1
ATOM 2345 C C . THR C 1 100 ? 48.911 41.935 25.384 1.00 33.89 100 THR C C 1
ATOM 2346 O O . THR C 1 100 ? 48.452 41.910 26.541 1.00 32.17 100 THR C O 1
ATOM 2350 N N . CYS C 1 101 ? 48.165 41.888 24.290 1.00 28.40 101 CYS C N 1
ATOM 2351 C CA . CYS C 1 101 ? 46.743 41.686 24.359 1.00 33.90 101 CYS C CA 1
ATOM 2352 C C . CYS C 1 101 ? 46.244 41.362 22.959 1.00 33.39 101 CYS C C 1
ATOM 2353 O O . CYS C 1 101 ? 46.934 41.567 21.959 1.00 37.84 101 CYS C O 1
ATOM 2356 N N . HIS C 1 102 ? 45.056 40.797 22.905 1.00 28.02 102 HIS C N 1
ATOM 2357 C CA . HIS C 1 102 ? 44.446 40.447 21.646 1.00 30.41 102 HIS C CA 1
ATOM 2358 C C . HIS C 1 102 ? 43.978 41.759 20.993 1.00 32.46 102 HIS C C 1
ATOM 2359 O O . HIS C 1 102 ? 43.477 42.646 21.677 1.00 28.51 102 HIS C O 1
ATOM 2366 N N . TYR C 1 103 ? 44.018 41.855 19.667 1.00 30.49 103 TYR C N 1
ATOM 2367 C CA . TYR C 1 103 ? 43.620 43.114 19.046 1.00 32.07 103 TYR C CA 1
ATOM 2368 C C . TYR C 1 103 ? 42.176 43.545 19.318 1.00 34.36 103 TYR C C 1
ATOM 2369 O O . TYR C 1 103 ? 41.872 44.738 19.376 1.00 34.86 103 TYR C O 1
ATOM 2378 N N . LYS C 1 104 ? 41.299 42.577 19.541 1.00 31.09 104 LYS C N 1
ATOM 2379 C CA . LYS C 1 104 ? 39.895 42.885 19.813 1.00 34.20 104 LYS C CA 1
ATOM 2380 C C . LYS C 1 104 ? 39.668 43.556 21.156 1.00 31.54 104 LYS C C 1
ATOM 2381 O O . LYS C 1 104 ? 38.581 44.033 21.435 1.00 35.62 104 LYS C O 1
ATOM 2387 N N . ALA C 1 105 ? 40.712 43.629 21.972 1.00 29.88 105 ALA C N 1
ATOM 2388 C CA . ALA C 1 105 ? 40.587 44.288 23.261 1.00 34.90 105 ALA C CA 1
ATOM 2389 C C . ALA C 1 105 ? 40.900 45.780 23.138 1.00 39.92 105 ALA C C 1
ATOM 2390 O O . ALA C 1 105 ? 40.722 46.535 24.094 1.00 41.60 105 ALA C O 1
ATOM 2392 N N . ILE C 1 106 ? 41.389 46.200 21.971 1.00 41.76 106 ILE C N 1
ATOM 2393 C CA . ILE C 1 106 ? 41.742 47.602 21.741 1.00 38.63 106 ILE C CA 1
ATOM 2394 C C . ILE C 1 106 ? 40.556 48.368 21.198 1.00 38.77 106 ILE C C 1
ATOM 2395 O O . ILE C 1 106 ? 40.076 48.102 20.090 1.00 36.49 106 ILE C O 1
ATOM 2400 N N . PRO C 1 107 ? 40.073 49.342 21.970 1.00 34.96 107 PRO C N 1
ATOM 2401 C CA . PRO C 1 107 ? 38.922 50.131 21.555 1.00 37.91 107 PRO C CA 1
ATOM 2402 C C . PRO C 1 107 ? 39.230 51.461 20.847 1.00 43.96 107 PRO C C 1
ATOM 2403 O O . PRO C 1 107 ? 38.421 51.930 20.041 1.00 44.50 107 PRO C O 1
ATOM 2407 N N . CYS C 1 108 ? 40.395 52.052 21.113 1.00 44.07 108 CYS C N 1
ATOM 2408 C CA . CYS C 1 108 ? 40.746 53.342 20.522 1.00 42.87 108 CYS C CA 1
ATOM 2409 C C . CYS C 1 108 ? 42.237 53.640 20.389 1.00 44.48 108 CYS C C 1
ATOM 2410 O O . CYS C 1 108 ? 43.093 52.946 20.956 1.00 42.80 108 CYS C O 1
ATOM 2413 N N . LEU C 1 109 ? 42.523 54.701 19.637 1.00 47.55 109 LEU C N 1
ATOM 2414 C CA . LEU C 1 109 ? 43.878 55.194 19.415 1.00 43.39 109 LEU C CA 1
ATOM 2415 C C . LEU C 1 109 ? 43.821 56.695 19.630 1.00 43.46 109 LEU C C 1
ATOM 2416 O O . LEU C 1 109 ? 42.834 57.338 19.276 1.00 41.86 109 LEU C O 1
ATOM 2421 N N . TYR C 1 110 ? 44.836 57.241 20.274 1.00 42.79 110 TYR C N 1
ATOM 2422 C CA . TYR C 1 110 ? 44.902 58.678 20.484 1.00 48.19 110 TYR C CA 1
ATOM 2423 C C . TYR C 1 110 ? 45.644 59.355 19.320 1.00 52.18 110 TYR C C 1
ATOM 2424 O O . TYR C 1 110 ? 46.770 59.814 19.458 1.00 48.16 110 TYR C O 1
ATOM 2433 N N . LYS C 1 111 ? 45.010 59.377 18.159 1.00 48.44 111 LYS C N 1
ATOM 2434 C CA . LYS C 1 111 ? 45.546 60.011 16.975 1.00 46.45 111 LYS C CA 1
ATOM 2435 C C . LYS C 1 111 ? 44.328 60.562 16.196 1.00 60.75 111 LYS C C 1
ATOM 2436 O O . LYS C 1 111 ? 44.550 61.134 15.103 1.00 69.83 111 LYS C O 1
ATOM 2443 N N . GLN D 1 5 ? 68.055 17.671 18.573 1.00 128.80 5 GLN D N 1
ATOM 2444 C CA . GLN D 1 5 ? 66.989 18.194 19.472 1.00 131.04 5 GLN D CA 1
ATOM 2445 C C . GLN D 1 5 ? 65.651 17.450 19.273 1.00 127.12 5 GLN D C 1
ATOM 2446 O O . GLN D 1 5 ? 64.909 17.208 20.238 1.00 124.87 5 GLN D O 1
ATOM 2452 N N . GLN D 1 6 ? 65.382 17.044 18.032 1.00 120.10 6 GLN D N 1
ATOM 2453 C CA . GLN D 1 6 ? 64.144 16.348 17.692 1.00 109.29 6 GLN D CA 1
ATOM 2454 C C . GLN D 1 6 ? 64.105 14.858 18.111 1.00 103.58 6 GLN D C 1
ATOM 2455 O O . GLN D 1 6 ? 64.894 14.031 17.638 1.00 91.31 6 GLN D O 1
ATOM 2461 N N . LEU D 1 7 ? 63.196 14.564 19.040 1.00 98.73 7 LEU D N 1
ATOM 2462 C CA . LEU D 1 7 ? 62.957 13.227 19.577 1.00 86.89 7 LEU D CA 1
ATOM 2463 C C . LEU D 1 7 ? 61.686 12.653 18.934 1.00 81.47 7 LEU D C 1
ATOM 2464 O O . LEU D 1 7 ? 61.051 13.328 18.117 1.00 87.70 7 LEU D O 1
ATOM 2469 N N . PRO D 1 8 ? 61.276 11.430 19.309 1.00 71.66 8 PRO D N 1
ATOM 2470 C CA . PRO D 1 8 ? 60.062 10.874 18.688 1.00 66.97 8 PRO D CA 1
ATOM 2471 C C . PRO D 1 8 ? 58.724 11.459 19.214 1.00 65.14 8 PRO D C 1
ATOM 2472 O O . PRO D 1 8 ? 57.790 10.718 19.493 1.00 60.11 8 PRO D O 1
ATOM 2476 N N . ILE D 1 9 ? 58.628 12.788 19.329 1.00 58.29 9 ILE D N 1
ATOM 2477 C CA . ILE D 1 9 ? 57.413 13.433 19.818 1.00 51.96 9 ILE D CA 1
ATOM 2478 C C . ILE D 1 9 ? 57.007 14.537 18.856 1.00 49.30 9 ILE D C 1
ATOM 2479 O O . ILE D 1 9 ? 57.821 15.387 18.498 1.00 53.43 9 ILE D O 1
ATOM 2484 N N . ARG D 1 10 ? 55.767 14.492 18.391 1.00 46.75 10 ARG D N 1
ATOM 2485 C CA . ARG D 1 10 ? 55.272 15.489 17.456 1.00 50.92 10 ARG D CA 1
ATOM 2486 C C . ARG D 1 10 ? 53.940 16.071 17.912 1.00 52.37 10 ARG D C 1
ATOM 2487 O O . ARG D 1 10 ? 53.149 15.399 18.576 1.00 50.39 10 ARG D O 1
ATOM 2495 N N . ALA D 1 11 ? 53.724 17.335 17.566 1.00 45.63 11 ALA D N 1
ATOM 2496 C CA . ALA D 1 11 ? 52.513 18.041 17.920 1.00 44.32 11 ALA D CA 1
ATOM 2497 C C . ALA D 1 11 ? 51.473 17.731 16.843 1.00 46.07 11 ALA D C 1
ATOM 2498 O O . ALA D 1 11 ? 51.823 17.592 15.669 1.00 48.61 11 ALA D O 1
ATOM 2500 N N . VAL D 1 12 ? 50.212 17.578 17.246 1.00 45.24 12 VAL D N 1
ATOM 2501 C CA . VAL D 1 12 ? 49.145 17.307 16.296 1.00 41.59 12 VAL D CA 1
ATOM 2502 C C . VAL D 1 12 ? 48.134 18.433 16.351 1.00 41.27 12 VAL D C 1
ATOM 2503 O O . VAL D 1 12 ? 48.150 19.266 17.267 1.00 40.92 12 VAL D O 1
ATOM 2507 N N . GLY D 1 13 ? 47.277 18.477 15.342 1.00 39.72 13 GLY D N 1
ATOM 2508 C CA . GLY D 1 13 ? 46.256 19.496 15.287 1.00 34.84 13 GLY D CA 1
ATOM 2509 C C . GLY D 1 13 ? 46.788 20.911 15.398 1.00 37.46 13 GLY D C 1
ATOM 2510 O O . GLY D 1 13 ? 47.805 21.282 14.784 1.00 32.18 13 GLY D O 1
ATOM 2511 N N . GLU D 1 14 ? 46.099 21.695 16.216 1.00 38.15 14 GLU D N 1
ATOM 2512 C CA . GLU D 1 14 ? 46.468 23.097 16.417 1.00 40.65 14 GLU D CA 1
ATOM 2513 C C . GLU D 1 14 ? 47.373 23.332 17.604 1.00 36.52 14 GLU D C 1
ATOM 2514 O O . GLU D 1 14 ? 47.482 24.461 18.089 1.00 32.06 14 GLU D O 1
ATOM 2520 N N . TYR D 1 15 ? 47.973 22.259 18.103 1.00 32.41 15 TYR D N 1
ATOM 2521 C CA . TYR D 1 15 ? 48.870 22.376 19.239 1.00 31.91 15 TYR D CA 1
ATOM 2522 C C . TYR D 1 15 ? 50.301 22.651 18.829 1.00 34.06 15 TYR D C 1
ATOM 2523 O O . TYR D 1 15 ? 50.675 22.545 17.658 1.00 32.53 15 TYR D O 1
ATOM 2532 N N . VAL D 1 16 ? 51.089 23.030 19.817 1.00 31.24 16 VAL D N 1
ATOM 2533 C CA . VAL D 1 16 ? 52.480 23.328 19.615 1.00 31.32 16 VAL D CA 1
ATOM 2534 C C . VAL D 1 16 ? 53.198 22.764 20.832 1.00 33.91 16 VAL D C 1
ATOM 2535 O O . VAL D 1 16 ? 52.696 22.883 21.964 1.00 33.59 16 VAL D O 1
ATOM 2539 N N . ILE D 1 17 ? 54.322 22.094 20.585 1.00 29.11 17 ILE D N 1
ATOM 2540 C CA . ILE D 1 17 ? 55.115 21.512 21.650 1.00 30.45 17 ILE D CA 1
ATOM 2541 C C . ILE D 1 17 ? 56.380 22.325 21.786 1.00 29.37 17 ILE D C 1
ATOM 2542 O O . ILE D 1 17 ? 57.044 22.590 20.794 1.00 34.68 17 ILE D O 1
ATOM 2547 N N . LEU D 1 18 ? 56.662 22.760 23.005 1.00 29.84 18 LEU D N 1
ATOM 2548 C CA . LEU D 1 18 ? 57.822 23.585 23.288 1.00 32.14 18 LEU D CA 1
ATOM 2549 C C . LEU D 1 18 ? 58.668 22.873 24.299 1.00 36.61 18 LEU D C 1
ATOM 2550 O O . LEU D 1 18 ? 58.209 21.917 24.924 1.00 41.03 18 LEU D O 1
ATOM 2555 N N . VAL D 1 19 ? 59.873 23.397 24.515 1.00 34.91 19 VAL D N 1
ATOM 2556 C CA . VAL D 1 19 ? 60.775 22.850 25.507 1.00 31.16 19 VAL D CA 1
ATOM 2557 C C . VAL D 1 19 ? 61.180 24.006 26.407 1.00 33.35 19 VAL D C 1
ATOM 2558 O O . VAL D 1 19 ? 61.620 25.058 25.930 1.00 37.11 19 VAL D O 1
ATOM 2562 N N . SER D 1 20 ? 60.918 23.848 27.698 1.00 33.64 20 SER D N 1
ATOM 2563 C CA . SER D 1 20 ? 61.246 24.861 28.684 1.00 50.19 20 SER D CA 1
ATOM 2564 C C . SER D 1 20 ? 62.725 25.146 28.801 1.00 53.90 20 SER D C 1
ATOM 2565 O O . SER D 1 20 ? 63.547 24.239 28.753 1.00 53.95 20 SER D O 1
ATOM 2568 N N . GLU D 1 21 ? 63.035 26.412 29.030 1.00 65.35 21 GLU D N 1
ATOM 2569 C CA . GLU D 1 21 ? 64.400 26.873 29.195 1.00 68.98 21 GLU D CA 1
ATOM 2570 C C . GLU D 1 21 ? 64.917 26.625 30.609 1.00 72.55 21 GLU D C 1
ATOM 2571 O O . GLU D 1 21 ? 64.167 26.702 31.586 1.00 70.10 21 GLU D O 1
ATOM 2577 N N . PRO D 1 22 ? 66.202 26.260 30.720 1.00 77.83 22 PRO D N 1
ATOM 2578 C CA . PRO D 1 22 ? 66.886 25.982 31.985 1.00 81.98 22 PRO D CA 1
ATOM 2579 C C . PRO D 1 22 ? 66.677 27.068 33.075 1.00 90.25 22 PRO D C 1
ATOM 2580 O O . PRO D 1 22 ? 66.377 26.755 34.240 1.00 87.69 22 PRO D O 1
ATOM 2584 N N . ALA D 1 23 ? 66.840 28.340 32.701 1.00 93.05 23 ALA D N 1
ATOM 2585 C CA . ALA D 1 23 ? 66.658 29.433 33.650 1.00 92.10 23 ALA D CA 1
ATOM 2586 C C . ALA D 1 23 ? 65.296 30.087 33.462 1.00 93.96 23 ALA D C 1
ATOM 2587 O O . ALA D 1 23 ? 64.856 30.316 32.328 1.00 89.07 23 ALA D O 1
ATOM 2589 N N . GLN D 1 24 ? 64.628 30.358 34.582 1.00 96.27 24 GLN D N 1
ATOM 2590 C CA . GLN D 1 24 ? 63.302 30.986 34.601 1.00 93.47 24 GLN D CA 1
ATOM 2591 C C . GLN D 1 24 ? 63.230 31.942 35.778 1.00 94.30 24 GLN D C 1
ATOM 2592 O O . GLN D 1 24 ? 64.214 32.136 36.498 1.00 91.27 24 GLN D O 1
ATOM 2598 N N . ALA D 1 25 ? 62.021 32.440 36.030 1.00 97.78 25 ALA D N 1
ATOM 2599 C CA . ALA D 1 25 ? 61.750 33.367 37.128 1.00 105.83 25 ALA D CA 1
ATOM 2600 C C . ALA D 1 25 ? 62.120 32.786 38.500 1.00 112.22 25 ALA D C 1
ATOM 2601 O O . ALA D 1 25 ? 62.299 33.534 39.466 1.00 112.55 25 ALA D O 1
ATOM 2603 N N . GLY D 1 26 ? 62.267 31.461 38.560 1.00 118.68 26 GLY D N 1
ATOM 2604 C CA . GLY D 1 26 ? 62.604 30.769 39.796 1.00 118.00 26 GLY D CA 1
ATOM 2605 C C . GLY D 1 26 ? 63.815 31.248 40.575 1.00 121.53 26 GLY D C 1
ATOM 2606 O O . GLY D 1 26 ? 64.097 30.715 41.646 1.00 121.71 26 GLY D O 1
ATOM 2607 N N . ASP D 1 27 ? 64.531 32.236 40.051 1.00 125.33 27 ASP D N 1
ATOM 2608 C CA . ASP D 1 27 ? 65.714 32.773 40.717 1.00 127.16 27 ASP D CA 1
ATOM 2609 C C . ASP D 1 27 ? 65.437 33.879 41.744 1.00 130.53 27 ASP D C 1
ATOM 2610 O O . ASP D 1 27 ? 66.069 33.905 42.802 1.00 131.17 27 ASP D O 1
ATOM 2615 N N . GLU D 1 28 ? 64.513 34.793 41.439 1.00 134.99 28 GLU D N 1
ATOM 2616 C CA . GLU D 1 28 ? 64.182 35.896 42.356 1.00 132.63 28 GLU D CA 1
ATOM 2617 C C . GLU D 1 28 ? 63.351 35.439 43.541 1.00 129.24 28 GLU D C 1
ATOM 2618 O O . GLU D 1 28 ? 62.215 35.876 43.730 1.00 119.33 28 GLU D O 1
ATOM 2624 N N . GLU D 1 29 ? 63.965 34.620 44.386 1.00 131.95 29 GLU D N 1
ATOM 2625 C CA . GLU D 1 29 ? 63.306 34.069 45.558 1.00 133.50 29 GLU D CA 1
ATOM 2626 C C . GLU D 1 29 ? 63.410 35.009 46.766 1.00 132.67 29 GLU D C 1
ATOM 2627 O O . GLU D 1 29 ? 63.480 34.570 47.913 1.00 132.28 29 GLU D O 1
ATOM 2633 N N . VAL D 1 30 ? 63.386 36.307 46.491 1.00 129.62 30 VAL D N 1
ATOM 2634 C CA . VAL D 1 30 ? 63.475 37.318 47.535 1.00 122.85 30 VAL D CA 1
ATOM 2635 C C . VAL D 1 30 ? 62.161 37.433 48.311 1.00 123.48 30 VAL D C 1
ATOM 2636 O O . VAL D 1 30 ? 62.129 38.008 49.396 1.00 123.37 30 VAL D O 1
ATOM 2640 N N . THR D 1 31 ? 61.082 36.880 47.762 1.00 122.84 31 THR D N 1
ATOM 2641 C CA . THR D 1 31 ? 59.770 36.937 48.410 1.00 116.87 31 THR D CA 1
ATOM 2642 C C . THR D 1 31 ? 59.761 36.236 49.762 1.00 113.52 31 THR D C 1
ATOM 2643 O O . THR D 1 31 ? 60.203 35.091 49.886 1.00 113.84 31 THR D O 1
ATOM 2647 N N . GLU D 1 32 ? 59.220 36.947 50.747 1.00 107.13 32 GLU D N 1
ATOM 2648 C CA . GLU D 1 32 ? 59.091 36.499 52.129 1.00 97.85 32 GLU D CA 1
ATOM 2649 C C . GLU D 1 32 ? 58.719 35.020 52.265 1.00 92.44 32 GLU D C 1
ATOM 2650 O O . GLU D 1 32 ? 57.712 34.562 51.714 1.00 93.05 32 GLU D O 1
ATOM 2656 N N . SER D 1 33 ? 59.560 34.270 52.967 1.00 82.84 33 SER D N 1
ATOM 2657 C CA . SER D 1 33 ? 59.304 32.854 53.177 1.00 80.55 33 SER D CA 1
ATOM 2658 C C . SER D 1 33 ? 58.067 32.676 54.030 1.00 75.13 33 SER D C 1
ATOM 2659 O O . SER D 1 33 ? 57.729 33.534 54.846 1.00 74.72 33 SER D O 1
ATOM 2662 N N . GLY D 1 34 ? 57.386 31.556 53.832 1.00 65.99 34 GLY D N 1
ATOM 2663 C CA . GLY D 1 34 ? 56.201 31.287 54.617 1.00 59.76 34 GLY D CA 1
ATOM 2664 C C . GLY D 1 34 ? 54.913 31.896 54.100 1.00 54.11 34 GLY D C 1
ATOM 2665 O O . GLY D 1 34 ? 53.915 31.875 54.808 1.00 47.81 34 GLY D O 1
ATOM 2666 N N . LEU D 1 35 ? 54.939 32.534 52.932 1.00 45.37 35 LEU D N 1
ATOM 2667 C CA . LEU D 1 35 ? 53.701 33.069 52.394 1.00 38.95 35 LEU D CA 1
ATOM 2668 C C . LEU D 1 35 ? 53.045 32.031 51.476 1.00 39.85 35 LEU D C 1
ATOM 2669 O O . LEU D 1 35 ? 53.729 31.282 50.770 1.00 41.00 35 LEU D O 1
ATOM 2674 N N . ILE D 1 36 ? 51.726 31.930 51.580 1.00 33.19 36 ILE D N 1
ATOM 2675 C CA . ILE D 1 36 ? 50.945 31.024 50.774 1.00 24.25 36 ILE D CA 1
ATOM 2676 C C . ILE D 1 36 ? 50.651 31.719 49.460 1.00 27.13 36 ILE D C 1
ATOM 2677 O O . ILE D 1 36 ? 50.081 32.804 49.447 1.00 27.20 36 ILE D O 1
ATOM 2682 N N . ILE D 1 37 ? 51.090 31.132 48.349 1.00 22.04 37 ILE D N 1
ATOM 2683 C CA . ILE D 1 37 ? 50.870 31.739 47.028 1.00 19.23 37 ILE D CA 1
ATOM 2684 C C . ILE D 1 37 ? 49.643 31.165 46.313 1.00 21.60 37 ILE D C 1
ATOM 2685 O O . ILE D 1 37 ? 49.522 29.959 46.098 1.00 23.67 37 ILE D O 1
ATOM 2690 N N . GLY D 1 38 ? 48.740 32.050 45.915 1.00 17.53 38 GLY D N 1
ATOM 2691 C CA . GLY D 1 38 ? 47.545 31.622 45.231 1.00 12.64 38 GLY D CA 1
ATOM 2692 C C . GLY D 1 38 ? 47.836 31.017 43.872 1.00 24.13 38 GLY D C 1
ATOM 2693 O O . GLY D 1 38 ? 48.911 31.217 43.266 1.00 20.10 38 GLY D O 1
ATOM 2694 N N . LYS D 1 39 ? 46.813 30.340 43.348 1.00 16.98 39 LYS D N 1
ATOM 2695 C CA . LYS D 1 39 ? 46.920 29.658 42.078 1.00 19.48 39 LYS D CA 1
ATOM 2696 C C . LYS D 1 39 ? 46.926 30.629 40.921 1.00 20.40 39 LYS D C 1
ATOM 2697 O O . LYS D 1 39 ? 47.614 30.391 39.933 1.00 27.26 39 LYS D O 1
ATOM 2703 N N . ARG D 1 40 ? 46.182 31.731 41.032 1.00 21.74 40 ARG D N 1
ATOM 2704 C CA . ARG D 1 40 ? 46.168 32.751 39.955 1.00 23.90 40 ARG D CA 1
ATOM 2705 C C . ARG D 1 40 ? 47.565 33.347 39.763 1.00 25.25 40 ARG D C 1
ATOM 2706 O O . ARG D 1 40 ? 48.062 33.508 38.641 1.00 20.18 40 ARG D O 1
ATOM 2714 N N . VAL D 1 41 ? 48.192 33.681 40.884 1.00 19.71 41 VAL D N 1
ATOM 2715 C CA . VAL D 1 41 ? 49.531 34.249 40.856 1.00 22.10 41 VAL D CA 1
ATOM 2716 C C . VAL D 1 41 ? 50.469 33.251 40.201 1.00 28.89 41 VAL D C 1
ATOM 2717 O O . VAL D 1 41 ? 51.140 33.588 39.232 1.00 27.87 41 VAL D O 1
ATOM 2721 N N . GLN D 1 42 ? 50.481 32.011 40.702 1.00 22.87 42 GLN D N 1
ATOM 2722 C CA . GLN D 1 42 ? 51.349 30.981 40.125 1.00 20.43 42 GLN D CA 1
ATOM 2723 C C . GLN D 1 42 ? 51.083 30.786 38.645 1.00 19.55 42 GLN D C 1
ATOM 2724 O O . GLN D 1 42 ? 52.004 30.574 37.859 1.00 25.29 42 GLN D O 1
ATOM 2730 N N . GLY D 1 43 ? 49.822 30.879 38.248 1.00 17.42 43 GLY D N 1
ATOM 2731 C CA . GLY D 1 43 ? 49.511 30.679 36.844 1.00 19.85 43 GLY D CA 1
ATOM 2732 C C . GLY D 1 43 ? 49.977 31.795 35.938 1.00 24.62 43 GLY D C 1
ATOM 2733 O O . GLY D 1 43 ? 50.084 31.584 34.721 1.00 29.25 43 GLY D O 1
ATOM 2734 N N . GLU D 1 44 ? 50.258 32.968 36.532 1.00 31.84 44 GLU D N 1
ATOM 2735 C CA . GLU D 1 44 ? 50.696 34.161 35.789 1.00 30.91 44 GLU D CA 1
ATOM 2736 C C . GLU D 1 44 ? 52.165 34.172 35.455 1.00 28.01 44 GLU D C 1
ATOM 2737 O O . GLU D 1 44 ? 52.562 34.783 34.475 1.00 38.54 44 GLU D O 1
ATOM 2743 N N . VAL D 1 45 ? 52.967 33.483 36.265 1.00 34.04 45 VAL D N 1
ATOM 2744 C CA . VAL D 1 45 ? 54.404 33.400 36.060 1.00 26.96 45 VAL D CA 1
ATOM 2745 C C . VAL D 1 45 ? 54.711 32.955 34.628 1.00 38.14 45 VAL D C 1
ATOM 2746 O O . VAL D 1 45 ? 54.148 31.961 34.130 1.00 35.27 45 VAL D O 1
ATOM 2750 N N . PRO D 1 46 ? 55.573 33.710 33.923 1.00 48.04 46 PRO D N 1
ATOM 2751 C CA . PRO D 1 46 ? 55.938 33.376 32.545 1.00 45.37 46 PRO D CA 1
ATOM 2752 C C . PRO D 1 46 ? 56.903 32.220 32.521 1.00 40.24 46 PRO D C 1
ATOM 2753 O O . PRO D 1 46 ? 57.652 31.988 33.460 1.00 42.38 46 PRO D O 1
ATOM 2757 N N . GLU D 1 47 ? 56.885 31.495 31.425 1.00 44.09 47 GLU D N 1
ATOM 2758 C CA . GLU D 1 47 ? 57.755 30.361 31.233 1.00 46.96 47 GLU D CA 1
ATOM 2759 C C . GLU D 1 47 ? 58.403 30.576 29.838 1.00 46.38 47 GLU D C 1
ATOM 2760 O O . GLU D 1 47 ? 57.703 30.794 28.833 1.00 49.61 47 GLU D O 1
ATOM 2766 N N . LEU D 1 48 ? 59.732 30.672 29.803 1.00 40.30 48 LEU D N 1
ATOM 2767 C CA . LEU D 1 48 ? 60.463 30.842 28.543 1.00 42.62 48 LEU D CA 1
ATOM 2768 C C . LEU D 1 48 ? 60.594 29.461 27.894 1.00 38.65 48 LEU D C 1
ATOM 2769 O O . LEU D 1 48 ? 61.038 28.505 28.548 1.00 30.87 48 LEU D O 1
ATOM 2774 N N . CYS D 1 49 ? 60.207 29.357 26.629 1.00 35.56 49 CYS D N 1
ATOM 2775 C CA . CYS D 1 49 ? 60.250 28.075 25.941 1.00 38.99 49 CYS D CA 1
ATOM 2776 C C . CYS D 1 49 ? 60.684 28.194 24.520 1.00 39.57 49 CYS D C 1
ATOM 2777 O O . CYS D 1 49 ? 60.542 29.246 23.877 1.00 38.40 49 CYS D O 1
ATOM 2780 N N . VAL D 1 50 ? 61.095 27.052 23.991 1.00 34.99 50 VAL D N 1
ATOM 2781 C CA . VAL D 1 50 ? 61.537 27.005 22.621 1.00 34.32 50 VAL D CA 1
ATOM 2782 C C . VAL D 1 50 ? 60.665 26.045 21.862 1.00 31.79 50 VAL D C 1
ATOM 2783 O O . VAL D 1 50 ? 60.405 24.921 22.316 1.00 31.78 50 VAL D O 1
ATOM 2787 N N . VAL D 1 51 ? 60.200 26.507 20.706 1.00 28.32 51 VAL D N 1
ATOM 2788 C CA . VAL D 1 51 ? 59.344 25.708 19.865 1.00 36.35 51 VAL D CA 1
ATOM 2789 C C . VAL D 1 51 ? 60.096 24.482 19.419 1.00 40.40 51 VAL D C 1
ATOM 2790 O O . VAL D 1 51 ? 61.189 24.577 18.875 1.00 48.03 51 VAL D O 1
ATOM 2794 N N . HIS D 1 52 ? 59.507 23.330 19.659 1.00 42.18 52 HIS D N 1
ATOM 2795 C CA . HIS D 1 52 ? 60.128 22.083 19.281 1.00 41.63 52 HIS D CA 1
ATOM 2796 C C . HIS D 1 52 ? 59.347 21.450 18.124 1.00 43.39 52 HIS D C 1
ATOM 2797 O O . HIS D 1 52 ? 59.937 20.893 17.210 1.00 51.02 52 HIS D O 1
ATOM 2804 N N . SER D 1 53 ? 58.028 21.608 18.116 1.00 41.39 53 SER D N 1
ATOM 2805 C CA . SER D 1 53 ? 57.207 21.015 17.070 1.00 32.33 53 SER D CA 1
ATOM 2806 C C . SER D 1 53 ? 55.888 21.780 16.924 1.00 36.28 53 SER D C 1
ATOM 2807 O O . SER D 1 53 ? 55.254 22.120 17.918 1.00 39.74 53 SER D O 1
ATOM 2810 N N . VAL D 1 54 ? 55.454 21.999 15.695 1.00 35.17 54 VAL D N 1
ATOM 2811 C CA . VAL D 1 54 ? 54.223 22.729 15.420 1.00 34.13 54 VAL D CA 1
ATOM 2812 C C . VAL D 1 54 ? 53.190 21.817 14.762 1.00 38.04 54 VAL D C 1
ATOM 2813 O O . VAL D 1 54 ? 53.453 21.241 13.707 1.00 43.89 54 VAL D O 1
ATOM 2817 N N . GLY D 1 55 ? 52.012 21.713 15.369 1.00 43.04 55 GLY D N 1
ATOM 2818 C CA . GLY D 1 55 ? 50.955 20.886 14.816 1.00 34.77 55 GLY D CA 1
ATOM 2819 C C . GLY D 1 55 ? 50.625 21.259 13.380 1.00 40.68 55 GLY D C 1
ATOM 2820 O O . GLY D 1 55 ? 50.676 22.438 13.004 1.00 38.39 55 GLY D O 1
ATOM 2821 N N . PRO D 1 56 ? 50.281 20.266 12.545 1.00 42.53 56 PRO D N 1
ATOM 2822 C CA . PRO D 1 56 ? 49.942 20.468 11.142 1.00 41.48 56 PRO D CA 1
ATOM 2823 C C . PRO D 1 56 ? 48.768 21.378 10.879 1.00 44.29 56 PRO D C 1
ATOM 2824 O O . PRO D 1 56 ? 48.542 21.787 9.738 1.00 50.19 56 PRO D O 1
ATOM 2828 N N . ASP D 1 57 ? 48.012 21.710 11.923 1.00 50.57 57 ASP D N 1
ATOM 2829 C CA . ASP D 1 57 ? 46.858 22.589 11.734 1.00 51.71 57 ASP D CA 1
ATOM 2830 C C . ASP D 1 57 ? 47.118 24.003 12.182 1.00 48.47 57 ASP D C 1
ATOM 2831 O O . ASP D 1 57 ? 46.238 24.849 12.099 1.00 46.33 57 ASP D O 1
ATOM 2836 N N . VAL D 1 58 ? 48.297 24.233 12.730 1.00 44.23 58 VAL D N 1
ATOM 2837 C CA . VAL D 1 58 ? 48.652 25.572 13.120 1.00 47.66 58 VAL D CA 1
ATOM 2838 C C . VAL D 1 58 ? 48.849 26.257 11.770 1.00 54.21 58 VAL D C 1
ATOM 2839 O O . VAL D 1 58 ? 49.465 25.678 10.862 1.00 55.15 58 VAL D O 1
ATOM 2843 N N . PRO D 1 59 ? 48.260 27.452 11.582 1.00 60.50 59 PRO D N 1
ATOM 2844 C CA . PRO D 1 59 ? 48.389 28.187 10.320 1.00 62.56 59 PRO D CA 1
ATOM 2845 C C . PRO D 1 59 ? 49.837 28.318 9.897 1.00 65.83 59 PRO D C 1
ATOM 2846 O O . PRO D 1 59 ? 50.727 28.530 10.734 1.00 58.58 59 PRO D O 1
ATOM 2850 N N . GLU D 1 60 ? 50.058 28.105 8.602 1.00 70.33 60 GLU D N 1
ATOM 2851 C CA . GLU D 1 60 ? 51.382 28.183 8.008 1.00 72.51 60 GLU D CA 1
ATOM 2852 C C . GLU D 1 60 ? 52.030 29.543 8.256 1.00 64.72 60 GLU D C 1
ATOM 2853 O O . GLU D 1 60 ? 51.381 30.579 8.139 1.00 57.41 60 GLU D O 1
ATOM 2859 N N . GLY D 1 61 ? 53.303 29.523 8.630 1.00 56.77 61 GLY D N 1
ATOM 2860 C CA . GLY D 1 61 ? 53.999 30.767 8.887 1.00 59.20 61 GLY D CA 1
ATOM 2861 C C . GLY D 1 61 ? 53.667 31.370 10.241 1.00 62.14 61 GLY D C 1
ATOM 2862 O O . GLY D 1 61 ? 53.872 32.565 10.457 1.00 61.00 61 GLY D O 1
ATOM 2863 N N . PHE D 1 62 ? 53.113 30.573 11.149 1.00 62.17 62 PHE D N 1
ATOM 2864 C CA . PHE D 1 62 ? 52.799 31.093 12.461 1.00 59.21 62 PHE D CA 1
ATOM 2865 C C . PHE D 1 62 ? 54.095 31.248 13.260 1.00 60.08 62 PHE D C 1
ATOM 2866 O O . PHE D 1 62 ? 54.351 32.308 13.838 1.00 63.74 62 PHE D O 1
ATOM 2874 N N . CYS D 1 63 ? 54.908 30.198 13.306 1.00 60.83 63 CYS D N 1
ATOM 2875 C CA . CYS D 1 63 ? 56.192 30.243 14.008 1.00 65.15 63 CYS D CA 1
ATOM 2876 C C . CYS D 1 63 ? 57.101 29.155 13.442 1.00 63.19 63 CYS D C 1
ATOM 2877 O O . CYS D 1 63 ? 56.690 28.387 12.562 1.00 63.70 63 CYS D O 1
ATOM 2880 N N . GLU D 1 64 ? 58.323 29.063 13.954 1.00 62.51 64 GLU D N 1
ATOM 2881 C CA . GLU D 1 64 ? 59.255 28.047 13.486 1.00 59.59 64 GLU D CA 1
ATOM 2882 C C . GLU D 1 64 ? 59.958 27.371 14.624 1.00 54.60 64 GLU D C 1
ATOM 2883 O O . GLU D 1 64 ? 60.173 27.952 15.693 1.00 49.27 64 GLU D O 1
ATOM 2889 N N . VAL D 1 65 ? 60.346 26.130 14.375 1.00 49.12 65 VAL D N 1
ATOM 2890 C CA . VAL D 1 65 ? 61.058 25.361 15.372 1.00 46.23 65 VAL D CA 1
ATOM 2891 C C . VAL D 1 65 ? 62.318 26.144 15.741 1.00 46.30 65 VAL D C 1
ATOM 2892 O O . VAL D 1 65 ? 62.939 26.767 14.877 1.00 51.16 65 VAL D O 1
ATOM 2896 N N . GLY D 1 66 ? 62.651 26.168 17.027 1.00 44.87 66 GLY D N 1
ATOM 2897 C CA . GLY D 1 66 ? 63.819 26.898 17.466 1.00 36.71 66 GLY D CA 1
ATOM 2898 C C . GLY D 1 66 ? 63.454 28.270 18.007 1.00 43.28 66 GLY D C 1
ATOM 2899 O O . GLY D 1 66 ? 64.224 28.875 18.758 1.00 46.30 66 GLY D O 1
ATOM 2900 N N . ASP D 1 67 ? 62.275 28.760 17.635 1.00 46.43 67 ASP D N 1
ATOM 2901 C CA . ASP D 1 67 ? 61.822 30.058 18.126 1.00 43.76 67 ASP D CA 1
ATOM 2902 C C . ASP D 1 67 ? 61.547 30.077 19.621 1.00 39.81 67 ASP D C 1
ATOM 2903 O O . ASP D 1 67 ? 60.992 29.126 20.195 1.00 37.80 67 ASP D O 1
ATOM 2908 N N . LEU D 1 68 ? 62.020 31.134 20.251 1.00 30.76 68 LEU D N 1
ATOM 2909 C CA . LEU D 1 68 ? 61.864 31.309 21.666 1.00 31.27 68 LEU D CA 1
ATOM 2910 C C . LEU D 1 68 ? 60.630 32.165 21.908 1.00 40.65 68 LEU D C 1
ATOM 2911 O O . LEU D 1 68 ? 60.376 33.133 21.171 1.00 35.12 68 LEU D O 1
ATOM 2916 N N . THR D 1 69 ? 59.873 31.819 22.950 1.00 39.73 69 THR D N 1
ATOM 2917 C CA . THR D 1 69 ? 58.668 32.557 23.310 1.00 41.57 69 THR D CA 1
ATOM 2918 C C . THR D 1 69 ? 58.429 32.520 24.821 1.00 37.82 69 THR D C 1
ATOM 2919 O O . THR D 1 69 ? 59.217 31.947 25.584 1.00 34.36 69 THR D O 1
ATOM 2923 N N . SER D 1 70 ? 57.367 33.173 25.251 1.00 41.16 70 SER D N 1
ATOM 2924 C CA . SER D 1 70 ? 57.025 33.194 26.664 1.00 42.64 70 SER D CA 1
ATOM 2925 C C . SER D 1 70 ? 55.543 32.890 26.839 1.00 43.68 70 SER D C 1
ATOM 2926 O O . SER D 1 70 ? 54.689 33.472 26.147 1.00 44.65 70 SER D O 1
ATOM 2929 N N . LEU D 1 71 ? 55.252 31.944 27.738 1.00 35.15 71 LEU D N 1
ATOM 2930 C CA . LEU D 1 71 ? 53.878 31.554 28.026 1.00 34.70 71 LEU D CA 1
ATOM 2931 C C . LEU D 1 71 ? 53.635 31.502 29.507 1.00 31.61 71 LEU D C 1
ATOM 2932 O O . LEU D 1 71 ? 54.527 31.146 30.265 1.00 25.67 71 LEU D O 1
ATOM 2937 N N . PRO D 1 72 ? 52.443 31.914 29.958 1.00 31.84 72 PRO D N 1
ATOM 2938 C CA . PRO D 1 72 ? 52.155 31.879 31.390 1.00 26.78 72 PRO D CA 1
ATOM 2939 C C . PRO D 1 72 ? 52.017 30.409 31.764 1.00 26.89 72 PRO D C 1
ATOM 2940 O O . PRO D 1 72 ? 51.446 29.604 31.013 1.00 20.93 72 PRO D O 1
ATOM 2944 N N . VAL D 1 73 ? 52.538 30.048 32.925 1.00 22.07 73 VAL D N 1
ATOM 2945 C CA . VAL D 1 73 ? 52.460 28.686 33.412 1.00 27.40 73 VAL D CA 1
ATOM 2946 C C . VAL D 1 73 ? 51.042 28.105 33.283 1.00 33.88 73 VAL D C 1
ATOM 2947 O O . VAL D 1 73 ? 50.859 26.927 32.975 1.00 34.82 73 VAL D O 1
ATOM 2951 N N . GLY D 1 74 ? 50.043 28.947 33.509 1.00 34.10 74 GLY D N 1
ATOM 2952 C CA . GLY D 1 74 ? 48.673 28.488 33.436 1.00 16.42 74 GLY D CA 1
ATOM 2953 C C . GLY D 1 74 ? 48.178 28.200 32.039 1.00 28.80 74 GLY D C 1
ATOM 2954 O O . GLY D 1 74 ? 47.139 27.592 31.875 1.00 37.91 74 GLY D O 1
ATOM 2955 N N . GLN D 1 75 ? 48.907 28.618 31.021 1.00 32.27 75 GLN D N 1
ATOM 2956 C CA . GLN D 1 75 ? 48.456 28.378 29.650 1.00 33.93 75 GLN D CA 1
ATOM 2957 C C . GLN D 1 75 ? 49.016 27.117 29.032 1.00 33.91 75 GLN D C 1
ATOM 2958 O O . GLN D 1 75 ? 48.539 26.642 27.988 1.00 34.80 75 GLN D O 1
ATOM 2964 N N . ILE D 1 76 ? 50.069 26.605 29.637 1.00 31.77 76 ILE D N 1
ATOM 2965 C CA . ILE D 1 76 ? 50.698 25.427 29.100 1.00 35.59 76 ILE D CA 1
ATOM 2966 C C . ILE D 1 76 ? 50.475 24.221 29.974 1.00 36.05 76 ILE D C 1
ATOM 2967 O O . ILE D 1 76 ? 50.221 24.320 31.186 1.00 37.85 76 ILE D O 1
ATOM 2972 N N . ARG D 1 77 ? 50.657 23.069 29.358 1.00 33.27 77 ARG D N 1
ATOM 2973 C CA . ARG D 1 77 ? 50.489 21.820 30.055 1.00 32.38 77 ARG D CA 1
ATOM 2974 C C . ARG D 1 77 ? 51.750 20.963 29.865 1.00 31.54 77 ARG D C 1
ATOM 2975 O O . ARG D 1 77 ? 52.312 20.924 28.772 1.00 37.63 77 ARG D O 1
ATOM 2983 N N . ASN D 1 78 ? 52.249 20.374 30.950 1.00 34.65 78 ASN D N 1
ATOM 2984 C CA . ASN D 1 78 ? 53.431 19.513 30.905 1.00 34.22 78 ASN D CA 1
ATOM 2985 C C . ASN D 1 78 ? 53.106 18.266 30.107 1.00 39.09 78 ASN D C 1
ATOM 2986 O O . ASN D 1 78 ? 52.030 17.681 30.253 1.00 44.03 78 ASN D O 1
ATOM 2991 N N . VAL D 1 79 ? 54.059 17.831 29.297 1.00 39.70 79 VAL D N 1
ATOM 2992 C CA . VAL D 1 79 ? 53.932 16.628 28.482 1.00 38.53 79 VAL D CA 1
ATOM 2993 C C . VAL D 1 79 ? 55.036 15.655 28.942 1.00 42.06 79 VAL D C 1
ATOM 2994 O O . VAL D 1 79 ? 56.171 16.075 29.191 1.00 44.15 79 VAL D O 1
ATOM 2998 N N . PRO D 1 80 ? 54.694 14.372 29.153 1.00 42.82 80 PRO D N 1
ATOM 2999 C CA . PRO D 1 80 ? 55.688 13.375 29.592 1.00 42.68 80 PRO D CA 1
ATOM 3000 C C . PRO D 1 80 ? 56.827 13.296 28.586 1.00 39.57 80 PRO D C 1
ATOM 3001 O O . PRO D 1 80 ? 56.600 13.308 27.376 1.00 33.49 80 PRO D O 1
ATOM 3005 N N . HIS D 1 81 ? 58.053 13.269 29.080 1.00 37.87 81 HIS D N 1
ATOM 3006 C CA . HIS D 1 81 ? 59.207 13.170 28.186 1.00 41.15 81 HIS D CA 1
ATOM 3007 C C . HIS D 1 81 ? 59.095 11.891 27.331 1.00 40.73 81 HIS D C 1
ATOM 3008 O O . HIS D 1 81 ? 58.832 10.804 27.878 1.00 38.88 81 HIS D O 1
ATOM 3015 N N . PRO D 1 82 ? 59.351 11.976 25.999 1.00 40.54 82 PRO D N 1
ATOM 3016 C CA . PRO D 1 82 ? 59.243 10.769 25.171 1.00 41.32 82 PRO D CA 1
ATOM 3017 C C . PRO D 1 82 ? 59.944 9.529 25.725 1.00 45.01 82 PRO D C 1
ATOM 3018 O O . PRO D 1 82 ? 59.449 8.423 25.557 1.00 43.75 82 PRO D O 1
ATOM 3022 N N . PHE D 1 83 ? 61.076 9.686 26.398 1.00 45.40 83 PHE D N 1
ATOM 3023 C CA . PHE D 1 83 ? 61.709 8.506 26.946 1.00 42.35 83 PHE D CA 1
ATOM 3024 C C . PHE D 1 83 ? 60.930 7.911 28.084 1.00 46.99 83 PHE D C 1
ATOM 3025 O O . PHE D 1 83 ? 60.910 6.707 28.213 1.00 59.02 83 PHE D O 1
ATOM 3033 N N . VAL D 1 84 ? 60.260 8.726 28.895 1.00 45.64 84 VAL D N 1
ATOM 3034 C CA . VAL D 1 84 ? 59.464 8.166 29.980 1.00 46.25 84 VAL D CA 1
ATOM 3035 C C . VAL D 1 84 ? 58.267 7.485 29.323 1.00 47.64 84 VAL D C 1
ATOM 3036 O O . VAL D 1 84 ? 57.879 6.366 29.687 1.00 44.26 84 VAL D O 1
ATOM 3040 N N . ALA D 1 85 ? 57.731 8.156 28.307 1.00 47.30 85 ALA D N 1
ATOM 3041 C CA . ALA D 1 85 ? 56.589 7.656 27.565 1.00 49.55 85 ALA D CA 1
ATOM 3042 C C . ALA D 1 85 ? 56.939 6.337 26.891 1.00 55.96 85 ALA D C 1
ATOM 3043 O O . ALA D 1 85 ? 56.162 5.392 26.928 1.00 57.68 85 ALA D O 1
ATOM 3045 N N . LEU D 1 86 ? 58.122 6.275 26.292 1.00 57.39 86 LEU D N 1
ATOM 3046 C CA . LEU D 1 86 ? 58.556 5.066 25.616 1.00 58.45 86 LEU D CA 1
ATOM 3047 C C . LEU D 1 86 ? 59.187 4.089 26.607 1.00 63.14 86 LEU D C 1
ATOM 3048 O O . LEU D 1 86 ? 59.875 3.158 26.213 1.00 70.56 86 LEU D O 1
ATOM 3053 N N . GLY D 1 87 ? 58.931 4.321 27.897 1.00 68.07 87 GLY D N 1
ATOM 3054 C CA . GLY D 1 87 ? 59.431 3.465 28.965 1.00 65.58 87 GLY D CA 1
ATOM 3055 C C . GLY D 1 87 ? 60.905 3.114 28.888 1.00 70.36 87 GLY D C 1
ATOM 3056 O O . GLY D 1 87 ? 61.285 1.974 29.153 1.00 73.44 87 GLY D O 1
ATOM 3057 N N . LEU D 1 88 ? 61.703 4.038 28.354 1.00 73.28 88 LEU D N 1
ATOM 3058 C CA . LEU D 1 88 ? 63.145 3.855 28.213 1.00 73.08 88 LEU D CA 1
ATOM 3059 C C . LEU D 1 88 ? 63.872 4.441 29.418 1.00 79.33 88 LEU D C 1
ATOM 3060 O O . LEU D 1 88 ? 64.863 3.895 29.867 1.00 90.92 88 LEU D O 1
ATOM 3065 N N . LYS D 1 89 ? 63.388 5.559 29.945 1.00 84.43 89 LYS D N 1
ATOM 3066 C CA . LYS D 1 89 ? 64.037 6.174 31.097 1.00 88.12 89 LYS D CA 1
ATOM 3067 C C . LYS D 1 89 ? 63.011 6.498 32.170 1.00 87.14 89 LYS D C 1
ATOM 3068 O O . LYS D 1 89 ? 61.820 6.297 31.953 1.00 86.48 89 LYS D O 1
ATOM 3074 N N . GLN D 1 90 ? 63.462 6.994 33.324 1.00 87.87 90 GLN D N 1
ATOM 3075 C CA . GLN D 1 90 ? 62.551 7.334 34.420 1.00 93.21 90 GLN D CA 1
ATOM 3076 C C . GLN D 1 90 ? 62.435 8.848 34.463 1.00 97.97 90 GLN D C 1
ATOM 3077 O O . GLN D 1 90 ? 63.345 9.554 34.024 1.00 92.76 90 GLN D O 1
ATOM 3083 N N . PRO D 1 91 ? 61.349 9.370 35.064 1.00 104.10 91 PRO D N 1
ATOM 3084 C CA . PRO D 1 91 ? 61.151 10.826 35.155 1.00 111.39 91 PRO D CA 1
ATOM 3085 C C . PRO D 1 91 ? 62.251 11.594 35.896 1.00 118.16 91 PRO D C 1
ATOM 3086 O O . PRO D 1 91 ? 62.710 12.642 35.423 1.00 120.83 91 PRO D O 1
ATOM 3090 N N . LYS D 1 92 ? 62.676 11.067 37.042 1.00 122.15 92 LYS D N 1
ATOM 3091 C CA . LYS D 1 92 ? 63.709 11.697 37.879 1.00 125.41 92 LYS D CA 1
ATOM 3092 C C . LYS D 1 92 ? 65.035 11.950 37.192 1.00 122.45 92 LYS D C 1
ATOM 3093 O O . LYS D 1 92 ? 65.733 12.917 37.495 1.00 119.24 92 LYS D O 1
ATOM 3099 N N . GLU D 1 93 ? 65.383 11.075 36.265 1.00 120.85 93 GLU D N 1
ATOM 3100 C CA . GLU D 1 93 ? 66.630 11.232 35.558 1.00 123.63 93 GLU D CA 1
ATOM 3101 C C . GLU D 1 93 ? 66.423 11.917 34.202 1.00 124.14 93 GLU D C 1
ATOM 3102 O O . GLU D 1 93 ? 67.197 11.698 33.270 1.00 124.09 93 GLU D O 1
ATOM 3108 N N . ILE D 1 94 ? 65.363 12.713 34.077 1.00 122.55 94 ILE D N 1
ATOM 3109 C CA . ILE D 1 94 ? 65.100 13.439 32.832 1.00 117.68 94 ILE D CA 1
ATOM 3110 C C . ILE D 1 94 ? 65.251 14.922 33.142 1.00 115.09 94 ILE D C 1
ATOM 3111 O O . ILE D 1 94 ? 64.714 15.405 34.141 1.00 115.76 94 ILE D O 1
ATOM 3116 N N . LYS D 1 95 ? 65.995 15.630 32.293 1.00 107.30 95 LYS D N 1
ATOM 3117 C CA . LYS D 1 95 ? 66.234 17.063 32.485 1.00 101.22 95 LYS D CA 1
ATOM 3118 C C . LYS D 1 95 ? 65.327 17.963 31.644 1.00 92.38 95 LYS D C 1
ATOM 3119 O O . LYS D 1 95 ? 64.781 18.942 32.147 1.00 98.30 95 LYS D O 1
ATOM 3121 N N . GLN D 1 96 ? 65.200 17.640 30.366 1.00 77.98 96 GLN D N 1
ATOM 3122 C CA . GLN D 1 96 ? 64.367 18.398 29.438 1.00 65.77 96 GLN D CA 1
ATOM 3123 C C . GLN D 1 96 ? 62.899 18.331 29.799 1.00 61.20 96 GLN D C 1
ATOM 3124 O O . GLN D 1 96 ? 62.345 17.245 29.974 1.00 63.37 96 GLN D O 1
ATOM 3130 N N . LYS D 1 97 ? 62.248 19.479 29.797 1.00 52.52 97 LYS D N 1
ATOM 3131 C CA . LYS D 1 97 ? 60.842 19.516 30.132 1.00 45.87 97 LYS D CA 1
ATOM 3132 C C . LYS D 1 97 ? 60.081 19.941 28.891 1.00 37.05 97 LYS D C 1
ATOM 3133 O O . LYS D 1 97 ? 60.435 20.923 28.239 1.00 46.58 97 LYS D O 1
ATOM 3139 N N . PHE D 1 98 ? 59.171 19.090 28.455 1.00 32.43 98 PHE D N 1
ATOM 3140 C CA . PHE D 1 98 ? 58.344 19.404 27.304 1.00 36.40 98 PHE D CA 1
ATOM 3141 C C . PHE D 1 98 ? 56.988 19.867 27.789 1.00 34.87 98 PHE D C 1
ATOM 3142 O O . PHE D 1 98 ? 56.456 19.329 28.774 1.00 34.39 98 PHE D O 1
ATOM 3150 N N . VAL D 1 99 ? 56.435 20.867 27.109 1.00 29.40 99 VAL D N 1
ATOM 3151 C CA . VAL D 1 99 ? 55.120 21.385 27.454 1.00 32.15 99 VAL D CA 1
ATOM 3152 C C . VAL D 1 99 ? 54.372 21.599 26.162 1.00 36.70 99 VAL D C 1
ATOM 3153 O O . VAL D 1 99 ? 54.969 21.678 25.088 1.00 39.91 99 VAL D O 1
ATOM 3157 N N . THR D 1 100 ? 53.065 21.754 26.277 1.00 34.51 100 THR D N 1
ATOM 3158 C CA . THR D 1 100 ? 52.248 21.978 25.115 1.00 34.03 100 THR D CA 1
ATOM 3159 C C . THR D 1 100 ? 51.221 23.073 25.391 1.00 35.27 100 THR D C 1
ATOM 3160 O O . THR D 1 100 ? 50.954 23.435 26.550 1.00 28.72 100 THR D O 1
ATOM 3164 N N . CYS D 1 101 ? 50.698 23.630 24.308 1.00 26.99 101 CYS D N 1
ATOM 3165 C CA . CYS D 1 101 ? 49.658 24.617 24.408 1.00 36.77 101 CYS D CA 1
ATOM 3166 C C . CYS D 1 101 ? 49.093 24.808 23.012 1.00 32.68 101 CYS D C 1
ATOM 3167 O O . CYS D 1 101 ? 49.706 24.412 22.020 1.00 36.47 101 CYS D O 1
ATOM 3170 N N . HIS D 1 102 ? 47.904 25.387 22.959 1.00 28.29 102 HIS D N 1
ATOM 3171 C CA . HIS D 1 102 ? 47.240 25.658 21.712 1.00 32.14 102 HIS D CA 1
ATOM 3172 C C . HIS D 1 102 ? 47.969 26.841 21.067 1.00 31.33 102 HIS D C 1
ATOM 3173 O O . HIS D 1 102 ? 48.372 27.752 21.762 1.00 30.13 102 HIS D O 1
ATOM 3180 N N . TYR D 1 103 ? 48.052 26.895 19.740 1.00 32.65 103 TYR D N 1
ATOM 3181 C CA . TYR D 1 103 ? 48.782 27.998 19.123 1.00 34.42 103 TYR D CA 1
ATOM 3182 C C . TYR D 1 103 ? 48.213 29.395 19.416 1.00 35.80 103 TYR D C 1
ATOM 3183 O O . TYR D 1 103 ? 48.949 30.384 19.499 1.00 33.89 103 TYR D O 1
ATOM 3192 N N . LYS D 1 104 ? 46.913 29.465 19.638 1.00 30.94 104 LYS D N 1
ATOM 3193 C CA . LYS D 1 104 ? 46.283 30.750 19.930 1.00 35.48 104 LYS D CA 1
ATOM 3194 C C . LYS D 1 104 ? 46.687 31.340 21.271 1.00 34.18 104 LYS D C 1
ATOM 3195 O O . LYS D 1 104 ? 46.386 32.497 21.554 1.00 36.99 104 LYS D O 1
ATOM 3201 N N . ALA D 1 105 ? 47.383 30.565 22.088 1.00 33.12 105 ALA D N 1
ATOM 3202 C CA . ALA D 1 105 ? 47.820 31.058 23.378 1.00 35.63 105 ALA D CA 1
ATOM 3203 C C . ALA D 1 105 ? 49.178 31.734 23.253 1.00 40.35 105 ALA D C 1
ATOM 3204 O O . ALA D 1 105 ? 49.664 32.320 24.222 1.00 39.62 105 ALA D O 1
ATOM 3206 N N . ILE D 1 106 ? 49.803 31.632 22.079 1.00 41.45 106 ILE D N 1
ATOM 3207 C CA . ILE D 1 106 ? 51.119 32.239 21.856 1.00 40.67 106 ILE D CA 1
ATOM 3208 C C . ILE D 1 106 ? 50.975 33.641 21.320 1.00 37.95 106 ILE D C 1
ATOM 3209 O O . ILE D 1 106 ? 50.467 33.848 20.221 1.00 38.43 106 ILE D O 1
ATOM 3214 N N . PRO D 1 107 ? 51.428 34.618 22.097 1.00 33.55 107 PRO D N 1
ATOM 3215 C CA . PRO D 1 107 ? 51.327 36.014 21.689 1.00 39.02 107 PRO D CA 1
ATOM 3216 C C . PRO D 1 107 ? 52.578 36.603 20.982 1.00 45.15 107 PRO D C 1
ATOM 3217 O O . PRO D 1 107 ? 52.440 37.529 20.178 1.00 42.82 107 PRO D O 1
ATOM 3221 N N . CYS D 1 108 ? 53.770 36.062 21.246 1.00 39.61 108 CYS D N 1
ATOM 3222 C CA . CYS D 1 108 ? 54.976 36.608 20.646 1.00 42.39 108 CYS D CA 1
ATOM 3223 C C . CYS D 1 108 ? 56.131 35.635 20.481 1.00 47.09 108 CYS D C 1
ATOM 3224 O O . CYS D 1 108 ? 56.111 34.524 21.025 1.00 46.81 108 CYS D O 1
ATOM 3227 N N . LEU D 1 109 ? 57.151 36.091 19.748 1.00 48.48 109 LEU D N 1
ATOM 3228 C CA . LEU D 1 109 ? 58.376 35.337 19.505 1.00 45.57 109 LEU D CA 1
ATOM 3229 C C . LEU D 1 109 ? 59.517 36.311 19.726 1.00 46.32 109 LEU D C 1
ATOM 3230 O O . LEU D 1 109 ? 59.409 37.490 19.367 1.00 41.71 109 LEU D O 1
ATOM 3235 N N . TYR D 1 110 ? 60.579 35.848 20.368 1.00 41.15 110 TYR D N 1
ATOM 3236 C CA . TYR D 1 110 ? 61.728 36.701 20.586 1.00 47.98 110 TYR D CA 1
ATOM 3237 C C . TYR D 1 110 ? 62.687 36.565 19.419 1.00 53.53 110 TYR D C 1
ATOM 3238 O O . TYR D 1 110 ? 63.769 35.984 19.536 1.00 50.40 110 TYR D O 1
ATOM 3247 N N . LYS D 1 111 ? 62.223 37.050 18.276 1.00 60.01 111 LYS D N 1
ATOM 3248 C CA . LYS D 1 111 ? 62.996 37.047 17.054 1.00 62.11 111 LYS D CA 1
ATOM 3249 C C . LYS D 1 111 ? 62.802 38.432 16.375 1.00 69.23 111 LYS D C 1
ATOM 3250 O O . LYS D 1 111 ? 63.734 38.901 15.692 1.00 70.37 111 LYS D O 1
ATOM 3257 N N . GLN E 1 5 ? 44.545 -6.534 18.248 1.00 76.93 5 GLN E N 1
ATOM 3258 C CA . GLN E 1 5 ? 44.235 -5.420 19.163 1.00 78.49 5 GLN E CA 1
ATOM 3259 C C . GLN E 1 5 ? 42.742 -4.977 19.073 1.00 74.51 5 GLN E C 1
ATOM 3260 O O . GLN E 1 5 ? 42.109 -4.748 20.102 1.00 78.05 5 GLN E O 1
ATOM 3266 N N . GLN E 1 6 ? 42.159 -4.938 17.876 1.00 63.05 6 GLN E N 1
ATOM 3267 C CA . GLN E 1 6 ? 40.768 -4.487 17.735 1.00 58.97 6 GLN E CA 1
ATOM 3268 C C . GLN E 1 6 ? 39.670 -5.345 18.368 1.00 57.67 6 GLN E C 1
ATOM 3269 O O . GLN E 1 6 ? 39.478 -6.483 17.978 1.00 58.32 6 GLN E O 1
ATOM 3275 N N . LEU E 1 7 ? 38.934 -4.770 19.315 1.00 54.79 7 LEU E N 1
ATOM 3276 C CA . LEU E 1 7 ? 37.831 -5.454 19.976 1.00 49.98 7 LEU E CA 1
ATOM 3277 C C . LEU E 1 7 ? 36.576 -4.892 19.307 1.00 52.93 7 LEU E C 1
ATOM 3278 O O . LEU E 1 7 ? 36.671 -4.049 18.410 1.00 53.08 7 LEU E O 1
ATOM 3283 N N . PRO E 1 8 ? 35.389 -5.384 19.682 1.00 54.43 8 PRO E N 1
ATOM 3284 C CA . PRO E 1 8 ? 34.137 -4.893 19.089 1.00 54.64 8 PRO E CA 1
ATOM 3285 C C . PRO E 1 8 ? 33.664 -3.579 19.737 1.00 55.21 8 PRO E C 1
ATOM 3286 O O . PRO E 1 8 ? 32.698 -3.528 20.518 1.00 46.67 8 PRO E O 1
ATOM 3290 N N . ILE E 1 9 ? 34.398 -2.521 19.440 1.00 56.40 9 ILE E N 1
ATOM 3291 C CA . ILE E 1 9 ? 34.107 -1.188 19.957 1.00 51.13 9 ILE E CA 1
ATOM 3292 C C . ILE E 1 9 ? 34.726 -0.204 18.989 1.00 50.32 9 ILE E C 1
ATOM 3293 O O . ILE E 1 9 ? 35.913 -0.308 18.641 1.00 52.02 9 ILE E O 1
ATOM 3298 N N . ARG E 1 10 ? 33.910 0.726 18.508 1.00 47.08 10 ARG E N 1
ATOM 3299 C CA . ARG E 1 10 ? 34.384 1.732 17.562 1.00 51.91 10 ARG E CA 1
ATOM 3300 C C . ARG E 1 10 ? 34.018 3.131 18.016 1.00 51.12 10 ARG E C 1
ATOM 3301 O O . ARG E 1 10 ? 32.997 3.324 18.680 1.00 52.96 10 ARG E O 1
ATOM 3309 N N . ALA E 1 11 ? 34.871 4.096 17.675 1.00 44.38 11 ALA E N 1
ATOM 3310 C CA . ALA E 1 11 ? 34.669 5.486 18.011 1.00 41.52 11 ALA E CA 1
ATOM 3311 C C . ALA E 1 11 ? 33.760 6.091 16.946 1.00 42.55 11 ALA E C 1
ATOM 3312 O O . ALA E 1 11 ? 33.843 5.705 15.782 1.00 48.60 11 ALA E O 1
ATOM 3314 N N . VAL E 1 12 ? 32.863 6.991 17.346 1.00 44.26 12 VAL E N 1
ATOM 3315 C CA . VAL E 1 12 ? 31.981 7.643 16.386 1.00 44.05 12 VAL E CA 1
ATOM 3316 C C . VAL E 1 12 ? 32.236 9.137 16.424 1.00 43.21 12 VAL E C 1
ATOM 3317 O O . VAL E 1 12 ? 32.901 9.648 17.346 1.00 43.08 12 VAL E O 1
ATOM 3321 N N . GLY E 1 13 ? 31.731 9.825 15.405 1.00 40.35 13 GLY E N 1
ATOM 3322 C CA . GLY E 1 13 ? 31.888 11.267 15.324 1.00 35.25 13 GLY E CA 1
ATOM 3323 C C . GLY E 1 13 ? 33.318 11.744 15.443 1.00 36.37 13 GLY E C 1
ATOM 3324 O O . GLY E 1 13 ? 34.226 11.171 14.853 1.00 35.69 13 GLY E O 1
ATOM 3325 N N . GLU E 1 14 ? 33.518 12.771 16.256 1.00 40.36 14 GLU E N 1
ATOM 3326 C CA . GLU E 1 14 ? 34.833 13.350 16.450 1.00 38.32 14 GLU E CA 1
ATOM 3327 C C . GLU E 1 14 ? 35.582 12.792 17.643 1.00 38.47 14 GLU E C 1
ATOM 3328 O O . GLU E 1 14 ? 36.550 13.410 18.116 1.00 36.35 14 GLU E O 1
ATOM 3334 N N . TYR E 1 15 ? 35.118 11.655 18.154 1.00 29.83 15 TYR E N 1
ATOM 3335 C CA . TYR E 1 15 ? 35.776 11.028 19.291 1.00 31.33 15 TYR E CA 1
ATOM 3336 C C . TYR E 1 15 ? 36.885 10.080 18.893 1.00 33.06 15 TYR E C 1
ATOM 3337 O O . TYR E 1 15 ? 37.033 9.706 17.733 1.00 31.93 15 TYR E O 1
ATOM 3346 N N . VAL E 1 16 ? 37.676 9.711 19.887 1.00 28.99 16 VAL E N 1
ATOM 3347 C CA . VAL E 1 16 ? 38.771 8.814 19.690 1.00 30.36 16 VAL E CA 1
ATOM 3348 C C . VAL E 1 16 ? 38.788 7.917 20.914 1.00 31.98 16 VAL E C 1
ATOM 3349 O O . VAL E 1 16 ? 38.577 8.378 22.040 1.00 32.63 16 VAL E O 1
ATOM 3353 N N . ILE E 1 17 ? 38.962 6.624 20.673 1.00 33.03 17 ILE E N 1
ATOM 3354 C CA . ILE E 1 17 ? 39.016 5.637 21.738 1.00 30.67 17 ILE E CA 1
ATOM 3355 C C . ILE E 1 17 ? 40.440 5.163 21.882 1.00 29.07 17 ILE E C 1
ATOM 3356 O O . ILE E 1 17 ? 41.084 4.824 20.907 1.00 38.29 17 ILE E O 1
ATOM 3361 N N . LEU E 1 18 ? 40.945 5.221 23.101 1.00 30.14 18 LEU E N 1
ATOM 3362 C CA . LEU E 1 18 ? 42.304 4.832 23.381 1.00 32.08 18 LEU E CA 1
ATOM 3363 C C . LEU E 1 18 ? 42.279 3.734 24.411 1.00 37.84 18 LEU E C 1
ATOM 3364 O O . LEU E 1 18 ? 41.246 3.500 25.058 1.00 37.94 18 LEU E O 1
ATOM 3369 N N . VAL E 1 19 ? 43.447 3.134 24.628 1.00 35.82 19 VAL E N 1
ATOM 3370 C CA . VAL E 1 19 ? 43.585 2.091 25.620 1.00 33.18 19 VAL E CA 1
ATOM 3371 C C . VAL E 1 19 ? 44.744 2.504 26.504 1.00 31.23 19 VAL E C 1
ATOM 3372 O O . VAL E 1 19 ? 45.828 2.857 26.030 1.00 33.14 19 VAL E O 1
ATOM 3376 N N . SER E 1 20 ? 44.460 2.596 27.788 1.00 29.10 20 SER E N 1
ATOM 3377 C CA . SER E 1 20 ? 45.469 2.977 28.753 1.00 47.64 20 SER E CA 1
ATOM 3378 C C . SER E 1 20 ? 46.595 2.009 28.886 1.00 49.87 20 SER E C 1
ATOM 3379 O O . SER E 1 20 ? 46.407 0.802 28.859 1.00 51.52 20 SER E O 1
ATOM 3382 N N . GLU E 1 21 ? 47.756 2.572 29.160 1.00 47.39 21 GLU E N 1
ATOM 3383 C CA . GLU E 1 21 ? 48.960 1.800 29.342 1.00 49.28 21 GLU E CA 1
ATOM 3384 C C . GLU E 1 21 ? 49.087 1.226 30.735 1.00 50.23 21 GLU E C 1
ATOM 3385 O O . GLU E 1 21 ? 48.630 1.820 31.713 1.00 38.73 21 GLU E O 1
ATOM 3391 N N . PRO E 1 22 ? 49.642 0.007 30.824 1.00 58.53 22 PRO E N 1
ATOM 3392 C CA . PRO E 1 22 ? 49.868 -0.736 32.061 1.00 56.39 22 PRO E CA 1
ATOM 3393 C C . PRO E 1 22 ? 50.563 0.104 33.125 1.00 57.81 22 PRO E C 1
ATOM 3394 O O . PRO E 1 22 ? 50.132 0.145 34.280 1.00 59.36 22 PRO E O 1
ATOM 3398 N N . ALA E 1 23 ? 51.642 0.770 32.747 1.00 59.64 23 ALA E N 1
ATOM 3399 C CA . ALA E 1 23 ? 52.354 1.577 33.722 1.00 68.09 23 ALA E CA 1
ATOM 3400 C C . ALA E 1 23 ? 52.155 3.055 33.428 1.00 73.59 23 ALA E C 1
ATOM 3401 O O . ALA E 1 23 ? 52.194 3.500 32.275 1.00 72.00 23 ALA E O 1
ATOM 3403 N N . GLN E 1 24 ? 51.884 3.798 34.498 1.00 75.61 24 GLN E N 1
ATOM 3404 C CA . GLN E 1 24 ? 51.663 5.230 34.456 1.00 71.45 24 GLN E CA 1
ATOM 3405 C C . GLN E 1 24 ? 52.576 5.738 35.550 1.00 79.09 24 GLN E C 1
ATOM 3406 O O . GLN E 1 24 ? 53.030 4.949 36.380 1.00 82.36 24 GLN E O 1
ATOM 3412 N N . ALA E 1 25 ? 52.847 7.037 35.586 1.00 85.42 25 ALA E N 1
ATOM 3413 C CA . ALA E 1 25 ? 53.711 7.581 36.632 1.00 93.66 25 ALA E CA 1
ATOM 3414 C C . ALA E 1 25 ? 53.174 7.386 38.067 1.00 98.88 25 ALA E C 1
ATOM 3415 O O . ALA E 1 25 ? 53.759 7.897 39.025 1.00 95.61 25 ALA E O 1
ATOM 3417 N N . GLY E 1 26 ? 52.067 6.652 38.212 1.00 106.42 26 GLY E N 1
ATOM 3418 C CA . GLY E 1 26 ? 51.488 6.377 39.523 1.00 107.69 26 GLY E CA 1
ATOM 3419 C C . GLY E 1 26 ? 52.307 5.331 40.258 1.00 113.09 26 GLY E C 1
ATOM 3420 O O . GLY E 1 26 ? 51.776 4.359 40.793 1.00 111.60 26 GLY E O 1
ATOM 3421 N N . ASP E 1 27 ? 53.619 5.528 40.217 1.00 121.38 27 ASP E N 1
ATOM 3422 C CA . ASP E 1 27 ? 54.615 4.679 40.847 1.00 127.23 27 ASP E CA 1
ATOM 3423 C C . ASP E 1 27 ? 55.286 5.621 41.855 1.00 129.34 27 ASP E C 1
ATOM 3424 O O . ASP E 1 27 ? 55.980 5.179 42.767 1.00 128.85 27 ASP E O 1
ATOM 3429 N N . GLU E 1 28 ? 55.066 6.922 41.663 1.00 132.11 28 GLU E N 1
ATOM 3430 C CA . GLU E 1 28 ? 55.615 7.968 42.525 1.00 131.22 28 GLU E CA 1
ATOM 3431 C C . GLU E 1 28 ? 54.764 8.018 43.780 1.00 131.33 28 GLU E C 1
ATOM 3432 O O . GLU E 1 28 ? 54.179 9.050 44.116 1.00 127.83 28 GLU E O 1
ATOM 3438 N N . GLU E 1 29 ? 54.714 6.884 44.471 1.00 133.26 29 GLU E N 1
ATOM 3439 C CA . GLU E 1 29 ? 53.951 6.733 45.700 1.00 132.46 29 GLU E CA 1
ATOM 3440 C C . GLU E 1 29 ? 54.771 7.324 46.856 1.00 130.62 29 GLU E C 1
ATOM 3441 O O . GLU E 1 29 ? 54.655 6.877 47.996 1.00 124.46 29 GLU E O 1
ATOM 3447 N N . VAL E 1 30 ? 55.568 8.348 46.549 1.00 129.25 30 VAL E N 1
ATOM 3448 C CA . VAL E 1 30 ? 56.437 8.994 47.530 1.00 123.97 30 VAL E CA 1
ATOM 3449 C C . VAL E 1 30 ? 55.798 10.252 48.113 1.00 123.65 30 VAL E C 1
ATOM 3450 O O . VAL E 1 30 ? 56.489 11.160 48.580 1.00 120.49 30 VAL E O 1
ATOM 3454 N N . THR E 1 31 ? 54.476 10.332 48.018 1.00 122.22 31 THR E N 1
ATOM 3455 C CA . THR E 1 31 ? 53.742 11.460 48.564 1.00 119.58 31 THR E CA 1
ATOM 3456 C C . THR E 1 31 ? 53.465 11.091 50.018 1.00 115.34 31 THR E C 1
ATOM 3457 O O . THR E 1 31 ? 53.266 9.918 50.335 1.00 112.93 31 THR E O 1
ATOM 3461 N N . GLU E 1 32 ? 53.495 12.087 50.895 1.00 109.61 32 GLU E N 1
ATOM 3462 C CA . GLU E 1 32 ? 53.235 11.879 52.318 1.00 102.21 32 GLU E CA 1
ATOM 3463 C C . GLU E 1 32 ? 51.834 11.239 52.430 1.00 101.98 32 GLU E C 1
ATOM 3464 O O . GLU E 1 32 ? 50.892 11.691 51.771 1.00 101.94 32 GLU E O 1
ATOM 3470 N N . SER E 1 33 ? 51.718 10.152 53.201 1.00 97.46 33 SER E N 1
ATOM 3471 C CA . SER E 1 33 ? 50.436 9.446 53.386 1.00 91.98 33 SER E CA 1
ATOM 3472 C C . SER E 1 33 ? 49.395 10.246 54.171 1.00 87.88 33 SER E C 1
ATOM 3473 O O . SER E 1 33 ? 49.749 11.056 55.030 1.00 91.10 33 SER E O 1
ATOM 3476 N N . GLY E 1 34 ? 48.118 9.979 53.902 1.00 79.08 34 GLY E N 1
ATOM 3477 C CA . GLY E 1 34 ? 47.040 10.663 54.604 1.00 67.45 34 GLY E CA 1
ATOM 3478 C C . GLY E 1 34 ? 46.781 12.102 54.174 1.00 59.92 34 GLY E C 1
ATOM 3479 O O . GLY E 1 34 ? 46.189 12.880 54.918 1.00 54.97 34 GLY E O 1
ATOM 3480 N N . LEU E 1 35 ? 47.291 12.483 53.005 1.00 56.80 35 LEU E N 1
ATOM 3481 C CA . LEU E 1 35 ? 47.068 13.826 52.488 1.00 57.50 35 LEU E CA 1
ATOM 3482 C C . LEU E 1 35 ? 45.849 13.797 51.578 1.00 52.52 35 LEU E C 1
ATOM 3483 O O . LEU E 1 35 ? 45.611 12.830 50.854 1.00 46.08 35 LEU E O 1
ATOM 3488 N N . ILE E 1 36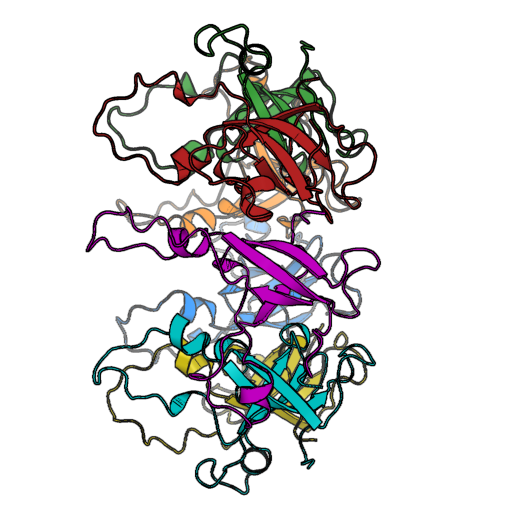 ? 45.072 14.860 51.619 1.00 38.97 36 ILE E N 1
ATOM 3489 C CA . ILE E 1 36 ? 43.899 14.918 50.793 1.00 25.99 36 ILE E CA 1
ATOM 3490 C C . ILE E 1 36 ? 44.272 15.590 49.474 1.00 28.34 36 ILE E C 1
ATOM 3491 O O . ILE E 1 36 ? 44.790 16.705 49.458 1.00 28.47 36 ILE E O 1
ATOM 3496 N N . ILE E 1 37 ? 44.093 14.864 48.376 1.00 21.55 37 ILE E N 1
ATOM 3497 C CA . ILE E 1 37 ? 44.409 15.395 47.049 1.00 21.20 37 ILE E CA 1
ATOM 3498 C C . ILE E 1 37 ? 43.193 16.001 46.343 1.00 21.68 37 ILE E C 1
ATOM 3499 O O . ILE E 1 37 ? 42.162 15.358 46.175 1.00 21.21 37 ILE E O 1
ATOM 3504 N N . GLY E 1 38 ? 43.332 17.240 45.910 1.00 12.85 38 GLY E N 1
ATOM 3505 C CA . GLY E 1 38 ? 42.226 17.909 45.254 1.00 12.73 38 GLY E CA 1
ATOM 3506 C C . GLY E 1 38 ? 41.922 17.310 43.907 1.00 23.53 38 GLY E C 1
ATOM 3507 O O . GLY E 1 38 ? 42.742 16.582 43.305 1.00 17.36 38 GLY E O 1
ATOM 3508 N N . LYS E 1 39 ? 40.755 17.674 43.384 1.00 19.84 39 LYS E N 1
ATOM 3509 C CA . LYS E 1 39 ? 40.316 17.160 42.095 1.00 21.72 39 LYS E CA 1
ATOM 3510 C C . LYS E 1 39 ? 41.098 17.773 40.943 1.00 21.70 39 LYS E C 1
ATOM 3511 O O . LYS E 1 39 ? 41.345 17.084 39.962 1.00 25.31 39 LYS E O 1
ATOM 3517 N N . ARG E 1 40 ? 41.486 19.057 41.042 1.00 18.58 40 ARG E N 1
ATOM 3518 C CA . ARG E 1 40 ? 42.255 19.706 39.970 1.00 21.17 40 ARG E CA 1
ATOM 3519 C C . ARG E 1 40 ? 43.579 18.969 39.762 1.00 27.78 40 ARG E C 1
ATOM 3520 O O . ARG E 1 40 ? 43.988 18.644 38.630 1.00 25.28 40 ARG E O 1
ATOM 3528 N N . VAL E 1 41 ? 44.251 18.716 40.879 1.00 19.39 41 VAL E N 1
ATOM 3529 C CA . VAL E 1 41 ? 45.514 18.008 40.874 1.00 24.84 41 VAL E CA 1
ATOM 3530 C C . VAL E 1 41 ? 45.317 16.637 40.214 1.00 28.14 41 VAL E C 1
ATOM 3531 O O . VAL E 1 41 ? 45.986 16.320 39.237 1.00 30.65 41 VAL E O 1
ATOM 3535 N N . GLN E 1 42 ? 44.370 15.850 40.721 1.00 22.13 42 GLN E N 1
ATOM 3536 C CA . GLN E 1 42 ? 44.115 14.540 40.141 1.00 16.80 42 GLN E CA 1
ATOM 3537 C C . GLN E 1 42 ? 43.797 14.642 38.661 1.00 21.88 42 GLN E C 1
ATOM 3538 O O . GLN E 1 42 ? 44.216 13.808 37.869 1.00 24.84 42 GLN E O 1
ATOM 3544 N N . GLY E 1 43 ? 43.077 15.681 38.264 1.00 20.60 43 GLY E N 1
ATOM 3545 C CA . GLY E 1 43 ? 42.714 15.803 36.855 1.00 20.42 43 GLY E CA 1
ATOM 3546 C C . GLY E 1 43 ? 43.889 16.120 35.957 1.00 24.28 43 GLY E C 1
ATOM 3547 O O . GLY E 1 43 ? 43.800 15.872 34.748 1.00 28.56 43 GLY E O 1
ATOM 3548 N N . GLU E 1 44 ? 44.973 16.656 36.542 1.00 25.46 44 GLU E N 1
ATOM 3549 C CA . GLU E 1 44 ? 46.179 17.058 35.789 1.00 36.22 44 GLU E CA 1
ATOM 3550 C C . GLU E 1 44 ? 47.085 15.893 35.471 1.00 31.34 44 GLU E C 1
ATOM 3551 O O . GLU E 1 44 ? 47.862 15.953 34.523 1.00 37.65 44 GLU E O 1
ATOM 3557 N N . VAL E 1 45 ? 47.034 14.853 36.290 1.00 34.74 45 VAL E N 1
ATOM 3558 C CA . VAL E 1 45 ? 47.864 13.674 36.077 1.00 31.23 45 VAL E CA 1
ATOM 3559 C C . VAL E 1 45 ? 47.709 13.146 34.638 1.00 37.72 45 VAL E C 1
ATOM 3560 O O . VAL E 1 45 ? 46.578 12.983 34.134 1.00 33.36 45 VAL E O 1
ATOM 3564 N N . PRO E 1 46 ? 48.843 12.946 33.930 1.00 49.24 46 PRO E N 1
ATOM 3565 C CA . PRO E 1 46 ? 48.817 12.449 32.551 1.00 44.78 46 PRO E CA 1
ATOM 3566 C C . PRO E 1 46 ? 48.522 10.958 32.521 1.00 42.56 46 PRO E C 1
ATOM 3567 O O . PRO E 1 46 ? 48.816 10.228 33.470 1.00 43.80 46 PRO E O 1
ATOM 3571 N N . GLU E 1 47 ? 47.956 10.527 31.396 1.00 40.51 47 GLU E N 1
ATOM 3572 C CA . GLU E 1 47 ? 47.590 9.145 31.168 1.00 41.58 47 GLU E CA 1
ATOM 3573 C C . GLU E 1 47 ? 48.165 8.764 29.811 1.00 43.96 47 GLU E C 1
ATOM 3574 O O . GLU E 1 47 ? 47.891 9.442 28.807 1.00 39.61 47 GLU E O 1
ATOM 3580 N N . LEU E 1 48 ? 49.054 7.767 29.806 1.00 42.87 48 LEU E N 1
ATOM 3581 C CA . LEU E 1 48 ? 49.652 7.294 28.565 1.00 39.26 48 LEU E CA 1
ATOM 3582 C C . LEU E 1 48 ? 48.652 6.326 27.928 1.00 37.51 48 LEU E C 1
ATOM 3583 O O . LEU E 1 48 ? 48.172 5.385 28.590 1.00 33.14 48 LEU E O 1
ATOM 3588 N N . CYS E 1 49 ? 48.314 6.562 26.665 1.00 30.53 49 CYS E N 1
ATOM 3589 C CA . CYS E 1 49 ? 47.333 5.733 25.992 1.00 36.70 49 CYS E CA 1
ATOM 3590 C C . CYS E 1 49 ? 47.684 5.467 24.572 1.00 37.74 49 CYS E C 1
ATOM 3591 O O . CYS E 1 49 ? 48.387 6.245 23.918 1.00 35.37 49 CYS E O 1
ATOM 3594 N N . VAL E 1 50 ? 47.054 4.428 24.048 1.00 32.50 50 VAL E N 1
ATOM 3595 C CA . VAL E 1 50 ? 47.297 4.046 22.685 1.00 30.98 50 VAL E CA 1
ATOM 3596 C C . VAL E 1 50 ? 46.011 4.126 21.940 1.00 29.49 50 VAL E C 1
ATOM 3597 O O . VAL E 1 50 ? 44.991 3.634 22.412 1.00 32.04 50 VAL E O 1
ATOM 3601 N N . VAL E 1 51 ? 46.063 4.764 20.777 1.00 26.47 51 VAL E N 1
ATOM 3602 C CA . VAL E 1 51 ? 44.901 4.941 19.937 1.00 35.06 51 VAL E CA 1
ATOM 3603 C C . VAL E 1 51 ? 44.434 3.589 19.489 1.00 39.42 51 VAL E C 1
ATOM 3604 O O . VAL E 1 51 ? 45.201 2.811 18.955 1.00 46.34 51 VAL E O 1
ATOM 3608 N N . HIS E 1 52 ? 43.165 3.317 19.727 1.00 39.69 52 HIS E N 1
ATOM 3609 C CA . HIS E 1 52 ? 42.581 2.051 19.356 1.00 39.49 52 HIS E CA 1
ATOM 3610 C C . HIS E 1 52 ? 41.593 2.266 18.213 1.00 44.18 52 HIS E C 1
ATOM 3611 O O . HIS E 1 52 ? 41.521 1.444 17.304 1.00 52.25 52 HIS E O 1
ATOM 3618 N N . SER E 1 53 ? 40.886 3.394 18.213 1.00 40.37 53 SER E N 1
ATOM 3619 C CA . SER E 1 53 ? 39.905 3.667 17.170 1.00 31.52 53 SER E CA 1
ATOM 3620 C C . SER E 1 53 ? 39.678 5.162 17.013 1.00 34.91 53 SER E C 1
ATOM 3621 O O . SER E 1 53 ? 39.531 5.860 18.007 1.00 43.17 53 SER E O 1
ATOM 3624 N N . VAL E 1 54 ? 39.581 5.638 15.778 1.00 34.49 54 VAL E N 1
ATOM 3625 C CA . VAL E 1 54 ? 39.382 7.059 15.481 1.00 35.88 54 VAL E CA 1
ATOM 3626 C C . VAL E 1 54 ? 38.029 7.308 14.828 1.00 39.48 54 VAL E C 1
ATOM 3627 O O . VAL E 1 54 ? 37.739 6.749 13.771 1.00 48.37 54 VAL E O 1
ATOM 3631 N N . GLY E 1 55 ? 37.210 8.153 15.441 1.00 41.44 55 GLY E N 1
ATOM 3632 C CA . GLY E 1 55 ? 35.906 8.454 14.885 1.00 33.77 55 GLY E CA 1
ATOM 3633 C C . GLY E 1 55 ? 35.991 8.930 13.442 1.00 39.43 55 GLY E C 1
ATOM 3634 O O . GLY E 1 55 ? 36.956 9.605 13.051 1.00 37.20 55 GLY E O 1
ATOM 3635 N N . PRO E 1 56 ? 34.999 8.580 12.619 1.00 40.03 56 PRO E N 1
ATOM 3636 C CA . PRO E 1 56 ? 34.941 8.966 11.209 1.00 45.21 56 PRO E CA 1
ATOM 3637 C C . PRO E 1 56 ? 34.923 10.471 10.940 1.00 47.40 56 PRO E C 1
ATOM 3638 O O . PRO E 1 56 ? 35.108 10.896 9.797 1.00 51.70 56 PRO E O 1
ATOM 3642 N N . ASP E 1 57 ? 34.706 11.279 11.973 1.00 51.18 57 ASP E N 1
ATOM 3643 C CA . ASP E 1 57 ? 34.675 12.719 11.786 1.00 50.39 57 ASP E CA 1
ATOM 3644 C C . ASP E 1 57 ? 35.949 13.392 12.226 1.00 49.46 57 ASP E C 1
ATOM 3645 O O . ASP E 1 57 ? 36.091 14.610 12.118 1.00 48.36 57 ASP E O 1
ATOM 3650 N N . VAL E 1 58 ? 36.872 12.611 12.772 1.00 46.38 58 VAL E N 1
ATOM 3651 C CA . VAL E 1 58 ? 38.142 13.173 13.159 1.00 46.60 58 VAL E CA 1
ATOM 3652 C C . VAL E 1 58 ? 38.796 13.436 11.809 1.00 53.13 58 VAL E C 1
ATOM 3653 O O . VAL E 1 58 ? 38.738 12.586 10.909 1.00 52.02 58 VAL E O 1
ATOM 3657 N N . PRO E 1 59 ? 39.338 14.647 11.607 1.00 58.82 59 PRO E N 1
ATOM 3658 C CA . PRO E 1 59 ? 39.986 14.992 10.346 1.00 60.92 59 PRO E CA 1
ATOM 3659 C C . PRO E 1 59 ? 40.993 13.941 9.925 1.00 65.50 59 PRO E C 1
ATOM 3660 O O . PRO E 1 59 ? 41.721 13.373 10.759 1.00 57.69 59 PRO E O 1
ATOM 3664 N N . GLU E 1 60 ? 40.959 13.633 8.634 1.00 68.46 60 GLU E N 1
ATOM 3665 C CA . GLU E 1 60 ? 41.843 12.648 8.050 1.00 69.75 60 GLU E CA 1
ATOM 3666 C C . GLU E 1 60 ? 43.301 12.998 8.298 1.00 64.43 60 GLU E C 1
ATOM 3667 O O . GLU E 1 60 ? 43.698 14.153 8.183 1.00 60.36 60 GLU E O 1
ATOM 3673 N N . GLY E 1 61 ? 44.085 11.998 8.667 1.00 58.16 61 GLY E N 1
ATOM 3674 C CA . GLY E 1 61 ? 45.494 12.233 8.924 1.00 60.03 61 GLY E CA 1
ATOM 3675 C C . GLY E 1 61 ? 45.768 12.876 10.268 1.00 61.55 61 GLY E C 1
ATOM 3676 O O . GLY E 1 61 ? 46.836 13.452 10.474 1.00 60.99 61 GLY E O 1
ATOM 3677 N N . PHE E 1 62 ? 44.811 12.807 11.184 1.00 62.44 62 PHE E N 1
ATOM 3678 C CA . PHE E 1 62 ? 45.017 13.376 12.496 1.00 58.90 62 PHE E CA 1
ATOM 3679 C C . PHE E 1 62 ? 45.941 12.466 13.293 1.00 58.41 62 PHE E C 1
ATOM 3680 O O . PHE E 1 62 ? 46.926 12.920 13.862 1.00 61.13 62 PHE E O 1
ATOM 3688 N N . CYS E 1 63 ? 45.624 11.181 13.341 1.00 59.41 63 CYS E N 1
ATOM 3689 C CA . CYS E 1 63 ? 46.469 10.206 14.048 1.00 66.87 63 CYS E CA 1
ATOM 3690 C C . CYS E 1 63 ? 46.188 8.807 13.487 1.00 65.57 63 CYS E C 1
ATOM 3691 O O . CYS E 1 63 ? 45.334 8.654 12.603 1.00 65.61 63 CYS E O 1
ATOM 3694 N N . GLU E 1 64 ? 46.888 7.794 13.999 1.00 63.14 64 GLU E N 1
ATOM 3695 C CA . GLU E 1 64 ? 46.677 6.428 13.541 1.00 59.79 64 GLU E CA 1
ATOM 3696 C C . GLU E 1 64 ? 46.579 5.442 14.689 1.00 56.95 64 GLU E C 1
ATOM 3697 O O . GLU E 1 64 ? 47.176 5.631 15.766 1.00 48.75 64 GLU E O 1
ATOM 3703 N N . VAL E 1 65 ? 45.836 4.367 14.445 1.00 46.77 65 VAL E N 1
ATOM 3704 C CA . VAL E 1 65 ? 45.688 3.343 15.449 1.00 42.04 65 VAL E CA 1
ATOM 3705 C C . VAL E 1 65 ? 47.094 2.844 15.813 1.00 42.16 65 VAL E C 1
ATOM 3706 O O . VAL E 1 65 ? 47.961 2.735 14.965 1.00 47.15 65 VAL E O 1
ATOM 3710 N N . GLY E 1 66 ? 47.332 2.626 17.092 1.00 40.77 66 GLY E N 1
ATOM 3711 C CA . GLY E 1 66 ? 48.624 2.168 17.523 1.00 35.08 66 GLY E CA 1
ATOM 3712 C C . GLY E 1 66 ? 49.452 3.298 18.059 1.00 41.73 66 GLY E C 1
ATOM 3713 O O . GLY E 1 66 ? 50.405 3.073 18.810 1.00 45.86 66 GLY E O 1
ATOM 3714 N N . ASP E 1 67 ? 49.100 4.522 17.692 1.00 47.02 67 ASP E N 1
ATOM 3715 C CA . ASP E 1 67 ? 49.843 5.691 18.180 1.00 44.83 67 ASP E CA 1
ATOM 3716 C C . ASP E 1 67 ? 49.695 5.920 19.673 1.00 40.62 67 ASP E C 1
ATOM 3717 O O . ASP E 1 67 ? 48.619 5.726 20.252 1.00 38.48 67 ASP E O 1
ATOM 3722 N N . LEU E 1 68 ? 50.820 6.224 20.296 1.00 32.42 68 LEU E N 1
ATOM 3723 C CA . LEU E 1 68 ? 50.856 6.459 21.715 1.00 31.80 68 LEU E CA 1
ATOM 3724 C C . LEU E 1 68 ? 50.748 7.959 21.947 1.00 38.79 68 LEU E C 1
ATOM 3725 O O . LEU E 1 68 ? 51.348 8.758 21.223 1.00 33.59 68 LEU E O 1
ATOM 3730 N N . THR E 1 69 ? 50.006 8.339 22.976 1.00 37.14 69 THR E N 1
ATOM 3731 C CA . THR E 1 69 ? 49.845 9.746 23.314 1.00 42.70 69 THR E CA 1
ATOM 3732 C C . THR E 1 69 ? 49.691 9.917 24.835 1.00 42.13 69 THR E C 1
ATOM 3733 O O . THR E 1 69 ? 49.751 8.935 25.608 1.00 40.34 69 THR E O 1
ATOM 3737 N N . SER E 1 70 ? 49.535 11.162 25.269 1.00 42.93 70 SER E N 1
ATOM 3738 C CA . SER E 1 70 ? 49.340 11.451 26.685 1.00 41.50 70 SER E CA 1
ATOM 3739 C C . SER E 1 70 ? 48.177 12.421 26.857 1.00 40.11 70 SER E C 1
ATOM 3740 O O . SER E 1 70 ? 48.078 13.421 26.155 1.00 44.42 70 SER E O 1
ATOM 3743 N N . LEU E 1 71 ? 47.269 12.084 27.764 1.00 36.86 71 LEU E N 1
ATOM 3744 C CA . LEU E 1 71 ? 46.107 12.919 28.049 1.00 34.35 71 LEU E CA 1
ATOM 3745 C C . LEU E 1 71 ? 45.922 13.082 29.539 1.00 33.55 71 LEU E C 1
ATOM 3746 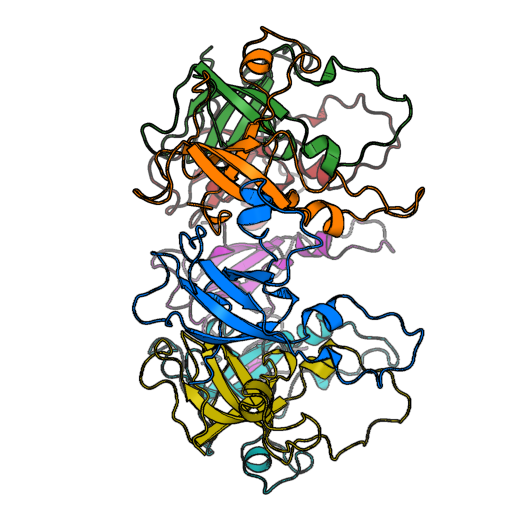O O . LEU E 1 71 ? 46.227 12.173 30.304 1.00 28.02 71 LEU E O 1
ATOM 3751 N N . PRO E 1 72 ? 45.471 14.263 29.983 1.00 33.53 72 PRO E N 1
ATOM 3752 C CA . PRO E 1 72 ? 45.266 14.475 31.416 1.00 27.52 72 PRO E CA 1
ATOM 3753 C C . PRO E 1 72 ? 44.036 13.656 31.792 1.00 27.50 72 PRO E C 1
ATOM 3754 O O . PRO E 1 72 ? 43.071 13.539 31.007 1.00 21.44 72 PRO E O 1
ATOM 3758 N N . VAL E 1 73 ? 44.080 13.052 32.975 1.00 21.26 73 VAL E N 1
ATOM 3759 C CA . VAL E 1 73 ? 42.974 12.260 33.462 1.00 25.99 73 VAL E CA 1
ATOM 3760 C C . VAL E 1 73 ? 41.650 12.998 33.324 1.00 31.55 73 VAL E C 1
ATOM 3761 O O . VAL E 1 73 ? 40.632 12.430 32.959 1.00 35.08 73 VAL E O 1
ATOM 3765 N N . GLY E 1 74 ? 41.688 14.298 33.560 1.00 32.19 74 GLY E N 1
ATOM 3766 C CA . GLY E 1 74 ? 40.475 15.073 33.476 1.00 21.25 74 GLY E CA 1
ATOM 3767 C C . GLY E 1 74 ? 39.929 15.267 32.074 1.00 27.67 74 GLY E C 1
ATOM 3768 O O . GLY E 1 74 ? 38.792 15.686 31.912 1.00 36.10 74 GLY E O 1
ATOM 3769 N N . GLN E 1 75 ? 40.709 14.958 31.052 1.00 31.18 75 GLN E N 1
ATOM 3770 C CA . GLN E 1 75 ? 40.235 15.156 29.682 1.00 34.75 75 GLN E CA 1
ATOM 3771 C C . GLN E 1 75 ? 39.598 13.932 29.079 1.00 32.90 75 GLN E C 1
ATOM 3772 O O . GLN E 1 75 ? 38.947 14.014 28.040 1.00 37.41 75 GLN E O 1
ATOM 3778 N N . ILE E 1 76 ? 39.840 12.789 29.687 1.00 30.79 76 ILE E N 1
ATOM 3779 C CA . ILE E 1 76 ? 39.315 11.556 29.145 1.00 33.90 76 ILE E CA 1
ATOM 3780 C C . ILE E 1 76 ? 38.258 10.984 30.039 1.00 37.66 76 ILE E C 1
ATOM 3781 O O . ILE E 1 76 ? 38.217 11.239 31.245 1.00 37.44 76 ILE E O 1
ATOM 3786 N N . ARG E 1 77 ? 37.455 10.128 29.437 1.00 33.57 77 ARG E N 1
ATOM 3787 C CA . ARG E 1 77 ? 36.384 9.487 30.144 1.00 29.12 77 ARG E CA 1
ATOM 3788 C C . ARG E 1 77 ? 36.496 7.964 29.955 1.00 28.03 77 ARG E C 1
ATOM 3789 O O . ARG E 1 77 ? 36.799 7.494 28.862 1.00 34.26 77 ARG E O 1
ATOM 3797 N N . ASN E 1 78 ? 36.354 7.224 31.042 1.00 28.40 78 ASN E N 1
ATOM 3798 C CA . ASN E 1 78 ? 36.406 5.768 31.010 1.00 34.85 78 ASN E CA 1
ATOM 3799 C C . ASN E 1 78 ? 35.214 5.234 30.219 1.00 40.40 78 ASN E C 1
ATOM 3800 O O . ASN E 1 78 ? 34.089 5.713 30.377 1.00 41.50 78 ASN E O 1
ATOM 3805 N N . VAL E 1 79 ? 35.455 4.198 29.422 1.00 44.44 79 VAL E N 1
ATOM 3806 C CA . VAL E 1 79 ? 34.431 3.545 28.606 1.00 38.70 79 VAL E CA 1
ATOM 3807 C C . VAL E 1 79 ? 34.377 2.085 29.085 1.00 41.74 79 VAL E C 1
ATOM 3808 O O . VAL E 1 79 ? 35.418 1.484 29.378 1.00 44.58 79 VAL E O 1
ATOM 3812 N N . PRO E 1 80 ? 33.167 1.537 29.281 1.00 39.25 80 PRO E N 1
ATOM 3813 C CA . PRO E 1 80 ? 33.011 0.144 29.725 1.00 41.97 80 PRO E CA 1
ATOM 3814 C C . PRO E 1 80 ? 33.662 -0.800 28.716 1.00 41.29 80 PRO E C 1
ATOM 3815 O O . PRO E 1 80 ? 33.511 -0.622 27.494 1.00 35.86 80 PRO E O 1
ATOM 3819 N N . HIS E 1 81 ? 34.416 -1.774 29.211 1.00 37.72 81 HIS E N 1
ATOM 3820 C CA . HIS E 1 81 ? 35.062 -2.723 28.318 1.00 38.60 81 HIS E CA 1
ATOM 3821 C C . HIS E 1 81 ? 33.994 -3.429 27.476 1.00 35.17 81 HIS E C 1
ATOM 3822 O O . HIS E 1 81 ? 32.983 -3.875 28.033 1.00 34.08 81 HIS E O 1
ATOM 3829 N N . PRO E 1 82 ? 34.218 -3.593 26.151 1.00 32.36 82 PRO E N 1
ATOM 3830 C CA . PRO E 1 82 ? 33.206 -4.270 25.327 1.00 39.52 82 PRO E CA 1
ATOM 3831 C C . PRO E 1 82 ? 32.680 -5.599 25.896 1.00 40.19 82 PRO E C 1
ATOM 3832 O O . PRO E 1 82 ? 31.503 -5.928 25.718 1.00 36.87 82 PRO E O 1
ATOM 3836 N N . PHE E 1 83 ? 33.535 -6.301 26.649 1.00 32.74 83 PHE E N 1
ATOM 3837 C CA . PHE E 1 83 ? 33.153 -7.569 27.262 1.00 42.88 83 PHE E CA 1
ATOM 3838 C C . PHE E 1 83 ? 32.095 -7.388 28.301 1.00 45.20 83 PHE E C 1
ATOM 3839 O O . PHE E 1 83 ? 31.189 -8.208 28.416 1.00 54.77 83 PHE E O 1
ATOM 3847 N N . VAL E 1 84 ? 32.226 -6.325 29.080 1.00 47.44 84 VAL E N 1
ATOM 3848 C CA . VAL E 1 84 ? 31.275 -6.046 30.139 1.00 44.95 84 VAL E CA 1
ATOM 3849 C C . VAL E 1 84 ? 30.016 -5.547 29.468 1.00 44.30 84 VAL E C 1
ATOM 3850 O O . VAL E 1 84 ? 28.912 -5.953 29.817 1.00 42.41 84 VAL E O 1
ATOM 3854 N N . ALA E 1 85 ? 30.203 -4.705 28.456 1.00 45.99 85 ALA E N 1
ATOM 3855 C CA . ALA E 1 85 ? 29.098 -4.130 27.696 1.00 48.24 85 ALA E CA 1
ATOM 3856 C C . ALA E 1 85 ? 28.284 -5.232 27.030 1.00 53.29 85 ALA E C 1
ATOM 3857 O O . ALA E 1 85 ? 27.059 -5.232 27.074 1.00 56.78 85 ALA E O 1
ATOM 3859 N N . LEU E 1 86 ? 28.975 -6.192 26.435 1.00 54.92 86 LEU E N 1
ATOM 3860 C CA . LEU E 1 86 ? 28.300 -7.294 25.774 1.00 57.43 86 LEU E CA 1
ATOM 3861 C C . LEU E 1 86 ? 27.924 -8.392 26.775 1.00 61.57 86 LEU E C 1
ATOM 3862 O O . LEU E 1 86 ? 27.616 -9.511 26.393 1.00 69.88 86 LEU E O 1
ATOM 3867 N N . GLY E 1 87 ? 27.953 -8.052 28.059 1.00 65.54 87 GLY E N 1
ATOM 3868 C CA . GLY E 1 87 ? 27.600 -8.978 29.121 1.00 65.01 87 GLY E CA 1
ATOM 3869 C C . GLY E 1 87 ? 28.267 -10.349 29.085 1.00 66.48 87 GLY E C 1
ATOM 3870 O O . GLY E 1 87 ? 27.596 -11.352 29.288 1.00 68.31 87 GLY E O 1
ATOM 3871 N N . LEU E 1 88 ? 29.567 -10.386 28.758 1.00 60.20 88 LEU E N 1
ATOM 3872 C CA . LEU E 1 88 ? 30.396 -11.612 28.686 1.00 55.25 88 LEU E CA 1
ATOM 3873 C C . LEU E 1 88 ? 31.339 -11.768 29.873 1.00 58.87 88 LEU E C 1
ATOM 3874 O O . LEU E 1 88 ? 31.699 -12.883 30.242 1.00 65.04 88 LEU E O 1
ATOM 3879 N N . LYS E 1 89 ? 31.900 -10.658 30.329 1.00 65.82 89 LYS E N 1
ATOM 3880 C CA . LYS E 1 89 ? 32.821 -10.690 31.461 1.00 60.94 89 LYS E CA 1
ATOM 3881 C C . LYS E 1 89 ? 32.349 -9.743 32.561 1.00 61.48 89 LYS E C 1
ATOM 3882 O O . LYS E 1 89 ? 31.519 -8.858 32.332 1.00 49.96 89 LYS E O 1
ATOM 3888 N N . GLN E 1 90 ? 32.867 -9.953 33.763 1.00 64.96 90 GLN E N 1
ATOM 3889 C CA . GLN E 1 90 ? 32.522 -9.134 34.924 1.00 66.63 90 GLN E CA 1
ATOM 3890 C C . GLN E 1 90 ? 33.636 -8.078 34.979 1.00 68.72 90 GLN E C 1
ATOM 3891 O O . GLN E 1 90 ? 34.813 -8.408 34.828 1.00 73.50 90 GLN E O 1
ATOM 3897 N N . PRO E 1 91 ? 33.286 -6.802 35.244 1.00 66.87 91 PRO E N 1
ATOM 3898 C CA . PRO E 1 91 ? 34.284 -5.723 35.301 1.00 62.96 91 PRO E CA 1
ATOM 3899 C C . PRO E 1 91 ? 35.578 -6.098 36.023 1.00 66.57 91 PRO E C 1
ATOM 3900 O O . PRO E 1 91 ? 36.686 -5.908 35.503 1.00 64.35 91 PRO E O 1
ATOM 3904 N N . LYS E 1 92 ? 35.425 -6.677 37.200 1.00 66.52 92 LYS E N 1
ATOM 3905 C CA . LYS E 1 92 ? 36.562 -7.081 38.004 1.00 74.31 92 LYS E CA 1
ATOM 3906 C C . LYS E 1 92 ? 37.596 -7.939 37.287 1.00 74.67 92 LYS E C 1
ATOM 3907 O O . LYS E 1 92 ? 38.793 -7.821 37.542 1.00 75.14 92 LYS E O 1
ATOM 3913 N N . GLU E 1 93 ? 37.135 -8.803 36.397 1.00 73.81 93 GLU E N 1
ATOM 3914 C CA . GLU E 1 93 ? 38.045 -9.676 35.674 1.00 70.60 93 GLU E CA 1
ATOM 3915 C C . GLU E 1 93 ? 38.509 -9.053 34.368 1.00 67.93 93 GLU E C 1
ATOM 3916 O O . GLU E 1 93 ? 38.947 -9.768 33.465 1.00 79.08 93 GLU E O 1
ATOM 3922 N N . ILE E 1 94 ? 38.393 -7.730 34.254 1.00 60.19 94 ILE E N 1
ATOM 3923 C CA . ILE E 1 94 ? 38.830 -7.026 33.042 1.00 55.10 94 ILE E CA 1
ATOM 3924 C C . ILE E 1 94 ? 40.034 -6.202 33.439 1.00 52.88 94 ILE E C 1
ATOM 3925 O O . ILE E 1 94 ? 40.000 -5.502 34.447 1.00 52.08 94 ILE E O 1
ATOM 3930 N N . LYS E 1 95 ? 41.111 -6.313 32.662 1.00 55.57 95 LYS E N 1
ATOM 3931 C CA . LYS E 1 95 ? 42.342 -5.583 32.950 1.00 52.21 95 LYS E CA 1
ATOM 3932 C C . LYS E 1 95 ? 42.430 -4.340 32.089 1.00 51.36 95 LYS E C 1
ATOM 3933 O O . LYS E 1 95 ? 42.641 -3.253 32.606 1.00 58.00 95 LYS E O 1
ATOM 3935 N N . GLN E 1 96 ? 42.269 -4.516 30.777 1.00 44.85 96 GLN E N 1
ATOM 3936 C CA . GLN E 1 96 ? 42.318 -3.428 29.812 1.00 47.92 96 GLN E CA 1
ATOM 3937 C C . GLN E 1 96 ? 41.342 -2.310 30.188 1.00 54.88 96 GLN E C 1
ATOM 3938 O O . GLN E 1 96 ? 40.159 -2.549 30.455 1.00 56.47 96 GLN E O 1
ATOM 3944 N N . LYS E 1 97 ? 41.819 -1.081 30.088 1.00 46.15 97 LYS E N 1
ATOM 3945 C CA . LYS E 1 97 ? 41.006 0.073 30.412 1.00 41.63 97 LYS E CA 1
ATOM 3946 C C . LYS E 1 97 ? 40.865 0.983 29.176 1.00 33.78 97 LYS E C 1
ATOM 3947 O O . LYS E 1 97 ? 41.852 1.556 28.697 1.00 38.34 97 LYS E O 1
ATOM 3953 N N . PHE E 1 98 ? 39.671 0.982 28.583 1.00 24.07 98 PHE E N 1
ATOM 3954 C CA . PHE E 1 98 ? 39.380 1.818 27.424 1.00 35.86 98 PHE E CA 1
ATOM 3955 C C . PHE E 1 98 ? 38.900 3.185 27.893 1.00 35.86 98 PHE E C 1
ATOM 3956 O O . PHE E 1 98 ? 38.169 3.284 28.888 1.00 34.35 98 PHE E O 1
ATOM 3964 N N . VAL E 1 99 ? 39.336 4.233 27.199 1.00 32.59 99 VAL E N 1
ATOM 3965 C CA . VAL E 1 99 ? 38.925 5.590 27.536 1.00 31.50 99 VAL E CA 1
ATOM 3966 C C . VAL E 1 99 ? 38.651 6.300 26.246 1.00 35.37 99 VAL E C 1
ATOM 3967 O O . VAL E 1 99 ? 39.105 5.885 25.175 1.00 37.67 99 VAL E O 1
ATOM 3971 N N . THR E 1 100 ? 37.944 7.410 26.358 1.00 35.20 100 THR E N 1
ATOM 3972 C CA . THR E 1 100 ? 37.599 8.185 25.184 1.00 35.23 100 THR E CA 1
ATOM 3973 C C . THR E 1 100 ? 37.801 9.663 25.453 1.00 36.07 100 THR E C 1
ATOM 3974 O O . THR E 1 100 ? 37.904 10.103 26.614 1.00 29.99 100 THR E O 1
ATOM 3978 N N . CYS E 1 101 ? 37.915 10.411 24.366 1.00 31.34 101 CYS E N 1
ATOM 3979 C CA . CYS E 1 101 ? 38.049 11.838 24.444 1.00 36.66 101 CYS E CA 1
ATOM 3980 C C . CYS E 1 101 ? 37.853 12.406 23.048 1.00 34.44 101 CYS E C 1
ATOM 3981 O O . CYS E 1 101 ? 37.927 11.693 22.044 1.00 36.53 101 CYS E O 1
ATOM 3984 N N . HIS E 1 102 ? 37.540 13.687 23.000 1.00 30.27 102 HIS E N 1
ATOM 3985 C CA . HIS E 1 102 ? 37.334 14.369 21.747 1.00 31.20 102 HIS E CA 1
ATOM 3986 C C . HIS E 1 102 ? 38.717 14.544 21.104 1.00 31.00 102 HIS E C 1
ATOM 3987 O O . HIS E 1 102 ? 39.692 14.810 21.799 1.00 31.15 102 HIS E O 1
ATOM 3994 N N . TYR E 1 103 ? 38.803 14.492 19.784 1.00 26.89 103 TYR E N 1
ATOM 3995 C CA . TYR E 1 103 ? 40.117 14.607 19.152 1.00 31.80 103 TYR E CA 1
ATOM 3996 C C . TYR E 1 103 ? 40.851 15.920 19.429 1.00 34.31 103 TYR E C 1
ATOM 3997 O O . TYR E 1 103 ? 42.077 15.961 19.498 1.00 33.20 103 TYR E O 1
ATOM 4006 N N . LYS E 1 104 ? 40.095 16.982 19.663 1.00 34.56 104 LYS E N 1
ATOM 4007 C CA . LYS E 1 104 ? 40.715 18.283 19.939 1.00 35.66 104 LYS E CA 1
ATOM 4008 C C . LYS E 1 104 ? 41.418 18.339 21.278 1.00 33.60 104 LYS E C 1
ATOM 4009 O O . LYS E 1 104 ? 42.115 19.311 21.562 1.00 37.52 104 LYS E O 1
ATOM 4015 N N . ALA E 1 105 ? 41.245 17.308 22.104 1.00 30.22 105 ALA E N 1
ATOM 4016 C CA . ALA E 1 105 ? 41.909 17.291 23.395 1.00 34.96 105 ALA E CA 1
ATOM 4017 C C . ALA E 1 105 ? 43.288 16.662 23.260 1.00 40.24 105 ALA E C 1
ATOM 4018 O O . ALA E 1 105 ? 44.062 16.677 24.224 1.00 42.84 105 ALA E O 1
ATOM 4020 N N . ILE E 1 106 ? 43.590 16.086 22.089 1.00 40.85 106 ILE E N 1
ATOM 4021 C CA . ILE E 1 106 ? 44.885 15.434 21.853 1.00 37.76 106 ILE E CA 1
ATOM 4022 C C . ILE E 1 106 ? 45.912 16.415 21.317 1.00 37.81 106 ILE E C 1
ATOM 4023 O O . ILE E 1 106 ? 45.778 16.926 20.206 1.00 35.42 106 ILE E O 1
ATOM 4028 N N . PRO E 1 107 ? 46.970 16.660 22.089 1.00 35.35 107 PRO E N 1
ATOM 4029 C CA . PRO E 1 107 ? 48.005 17.608 21.685 1.00 39.63 107 PRO E CA 1
ATOM 4030 C C . PRO E 1 107 ? 49.231 17.025 20.984 1.00 45.67 107 PRO E C 1
ATOM 4031 O O . PRO E 1 107 ? 49.878 17.706 20.181 1.00 43.87 107 PRO E O 1
ATOM 4035 N N . CYS E 1 108 ? 49.545 15.763 21.255 1.00 42.94 108 CYS E N 1
ATOM 4036 C CA . CYS E 1 108 ? 50.723 15.146 20.655 1.00 44.71 108 CYS E CA 1
ATOM 4037 C C . CYS E 1 108 ? 50.677 13.628 20.497 1.00 44.49 108 CYS E C 1
ATOM 4038 O O . CYS E 1 108 ? 49.801 12.949 21.025 1.00 44.37 108 CYS E O 1
ATOM 4041 N N . LEU E 1 109 ? 51.660 13.119 1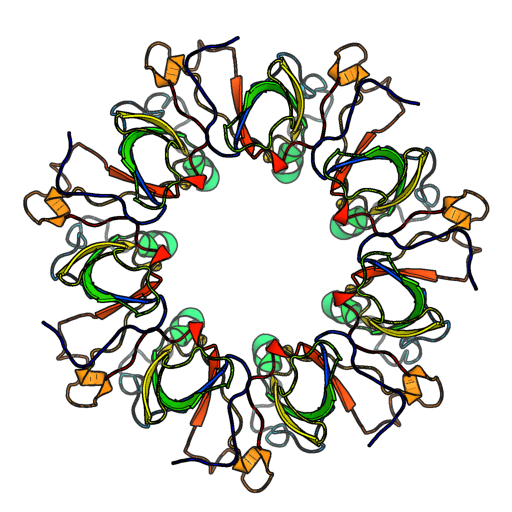9.763 1.00 49.02 109 LEU E N 1
ATOM 4042 C CA . LEU E 1 109 ? 51.836 11.698 19.517 1.00 45.67 109 LEU E CA 1
ATOM 4043 C C . LEU E 1 109 ? 53.316 11.409 19.729 1.00 45.99 109 LEU E C 1
ATOM 4044 O O . LEU E 1 109 ? 54.168 12.230 19.360 1.00 43.25 109 LEU E O 1
ATOM 4049 N N . TYR E 1 110 ? 53.626 10.294 20.377 1.00 40.10 110 TYR E N 1
ATOM 4050 C CA . TYR E 1 110 ? 55.013 9.932 20.596 1.00 48.08 110 TYR E CA 1
ATOM 4051 C C . TYR E 1 110 ? 55.450 9.067 19.412 1.00 53.57 110 TYR E C 1
ATOM 4052 O O . TYR E 1 110 ? 55.707 7.869 19.557 1.00 53.35 110 TYR E O 1
ATOM 4061 N N . LYS E 1 111 ? 55.392 9.649 18.217 1.00 56.66 111 LYS E N 1
ATOM 4062 C CA . LYS E 1 111 ? 55.770 8.952 17.003 1.00 60.31 111 LYS E CA 1
ATOM 4063 C C . LYS E 1 111 ? 56.768 9.842 16.220 1.00 70.58 111 LYS E C 1
ATOM 4064 O O . LYS E 1 111 ? 57.440 9.316 15.305 1.00 75.20 111 LYS E O 1
ATOM 4071 N N . GLN F 1 5 ? 10.573 -3.752 18.072 1.00 142.79 5 GLN F N 1
ATOM 4072 C CA . GLN F 1 5 ? 11.546 -2.965 18.885 1.00 144.68 5 GLN F CA 1
ATOM 4073 C C . GLN F 1 5 ? 11.157 -1.483 18.941 1.00 141.62 5 GLN F C 1
ATOM 4074 O O . GLN F 1 5 ? 11.600 -0.750 19.830 1.00 141.06 5 GLN F O 1
ATOM 4080 N N . GLN F 1 6 ? 10.334 -1.045 17.989 1.00 135.86 6 GLN F N 1
ATOM 4081 C CA . GLN F 1 6 ? 9.901 0.351 17.930 1.00 126.77 6 GLN F CA 1
ATOM 4082 C C . GLN F 1 6 ? 8.528 0.563 18.615 1.00 119.52 6 GLN F C 1
ATOM 4083 O O . GLN F 1 6 ? 7.766 -0.388 18.828 1.00 116.35 6 GLN F O 1
ATOM 4089 N N . LEU F 1 7 ? 8.264 1.812 19.001 1.00 112.35 7 LEU F N 1
ATOM 4090 C CA . LEU F 1 7 ? 7.023 2.244 19.661 1.00 95.69 7 LEU F CA 1
ATOM 4091 C C . LEU F 1 7 ? 6.694 3.629 19.087 1.00 84.57 7 LEU F C 1
ATOM 4092 O O . LEU F 1 7 ? 7.511 4.191 18.339 1.00 91.20 7 LEU F O 1
ATOM 4097 N N . PRO F 1 8 ? 5.494 4.174 19.372 1.00 66.84 8 PRO F N 1
ATOM 4098 C CA . PRO F 1 8 ? 5.197 5.505 18.826 1.00 56.92 8 PRO F CA 1
ATOM 4099 C C . PRO F 1 8 ? 5.991 6.620 19.550 1.00 55.53 8 PRO F C 1
ATOM 4100 O O . PRO F 1 8 ? 5.470 7.262 20.467 1.00 55.51 8 PRO F O 1
ATOM 4104 N N . ILE F 1 9 ? 7.283 6.719 19.238 1.00 53.93 9 ILE F N 1
ATOM 4105 C CA . ILE F 1 9 ? 8.174 7.744 19.775 1.00 52.85 9 ILE F CA 1
ATOM 4106 C C . ILE F 1 9 ? 9.359 7.875 18.821 1.00 50.30 9 ILE F C 1
ATOM 4107 O O . ILE F 1 9 ? 10.020 6.888 18.496 1.00 51.77 9 ILE F O 1
ATOM 4112 N N . ARG F 1 10 ? 9.591 9.094 18.346 1.00 49.15 10 ARG F N 1
ATOM 4113 C CA . ARG F 1 10 ? 10.675 9.357 17.409 1.00 50.63 10 ARG F CA 1
ATOM 4114 C C . ARG F 1 10 ? 11.531 10.533 17.859 1.00 49.56 10 ARG F C 1
ATOM 4115 O O . ARG F 1 10 ? 11.047 11.450 18.514 1.00 52.09 10 ARG F O 1
ATOM 4123 N N . ALA F 1 11 ? 12.809 10.470 17.520 1.00 44.65 11 ALA F N 1
ATOM 4124 C CA . ALA F 1 11 ? 13.765 11.501 17.860 1.00 42.40 11 ALA F CA 1
ATOM 4125 C C . ALA F 1 11 ? 13.686 12.567 16.782 1.00 44.42 11 ALA F C 1
ATOM 4126 O O . ALA F 1 11 ? 13.449 12.254 15.620 1.00 47.98 11 ALA F O 1
ATOM 4128 N N . VAL F 1 12 ? 13.838 13.828 17.174 1.00 46.84 12 VAL F N 1
ATOM 4129 C CA . VAL F 1 12 ? 13.808 14.926 16.218 1.00 44.05 12 VAL F CA 1
ATOM 4130 C C . VAL F 1 12 ? 15.128 15.662 16.273 1.00 42.17 12 VAL F C 1
ATOM 4131 O O . VAL F 1 12 ? 15.916 15.486 17.199 1.00 40.52 12 VAL F O 1
ATOM 4135 N N . GLY F 1 13 ? 15.362 16.466 15.249 1.00 37.03 13 GLY F N 1
ATOM 4136 C CA . GLY F 1 13 ? 16.577 17.245 15.178 1.00 35.26 13 GLY F CA 1
ATOM 4137 C C . GLY F 1 13 ? 17.841 16.422 15.309 1.00 37.09 13 GLY F C 1
ATOM 4138 O O . GLY F 1 13 ? 17.969 15.382 14.706 1.00 35.14 13 GLY F O 1
ATOM 4139 N N . GLU F 1 14 ? 18.763 16.906 16.126 1.00 38.42 14 GLU F N 1
ATOM 4140 C CA . GLU F 1 14 ? 20.035 16.252 16.338 1.00 37.16 14 GLU F CA 1
ATOM 4141 C C . GLU F 1 14 ? 20.048 15.336 17.540 1.00 36.29 14 GLU F C 1
ATOM 4142 O O . GLU F 1 14 ? 21.136 14.970 18.028 1.00 32.93 14 GLU F O 1
ATOM 4148 N N . TYR F 1 15 ? 18.865 14.994 18.044 1.00 27.12 15 TYR F N 1
ATOM 4149 C CA . TYR F 1 15 ? 18.775 14.097 19.188 1.00 31.02 15 TYR F CA 1
ATOM 4150 C C . TYR F 1 15 ? 18.732 12.633 18.786 1.00 36.27 15 TYR F C 1
ATOM 4151 O O . TYR F 1 15 ? 18.523 12.274 17.616 1.00 35.60 15 TYR F O 1
ATOM 4160 N N . VAL F 1 16 ? 18.925 11.787 19.788 1.00 33.06 16 VAL F N 1
ATOM 4161 C CA . VAL F 1 16 ? 18.910 10.352 19.601 1.00 32.89 16 VAL F CA 1
ATOM 4162 C C . VAL F 1 16 ? 18.192 9.773 20.816 1.00 33.44 16 VAL F C 1
ATOM 4163 O O . VAL F 1 16 ? 18.399 10.227 21.959 1.00 32.87 16 VAL F O 1
ATOM 4167 N N . ILE F 1 17 ? 17.291 8.832 20.565 1.00 30.41 17 ILE F N 1
ATOM 4168 C CA . ILE F 1 17 ? 16.551 8.190 21.640 1.00 31.82 17 ILE F CA 1
ATOM 4169 C C . ILE F 1 17 ? 17.056 6.777 21.792 1.00 29.31 17 ILE F C 1
ATOM 4170 O O . ILE F 1 17 ? 17.181 6.052 20.811 1.00 32.50 17 ILE F O 1
ATOM 4175 N N . LEU F 1 18 ? 17.419 6.432 23.008 1.00 27.11 18 LEU F N 1
ATOM 4176 C CA . LEU F 1 18 ? 17.962 5.125 23.296 1.00 32.45 18 LEU F CA 1
ATOM 4177 C C . LEU F 1 18 ? 17.080 4.451 24.304 1.00 36.85 18 LEU F C 1
ATOM 4178 O O . LEU F 1 18 ? 16.225 5.097 24.930 1.00 37.00 18 LEU F O 1
ATOM 4183 N N . VAL F 1 19 ? 17.331 3.163 24.509 1.00 35.23 19 VAL F N 1
ATOM 4184 C CA . VAL F 1 19 ? 16.603 2.409 25.504 1.00 36.48 19 VAL F CA 1
ATOM 4185 C C . VAL F 1 19 ? 17.648 1.765 26.418 1.00 33.75 19 VAL F C 1
ATOM 4186 O O . VAL F 1 19 ? 18.592 1.132 25.950 1.00 32.70 19 VAL F O 1
ATOM 4190 N N . SER F 1 20 ? 17.535 2.050 27.709 1.00 34.21 20 SER F N 1
ATOM 4191 C CA . SER F 1 20 ? 18.453 1.519 28.702 1.00 49.48 20 SER F CA 1
ATOM 4192 C C . SER F 1 20 ? 18.398 0.019 28.842 1.00 55.97 20 SER F C 1
ATOM 4193 O O . SER F 1 20 ? 17.321 -0.583 28.799 1.00 54.25 20 SER F O 1
ATOM 4196 N N . GLU F 1 21 ? 19.588 -0.540 29.092 1.00 68.36 21 GLU F N 1
ATOM 4197 C CA . GLU F 1 21 ? 19.819 -1.964 29.286 1.00 71.62 21 GLU F CA 1
ATOM 4198 C C . GLU F 1 21 ? 19.498 -2.426 30.703 1.00 74.27 21 GLU F C 1
ATOM 4199 O O . GLU F 1 21 ? 19.754 -1.706 31.680 1.00 72.38 21 GLU F O 1
ATOM 4205 N N . PRO F 1 22 ? 18.896 -3.616 30.829 1.00 79.91 22 PRO F N 1
ATOM 4206 C CA . PRO F 1 22 ? 18.495 -4.268 32.077 1.00 81.65 22 PRO F CA 1
ATOM 4207 C C . PRO F 1 22 ? 19.585 -4.266 33.158 1.00 80.36 22 PRO F C 1
ATOM 4208 O O . PRO F 1 22 ? 19.347 -3.842 34.293 1.00 79.67 22 PRO F O 1
ATOM 4212 N N . ALA F 1 23 ? 20.774 -4.755 32.820 1.00 78.94 23 ALA F N 1
ATOM 4213 C CA . ALA F 1 23 ? 21.865 -4.772 33.785 1.00 84.62 23 ALA F CA 1
ATOM 4214 C C . ALA F 1 23 ? 22.801 -3.586 33.546 1.00 88.12 23 ALA F C 1
ATOM 4215 O O . ALA F 1 23 ? 23.100 -3.229 32.400 1.00 88.71 23 ALA F O 1
ATOM 4217 N N . GLN F 1 24 ? 23.236 -2.973 34.642 1.00 91.28 24 GLN F N 1
ATOM 4218 C CA . GLN F 1 24 ? 24.135 -1.819 34.628 1.00 91.27 24 GLN F CA 1
ATOM 4219 C C . GLN F 1 24 ? 25.099 -1.934 35.815 1.00 102.66 24 GLN F C 1
ATOM 4220 O O . GLN F 1 24 ? 25.087 -2.933 36.546 1.00 107.05 24 GLN F O 1
ATOM 4226 N N . ALA F 1 25 ? 25.843 -0.859 36.068 1.00 110.60 25 ALA F N 1
ATOM 4227 C CA . ALA F 1 25 ? 26.819 -0.795 37.166 1.00 117.18 25 ALA F CA 1
ATOM 4228 C C . ALA F 1 25 ? 26.281 -1.083 38.586 1.00 121.86 25 ALA F C 1
ATOM 4229 O O . ALA F 1 25 ? 26.904 -1.845 39.332 1.00 121.51 25 ALA F O 1
ATOM 4231 N N . GLY F 1 26 ? 25.137 -0.481 38.933 1.00 127.25 26 GLY F N 1
ATOM 4232 C CA . GLY F 1 26 ? 24.503 -0.625 40.249 1.00 127.90 26 GLY F CA 1
ATOM 4233 C C . GLY F 1 26 ? 24.675 -1.863 41.124 1.00 128.79 26 GLY F C 1
ATOM 4234 O O . GLY F 1 26 ? 24.528 -1.785 42.349 1.00 120.71 26 GLY F O 1
ATOM 4235 N N . ASP F 1 27 ? 24.962 -3.001 40.493 1.00 133.52 27 ASP F N 1
ATOM 4236 C CA . ASP F 1 27 ? 25.165 -4.282 41.178 1.00 137.00 27 ASP F CA 1
ATOM 4237 C C . ASP F 1 27 ? 26.185 -4.191 42.318 1.00 138.34 27 ASP F C 1
ATOM 4238 O O . ASP F 1 27 ? 25.963 -4.728 43.407 1.00 138.10 27 ASP F O 1
ATOM 4243 N N . GLU F 1 28 ? 27.312 -3.532 42.064 1.00 137.67 28 GLU F N 1
ATOM 4244 C CA . GLU F 1 28 ? 28.326 -3.405 43.096 1.00 132.33 28 GLU F CA 1
ATOM 4245 C C . GLU F 1 28 ? 27.988 -2.320 44.090 1.00 131.09 28 GLU F C 1
ATOM 4246 O O . GLU F 1 28 ? 28.490 -1.199 44.023 1.00 127.70 28 GLU F O 1
ATOM 4252 N N . GLU F 1 29 ? 27.083 -2.670 44.991 1.00 132.96 29 GLU F N 1
ATOM 4253 C CA . GLU F 1 29 ? 26.669 -1.777 46.059 1.00 131.09 29 GLU F CA 1
ATOM 4254 C C . GLU F 1 29 ? 27.393 -2.252 47.301 1.00 128.98 29 GLU F C 1
ATOM 4255 O O . GLU F 1 29 ? 27.071 -1.845 48.418 1.00 124.46 29 GLU F O 1
ATOM 4261 N N . VAL F 1 30 ? 28.422 -3.073 47.061 1.00 125.57 30 VAL F N 1
ATOM 4262 C CA . VAL F 1 30 ? 29.267 -3.648 48.102 1.00 117.44 30 VAL F CA 1
ATOM 4263 C C . VAL F 1 30 ? 30.073 -2.510 48.749 1.00 119.09 30 VAL F C 1
ATOM 4264 O O . VAL F 1 30 ? 30.987 -2.742 49.545 1.00 123.49 30 VAL F O 1
ATOM 4268 N N . THR F 1 31 ? 29.751 -1.283 48.356 1.00 113.05 31 THR F N 1
ATOM 4269 C CA . THR F 1 31 ? 30.386 -0.096 48.883 1.00 101.30 31 THR F CA 1
ATOM 4270 C C . THR F 1 31 ? 29.839 0.066 50.296 1.00 96.79 31 THR F C 1
ATOM 4271 O O . THR F 1 31 ? 28.794 -0.488 50.650 1.00 88.57 31 THR F O 1
ATOM 4275 N N . GLU F 1 32 ? 30.544 0.844 51.097 1.00 90.84 32 GLU F N 1
ATOM 4276 C CA . GLU F 1 32 ? 30.140 1.065 52.464 1.00 86.92 32 GLU F CA 1
ATOM 4277 C C . GLU F 1 32 ? 28.752 1.743 52.490 1.00 86.11 32 GLU F C 1
ATOM 4278 O O . GLU F 1 32 ? 28.529 2.727 51.783 1.00 94.05 32 GLU F O 1
ATOM 4284 N N . SER F 1 33 ? 27.809 1.192 53.254 1.00 82.51 33 SER F N 1
ATOM 4285 C CA . SER F 1 33 ? 26.453 1.766 53.350 1.00 75.83 33 SER F CA 1
ATOM 4286 C C . SER F 1 33 ? 26.424 3.047 54.140 1.00 71.37 33 SER F C 1
ATOM 4287 O O . SER F 1 33 ? 27.205 3.205 55.082 1.00 73.23 33 SER F O 1
ATOM 4290 N N . GLY F 1 34 ? 25.484 3.923 53.794 1.00 59.33 34 GLY F N 1
ATOM 4291 C CA . GLY F 1 34 ? 25.347 5.187 54.502 1.00 56.78 34 GLY F CA 1
ATOM 4292 C C . GLY F 1 34 ? 26.333 6.288 54.107 1.00 53.61 34 GLY F C 1
ATOM 4293 O O . GLY F 1 34 ? 26.573 7.235 54.869 1.00 55.10 34 GLY F O 1
ATOM 4294 N N . LEU F 1 35 ? 26.958 6.142 52.944 1.00 46.87 35 LEU F N 1
ATOM 4295 C CA . LEU F 1 35 ? 27.879 7.158 52.455 1.00 44.97 35 LEU F CA 1
ATOM 4296 C C . LEU F 1 35 ? 27.073 8.063 51.551 1.00 37.88 35 LEU F C 1
ATOM 4297 O O . LEU F 1 35 ? 26.205 7.599 50.821 1.00 46.13 35 LEU F O 1
ATOM 4302 N N . ILE F 1 36 ? 27.335 9.352 51.618 1.00 33.29 36 ILE F N 1
ATOM 4303 C CA . ILE F 1 36 ? 26.632 10.300 50.782 1.00 21.71 36 ILE F CA 1
ATOM 4304 C C . ILE F 1 36 ? 27.378 10.428 49.458 1.00 23.72 36 ILE F C 1
ATOM 4305 O O . ILE F 1 36 ? 28.569 10.743 49.439 1.00 25.84 36 ILE F O 1
ATOM 4310 N N . ILE F 1 37 ? 26.704 10.126 48.354 1.00 15.56 37 ILE F N 1
ATOM 4311 C CA . ILE F 1 37 ? 27.358 10.188 47.040 1.00 18.73 37 ILE F CA 1
ATOM 4312 C C . ILE F 1 37 ? 27.093 11.502 46.301 1.00 20.74 37 ILE F C 1
ATOM 4313 O O . ILE F 1 37 ? 25.955 11.897 46.090 1.00 23.29 37 ILE F O 1
ATOM 4318 N N . GLY F 1 38 ? 28.159 12.179 45.897 1.00 17.92 38 GLY F N 1
ATOM 4319 C CA . GLY F 1 38 ? 27.968 13.455 45.242 1.00 13.74 38 GLY F CA 1
ATOM 4320 C C . GLY F 1 38 ? 27.332 13.295 43.887 1.00 24.05 38 GLY F C 1
ATOM 4321 O O . GLY F 1 38 ? 27.287 12.184 43.296 1.00 18.59 38 GLY F O 1
ATOM 4322 N N . LYS F 1 39 ? 26.904 14.442 43.356 1.00 17.59 39 LYS F N 1
ATOM 4323 C CA . LYS F 1 39 ? 26.238 14.493 42.058 1.00 23.38 39 LYS F CA 1
ATOM 4324 C C . LYS F 1 39 ? 27.188 14.266 40.906 1.00 19.33 39 LYS F C 1
ATOM 4325 O O . LYS F 1 39 ? 26.784 13.678 39.906 1.00 22.08 39 LYS F O 1
ATOM 4331 N N . ARG F 1 40 ? 28.433 14.738 41.023 1.00 16.17 40 ARG F N 1
ATOM 4332 C CA . ARG F 1 40 ? 29.428 14.540 39.952 1.00 19.38 40 ARG F CA 1
ATOM 4333 C C . ARG F 1 40 ? 29.686 13.039 39.759 1.00 25.48 40 ARG F C 1
ATOM 4334 O O . ARG F 1 40 ? 29.719 12.540 38.640 1.00 25.26 40 ARG F O 1
ATOM 4342 N N . VAL F 1 41 ? 29.873 12.340 40.874 1.00 18.59 41 VAL F N 1
ATOM 4343 C CA . VAL F 1 41 ? 30.124 10.914 40.857 1.00 23.77 41 VAL F CA 1
ATOM 4344 C C . VAL F 1 41 ? 28.943 10.219 40.218 1.00 28.55 41 VAL F C 1
ATOM 4345 O O . VAL F 1 41 ? 29.107 9.456 39.262 1.00 28.45 41 VAL F O 1
ATOM 4349 N N . GLN F 1 42 ? 27.743 10.493 40.722 1.00 20.73 42 GLN F N 1
ATOM 4350 C CA . GLN F 1 42 ? 26.548 9.870 40.131 1.00 18.27 42 GLN F CA 1
ATOM 4351 C C . GLN F 1 42 ? 26.435 10.167 38.646 1.00 17.21 42 GLN F C 1
ATOM 4352 O O . GLN F 1 42 ? 26.051 9.298 37.866 1.00 21.83 42 GLN F O 1
ATOM 4358 N N . GLY F 1 43 ? 26.813 11.369 38.240 1.00 14.54 43 GLY F N 1
ATOM 4359 C CA . GLY F 1 43 ? 26.693 11.730 36.840 1.00 15.18 43 GLY F CA 1
ATOM 4360 C C . GLY F 1 43 ? 27.661 11.004 35.952 1.00 24.73 43 GLY F C 1
ATOM 4361 O O . GLY F 1 43 ? 27.435 10.898 34.738 1.00 27.41 43 GLY F O 1
ATOM 4362 N N . GLU F 1 44 ? 28.719 10.484 36.580 1.00 28.89 44 GLU F N 1
ATOM 4363 C CA . GLU F 1 44 ? 29.780 9.770 35.863 1.00 39.10 44 GLU F CA 1
ATOM 4364 C C . GLU F 1 44 ? 29.403 8.370 35.478 1.00 36.48 44 GLU F C 1
ATOM 4365 O O . GLU F 1 44 ? 29.794 7.878 34.439 1.00 36.90 44 GLU F O 1
ATOM 4371 N N . VAL F 1 45 ? 28.647 7.720 36.339 1.00 31.75 45 VAL F N 1
ATOM 4372 C CA . VAL F 1 45 ? 28.227 6.352 36.093 1.00 31.65 45 VAL F CA 1
ATOM 4373 C C . VAL F 1 45 ? 27.740 6.137 34.644 1.00 40.23 45 VAL F C 1
ATOM 4374 O O . VAL F 1 45 ? 26.903 6.904 34.126 1.00 34.67 45 VAL F O 1
ATOM 4378 N N . PRO F 1 46 ? 28.305 5.130 33.954 1.00 48.77 46 PRO F N 1
ATOM 4379 C CA . PRO F 1 46 ? 27.906 4.840 32.578 1.00 46.99 46 PRO F CA 1
ATOM 4380 C C . PRO F 1 46 ? 26.565 4.145 32.534 1.00 42.89 46 PRO F C 1
ATOM 4381 O O . PRO F 1 46 ? 26.170 3.454 33.472 1.00 43.58 46 PRO F O 1
ATOM 4385 N N . GLU F 1 47 ? 25.878 4.321 31.418 1.00 48.97 47 GLU F N 1
ATOM 4386 C CA . GLU F 1 47 ? 24.585 3.710 31.180 1.00 43.41 47 GLU F CA 1
ATOM 4387 C C . GLU F 1 47 ? 24.675 2.993 29.831 1.00 40.36 47 GLU F C 1
ATOM 4388 O O . GLU F 1 47 ? 25.024 3.587 28.822 1.00 38.44 47 GLU F O 1
ATOM 4394 N N . LEU F 1 48 ? 24.425 1.695 29.824 1.00 42.04 48 LEU F N 1
ATOM 4395 C CA . LEU F 1 48 ? 24.438 0.940 28.579 1.00 41.25 48 LEU F CA 1
ATOM 4396 C C . LEU F 1 48 ? 23.071 1.127 27.928 1.00 35.29 48 LEU F C 1
ATOM 4397 O O . LEU F 1 48 ? 22.039 0.915 28.578 1.00 34.39 48 LEU F O 1
ATOM 4402 N N . CYS F 1 49 ? 23.059 1.533 26.668 1.00 26.02 49 CYS F N 1
ATOM 4403 C CA . CYS F 1 49 ? 21.798 1.776 25.983 1.00 36.94 49 CYS F CA 1
ATOM 4404 C C . CYS F 1 49 ? 21.825 1.327 24.559 1.00 36.43 49 CYS F C 1
ATOM 4405 O O . CYS F 1 49 ? 22.877 1.238 23.925 1.00 37.57 49 CYS F O 1
ATOM 4408 N N . VAL F 1 50 ? 20.634 1.177 24.014 1.00 30.49 50 VAL F N 1
ATOM 4409 C CA . VAL F 1 50 ? 20.512 0.740 22.649 1.00 33.02 50 VAL F CA 1
ATOM 4410 C C . VAL F 1 50 ? 19.767 1.801 21.877 1.00 29.29 50 VAL F C 1
ATOM 4411 O O . VAL F 1 50 ? 18.727 2.304 22.321 1.00 31.20 50 VAL F O 1
ATOM 4415 N N . VAL F 1 51 ? 20.313 2.142 20.725 1.00 28.89 51 VAL F N 1
ATOM 4416 C CA . VAL F 1 51 ? 19.713 3.153 19.870 1.00 36.62 51 VAL F CA 1
ATOM 4417 C C . VAL F 1 51 ? 18.352 2.680 19.417 1.00 37.79 51 VAL F C 1
ATOM 4418 O O . VAL F 1 51 ? 18.205 1.601 18.892 1.00 46.75 51 VAL F O 1
ATOM 4422 N N . HIS F 1 52 ? 17.354 3.506 19.652 1.00 38.71 52 HIS F N 1
ATOM 4423 C CA . HIS F 1 52 ? 16.008 3.183 19.279 1.00 38.68 52 HIS F CA 1
ATOM 4424 C C . HIS F 1 52 ? 15.568 4.071 18.138 1.00 41.30 52 HIS F C 1
ATOM 4425 O O . HIS F 1 52 ? 14.892 3.611 17.225 1.00 53.73 52 HIS F O 1
ATOM 4432 N N . SER F 1 53 ? 16.019 5.317 18.128 1.00 40.76 53 SER F N 1
ATOM 4433 C CA . SER F 1 53 ? 15.622 6.251 17.079 1.00 33.43 53 SER F CA 1
ATOM 4434 C C . SER F 1 53 ? 16.662 7.359 16.911 1.00 37.07 53 SER F C 1
ATOM 4435 O O . SER F 1 53 ? 17.137 7.902 17.909 1.00 40.62 53 SER F O 1
ATOM 4438 N N . VAL F 1 54 ? 16.980 7.721 15.672 1.00 34.98 54 VAL F N 1
ATOM 4439 C CA . VAL F 1 54 ? 17.971 8.759 15.386 1.00 34.14 54 VAL F CA 1
ATOM 4440 C C . VAL F 1 54 ? 17.323 9.978 14.731 1.00 37.67 54 VAL F C 1
ATOM 4441 O O . VAL F 1 54 ? 16.719 9.851 13.674 1.00 46.82 54 VAL F O 1
ATOM 4445 N N . GLY F 1 55 ? 17.464 11.153 15.340 1.00 41.53 55 GLY F N 1
ATOM 4446 C CA . GLY F 1 55 ? 16.897 12.366 14.771 1.00 32.62 55 GLY F CA 1
ATOM 4447 C C . GLY F 1 55 ? 17.332 12.597 13.336 1.00 38.24 55 GLY F C 1
ATOM 4448 O O . GLY F 1 55 ? 18.472 12.287 12.953 1.00 37.97 55 GLY F O 1
ATOM 4449 N N . PRO F 1 56 ? 16.435 13.149 12.508 1.00 39.63 56 PRO F N 1
ATOM 4450 C CA . PRO F 1 56 ? 16.721 13.428 11.099 1.00 42.22 56 PRO F CA 1
ATOM 4451 C C . PRO F 1 56 ? 17.883 14.381 10.836 1.00 43.92 56 PRO F C 1
ATOM 4452 O O . PRO F 1 56 ? 18.338 14.503 9.699 1.00 48.43 56 PRO F O 1
ATOM 4456 N N . ASP F 1 57 ? 18.368 15.053 11.871 1.00 46.35 57 ASP F N 1
ATOM 4457 C CA . ASP F 1 57 ? 19.473 15.974 11.688 1.00 47.36 57 ASP F CA 1
ATOM 4458 C C . ASP F 1 57 ? 20.794 15.413 12.145 1.00 47.74 57 ASP F C 1
ATOM 4459 O O . ASP F 1 57 ? 21.832 16.076 12.056 1.00 43.99 57 ASP F O 1
ATOM 4464 N N . VAL F 1 58 ? 20.758 14.204 12.686 1.00 47.34 58 VAL F N 1
ATOM 4465 C CA . VAL F 1 58 ? 21.994 13.555 13.094 1.00 49.36 58 VAL F CA 1
ATOM 4466 C C . VAL F 1 58 ? 22.626 13.192 11.747 1.00 55.19 58 VAL F C 1
ATOM 4467 O O . VAL F 1 58 ? 21.932 12.677 10.850 1.00 55.68 58 VAL F O 1
ATOM 4471 N N . PRO F 1 59 ? 23.912 13.525 11.555 1.00 58.10 59 PRO F N 1
ATOM 4472 C CA . PRO F 1 59 ? 24.601 13.220 10.300 1.00 59.35 59 PRO F CA 1
ATOM 4473 C C . PRO F 1 59 ? 24.419 11.771 9.886 1.00 65.89 59 PRO F C 1
ATOM 4474 O O . PRO F 1 59 ? 24.418 10.850 10.714 1.00 60.81 59 PRO F O 1
ATOM 4478 N N . GLU F 1 60 ? 24.161 11.596 8.598 1.00 71.84 60 GLU F N 1
ATOM 4479 C CA . GLU F 1 60 ? 23.942 10.289 8.013 1.00 73.17 60 GLU F CA 1
ATOM 4480 C C . GLU F 1 60 ? 25.128 9.367 8.275 1.00 66.84 60 GLU F C 1
ATOM 4481 O O . GLU F 1 60 ? 26.296 9.781 8.179 1.00 58.50 60 GLU F O 1
ATOM 4487 N N . GLY F 1 61 ? 24.822 8.133 8.660 1.00 61.18 61 GLY F N 1
ATOM 4488 C CA . GLY F 1 61 ? 25.874 7.167 8.919 1.00 59.97 61 GLY F CA 1
ATOM 4489 C C . GLY F 1 61 ? 26.535 7.363 10.260 1.00 62.57 61 GLY F C 1
ATOM 4490 O O . GLY F 1 61 ? 27.646 6.895 10.478 1.00 63.88 61 GLY F O 1
ATOM 4491 N N . PHE F 1 62 ? 25.878 8.085 11.157 1.00 64.82 62 PHE F N 1
ATOM 4492 C CA . PHE F 1 62 ? 26.448 8.286 12.470 1.00 62.20 62 PHE F CA 1
ATOM 4493 C C . PHE F 1 62 ? 26.301 6.994 13.272 1.00 59.29 62 PHE F C 1
ATOM 4494 O O . PHE F 1 62 ? 27.270 6.518 13.858 1.00 62.62 62 PHE F O 1
ATOM 4502 N N . CYS F 1 63 ? 25.092 6.439 13.312 1.00 59.29 63 CYS F N 1
ATOM 4503 C CA . CYS F 1 63 ? 24.843 5.181 14.023 1.00 66.48 63 CYS F CA 1
ATOM 4504 C C . CYS F 1 63 ? 23.590 4.532 13.462 1.00 61.40 63 CYS F C 1
ATOM 4505 O O . CYS F 1 63 ? 22.935 5.110 12.599 1.00 62.50 63 CYS F O 1
ATOM 4508 N N . GLU F 1 64 ? 23.230 3.363 13.980 1.00 61.33 64 GLU F N 1
ATOM 4509 C CA . GLU F 1 64 ? 22.038 2.676 13.512 1.00 58.10 64 GLU F CA 1
ATOM 4510 C C . GLU F 1 64 ? 21.214 2.149 14.647 1.00 52.08 64 GLU F C 1
ATOM 4511 O O . GLU F 1 64 ? 21.729 1.821 15.723 1.00 47.46 64 GLU F O 1
ATOM 4517 N N . VAL F 1 65 ? 19.920 2.043 14.387 1.00 44.07 65 VAL F N 1
ATOM 4518 C CA . VAL F 1 65 ? 19.011 1.529 15.390 1.00 45.15 65 VAL F CA 1
ATOM 4519 C C . VAL F 1 65 ? 19.490 0.116 15.778 1.00 47.63 65 VAL F C 1
ATOM 4520 O O . VAL F 1 65 ? 19.949 -0.643 14.927 1.00 49.74 65 VAL F O 1
ATOM 4524 N N . GLY F 1 66 ? 19.445 -0.201 17.064 1.00 45.27 66 GLY F N 1
ATOM 4525 C CA . GLY F 1 66 ? 19.887 -1.503 17.513 1.00 37.33 66 GLY F CA 1
ATOM 4526 C C . GLY F 1 66 ? 21.308 -1.436 18.041 1.00 44.18 66 GLY F C 1
ATOM 4527 O O . GLY F 1 66 ? 21.728 -2.318 18.783 1.00 44.56 66 GLY F O 1
ATOM 4528 N N . ASP F 1 67 ? 22.053 -0.405 17.669 1.00 43.16 67 ASP F N 1
ATOM 4529 C CA . ASP F 1 67 ? 23.413 -0.263 18.161 1.00 42.13 67 ASP F CA 1
ATOM 4530 C C . ASP F 1 67 ? 23.467 -0.001 19.657 1.00 41.02 67 ASP F C 1
ATOM 4531 O O . ASP F 1 67 ? 22.653 0.741 20.230 1.00 39.60 67 ASP F O 1
ATOM 4536 N N . LEU F 1 68 ? 24.413 -0.666 20.288 1.00 31.28 68 LEU F N 1
ATOM 4537 C CA . LEU F 1 68 ? 24.612 -0.541 21.713 1.00 34.04 68 LEU F CA 1
ATOM 4538 C C . LEU F 1 68 ? 25.712 0.479 21.950 1.00 40.77 68 LEU F C 1
ATOM 4539 O O . LEU F 1 68 ? 26.724 0.511 21.215 1.00 35.60 68 LEU F O 1
ATOM 4544 N N . THR F 1 69 ? 25.538 1.285 23.002 1.00 36.99 69 THR F N 1
ATOM 4545 C CA . THR F 1 69 ? 26.519 2.298 23.353 1.00 39.67 69 THR F CA 1
ATOM 4546 C C . THR F 1 69 ? 26.528 2.542 24.862 1.00 36.96 69 THR F C 1
ATOM 4547 O O . THR F 1 69 ? 25.788 1.905 25.620 1.00 34.26 69 THR F O 1
ATOM 4551 N N . SER F 1 70 ? 27.393 3.446 25.297 1.00 41.88 70 SER F N 1
ATOM 4552 C CA . SER F 1 70 ? 27.490 3.779 26.708 1.00 41.87 70 SER F CA 1
ATOM 4553 C C . SER F 1 70 ? 27.526 5.295 26.863 1.00 43.05 70 SER F C 1
ATOM 4554 O O . SER F 1 70 ? 28.291 5.990 26.173 1.00 42.80 70 SER F O 1
ATOM 4557 N N . LEU F 1 71 ? 26.676 5.798 27.757 1.00 34.49 71 LEU F N 1
ATOM 4558 C CA . LEU F 1 71 ? 26.615 7.222 28.032 1.00 34.15 71 LEU F CA 1
ATOM 4559 C C . LEU F 1 71 ? 26.617 7.469 29.518 1.00 33.15 71 LEU F C 1
ATOM 4560 O O . LEU F 1 71 ? 26.059 6.683 30.273 1.00 30.06 71 LEU F O 1
ATOM 4565 N N . PRO F 1 72 ? 27.265 8.550 29.968 1.00 31.53 72 PRO F N 1
ATOM 4566 C CA . PRO F 1 72 ? 27.288 8.845 31.402 1.00 24.92 72 PRO F CA 1
ATOM 4567 C C . PRO F 1 72 ? 25.875 9.289 31.758 1.00 25.94 72 PRO F C 1
ATOM 4568 O O . PRO F 1 72 ? 25.188 9.935 30.956 1.00 21.08 72 PRO F O 1
ATOM 4572 N N . VAL F 1 73 ? 25.416 8.898 32.938 1.00 20.17 73 VAL F N 1
ATOM 4573 C CA . VAL F 1 73 ? 24.103 9.267 33.409 1.00 25.51 73 VAL F CA 1
ATOM 4574 C C . VAL F 1 73 ? 23.861 10.773 33.273 1.00 34.58 73 VAL F C 1
ATOM 4575 O O . VAL F 1 73 ? 22.750 11.222 32.945 1.00 36.63 73 VAL F O 1
ATOM 4579 N N . GLY F 1 74 ? 24.907 11.557 33.504 1.00 30.93 74 GLY F N 1
ATOM 4580 C CA . GLY F 1 74 ? 24.747 12.995 33.417 1.00 22.71 74 GLY F CA 1
ATOM 4581 C C . GLY F 1 74 ? 24.564 13.540 32.022 1.00 29.61 74 GLY F C 1
ATOM 4582 O O . GLY F 1 74 ? 24.179 14.699 31.869 1.00 37.44 74 GLY F O 1
ATOM 4583 N N . GLN F 1 75 ? 24.812 12.749 30.996 1.00 31.18 75 GLN F N 1
ATOM 4584 C CA . GLN F 1 75 ? 24.687 13.235 29.627 1.00 34.65 75 GLN F CA 1
ATOM 4585 C C . GLN F 1 75 ? 23.335 12.954 29.005 1.00 32.21 75 GLN F C 1
ATOM 4586 O O . GLN F 1 75 ? 22.991 13.510 27.970 1.00 34.57 75 GLN F O 1
ATOM 4592 N N . ILE F 1 76 ? 22.593 12.048 29.609 1.00 28.28 76 ILE F N 1
ATOM 4593 C CA . ILE F 1 76 ? 21.311 11.680 29.075 1.00 35.29 76 ILE F CA 1
ATOM 4594 C C . ILE F 1 76 ? 20.181 12.160 29.946 1.00 37.41 76 ILE F C 1
ATOM 4595 O O . ILE F 1 76 ? 20.329 12.371 31.155 1.00 35.03 76 ILE F O 1
ATOM 4600 N N . ARG F 1 77 ? 19.016 12.232 29.328 1.00 31.48 77 ARG F N 1
ATOM 4601 C CA . ARG F 1 77 ? 17.854 12.685 30.029 1.00 26.94 77 ARG F CA 1
ATOM 4602 C C . ARG F 1 77 ? 16.751 11.655 29.832 1.00 29.37 77 ARG F C 1
ATOM 4603 O O . ARG F 1 77 ? 16.574 11.123 28.731 1.00 31.99 77 ARG F O 1
ATOM 4611 N N . ASN F 1 78 ? 16.075 11.308 30.920 1.00 31.83 78 ASN F N 1
ATOM 4612 C CA . ASN F 1 78 ? 14.963 10.358 30.875 1.00 35.23 78 ASN F CA 1
ATOM 4613 C C . ASN F 1 78 ? 13.801 10.945 30.071 1.00 38.20 78 ASN F C 1
ATOM 4614 O O . ASN F 1 78 ? 13.430 12.115 30.245 1.00 43.60 78 ASN F O 1
ATOM 4619 N N . VAL F 1 79 ? 13.176 10.103 29.262 1.00 40.75 79 VAL F N 1
ATOM 4620 C CA . VAL F 1 79 ? 12.035 10.486 28.437 1.00 39.70 79 VAL F CA 1
ATOM 4621 C C . VAL F 1 79 ? 10.841 9.622 28.896 1.00 44.45 79 VAL F C 1
ATOM 4622 O O . VAL F 1 79 ? 11.009 8.418 29.149 1.00 48.06 79 VAL F O 1
ATOM 4626 N N . PRO F 1 80 ? 9.644 10.233 29.092 1.00 43.85 80 PRO F N 1
ATOM 4627 C CA . PRO F 1 80 ? 8.450 9.487 29.523 1.00 42.72 80 PRO F CA 1
ATOM 4628 C C . PRO F 1 80 ? 8.123 8.382 28.529 1.00 41.75 80 PRO F C 1
ATOM 4629 O O . PRO F 1 80 ? 8.196 8.592 27.316 1.00 33.98 80 PRO F O 1
ATOM 4633 N N . HIS F 1 81 ? 7.803 7.198 29.033 1.00 37.28 81 HIS F N 1
ATOM 4634 C CA . HIS F 1 81 ? 7.470 6.104 28.147 1.00 40.53 81 HIS F CA 1
ATOM 4635 C C . HIS F 1 81 ? 6.266 6.488 27.279 1.00 36.62 81 HIS F C 1
ATOM 4636 O O . HIS F 1 81 ? 5.280 7.001 27.818 1.00 33.70 81 HIS F O 1
ATOM 4643 N N . PRO F 1 82 ? 6.293 6.195 25.954 1.00 32.99 82 PRO F N 1
ATOM 4644 C CA . PRO F 1 82 ? 5.146 6.563 25.114 1.00 40.19 82 PRO F CA 1
ATOM 4645 C C . PRO F 1 82 ? 3.799 6.156 25.661 1.00 42.80 82 PRO F C 1
ATOM 4646 O O . PRO F 1 82 ? 2.809 6.865 25.490 1.00 44.58 82 PRO F O 1
ATOM 4650 N N . PHE F 1 83 ? 3.789 5.060 26.383 1.00 42.56 83 PHE F N 1
ATOM 4651 C CA . PHE F 1 83 ? 2.551 4.595 26.980 1.00 58.72 83 PHE F CA 1
ATOM 4652 C C . PHE F 1 83 ? 2.025 5.557 28.026 1.00 55.72 83 PHE F C 1
ATOM 4653 O O . PHE F 1 83 ? 0.836 5.848 28.071 1.00 62.67 83 PHE F O 1
ATOM 4661 N N . VAL F 1 84 ? 2.931 6.053 28.869 1.00 50.75 84 VAL F N 1
ATOM 4662 C CA . VAL F 1 84 ? 2.543 6.991 29.914 1.00 49.94 84 VAL F CA 1
ATOM 4663 C C . VAL F 1 84 ? 2.152 8.306 29.238 1.00 50.31 84 VAL F C 1
ATOM 4664 O O . VAL F 1 84 ? 1.145 8.948 29.593 1.00 48.43 84 VAL F O 1
ATOM 4668 N N . ALA F 1 85 ? 2.932 8.667 28.225 1.00 44.96 85 ALA F N 1
ATOM 4669 C CA . ALA F 1 85 ? 2.697 9.878 27.465 1.00 49.46 85 ALA F CA 1
ATOM 4670 C C . ALA F 1 85 ? 1.335 9.812 26.796 1.00 56.95 85 ALA F C 1
ATOM 4671 O O . ALA F 1 85 ? 0.571 10.772 26.839 1.00 62.91 85 ALA F O 1
ATOM 4673 N N . LEU F 1 86 ? 1.022 8.670 26.197 1.00 57.02 86 LEU F N 1
ATOM 4674 C CA . LEU F 1 86 ? -0.256 8.521 25.523 1.00 60.60 86 LEU F CA 1
ATOM 4675 C C . LEU F 1 86 ? -1.362 8.143 26.519 1.00 65.90 86 LEU F C 1
ATOM 4676 O O . LEU F 1 86 ? -2.433 7.696 26.124 1.00 72.76 86 LEU F O 1
ATOM 4681 N N . GLY F 1 87 ? -1.081 8.348 27.808 1.00 67.00 87 GLY F N 1
ATOM 4682 C CA . GLY F 1 87 ? -2.031 8.084 28.878 1.00 64.77 87 GLY F CA 1
ATOM 4683 C C . GLY F 1 87 ? -2.705 6.740 28.941 1.00 71.92 87 GLY F C 1
ATOM 4684 O O . GLY F 1 87 ? -3.920 6.634 29.010 1.00 74.45 87 GLY F O 1
ATOM 4685 N N . LEU F 1 88 ? -1.924 5.704 29.118 1.00 84.57 88 LEU F N 1
ATOM 4686 C CA . LEU F 1 88 ? -2.539 4.402 29.190 1.00 87.61 88 LEU F CA 1
ATOM 4687 C C . LEU F 1 88 ? -1.927 3.704 30.389 1.00 90.74 88 LEU F C 1
ATOM 4688 O O . LEU F 1 88 ? -2.606 2.990 31.134 1.00 78.73 88 LEU F O 1
ATOM 4693 N N . LYS F 1 89 ? -0.656 4.010 30.623 1.00 99.26 89 LYS F N 1
ATOM 4694 C CA . LYS F 1 89 ? 0.073 3.390 31.705 1.00 109.01 89 LYS F CA 1
ATOM 4695 C C . LYS F 1 89 ? 0.601 4.324 32.748 1.00 111.17 89 LYS F C 1
ATOM 4696 O O . LYS F 1 89 ? 0.859 5.499 32.502 1.00 102.26 89 LYS F O 1
ATOM 4702 N N . GLN F 1 90 ? 0.838 3.735 33.908 1.00 120.58 90 GLN F N 1
ATOM 4703 C CA . GLN F 1 90 ? 1.378 4.444 35.033 1.00 127.15 90 GLN F CA 1
ATOM 4704 C C . GLN F 1 90 ? 2.836 4.096 34.873 1.00 127.64 90 GLN F C 1
ATOM 4705 O O . GLN F 1 90 ? 3.187 2.946 34.588 1.00 125.37 90 GLN F O 1
ATOM 4711 N N . PRO F 1 91 ? 3.704 5.092 35.046 1.00 127.23 91 PRO F N 1
ATOM 4712 C CA . PRO F 1 91 ? 5.151 4.903 34.937 1.00 129.05 91 PRO F CA 1
ATOM 4713 C C . PRO F 1 91 ? 5.678 3.715 35.774 1.00 132.80 91 PRO F C 1
ATOM 4714 O O . PRO F 1 91 ? 6.636 3.043 35.378 1.00 133.40 91 PRO F O 1
ATOM 4718 N N . LYS F 1 92 ? 5.011 3.420 36.889 1.00 133.41 92 LYS F N 1
ATOM 4719 C CA . LYS F 1 92 ? 5.417 2.324 37.770 1.00 129.89 92 LYS F CA 1
ATOM 4720 C C . LYS F 1 92 ? 5.428 0.953 37.120 1.00 127.37 92 LYS F C 1
ATOM 4721 O O . LYS F 1 92 ? 6.322 0.147 37.361 1.00 124.27 92 LYS F O 1
ATOM 4727 N N . GLU F 1 93 ? 4.442 0.683 36.290 1.00 123.36 93 GLU F N 1
ATOM 4728 C CA . GLU F 1 93 ? 4.388 -0.616 35.662 1.00 123.81 93 GLU F CA 1
ATOM 4729 C C . GLU F 1 93 ? 5.095 -0.604 34.322 1.00 121.49 93 GLU F C 1
ATOM 4730 O O . GLU F 1 93 ? 4.771 -1.393 33.433 1.00 123.77 93 GLU F O 1
ATOM 4736 N N . ILE F 1 94 ? 6.012 0.341 34.156 1.00 117.66 94 ILE F N 1
ATOM 4737 C CA . ILE F 1 94 ? 6.774 0.439 32.922 1.00 112.25 94 ILE F CA 1
ATOM 4738 C C . ILE F 1 94 ? 8.193 0.011 33.281 1.00 104.15 94 ILE F C 1
ATOM 4739 O O . ILE F 1 94 ? 8.769 0.495 34.257 1.00 98.55 94 ILE F O 1
ATOM 4744 N N . LYS F 1 95 ? 8.716 -0.944 32.520 1.00 97.83 95 LYS F N 1
ATOM 4745 C CA . LYS F 1 95 ? 10.053 -1.472 32.747 1.00 94.70 95 LYS F CA 1
ATOM 4746 C C . LYS F 1 95 ? 11.090 -0.856 31.800 1.00 92.63 95 LYS F C 1
ATOM 4747 O O . LYS F 1 95 ? 12.212 -0.554 32.206 1.00 91.53 95 LYS F O 1
ATOM 4749 N N . GLN F 1 96 ? 10.700 -0.670 30.541 1.00 85.75 96 GLN F N 1
ATOM 4750 C CA . GLN F 1 96 ? 11.575 -0.106 29.520 1.00 77.51 96 GLN F CA 1
ATOM 4751 C C . GLN F 1 96 ? 11.811 1.362 29.812 1.00 70.97 96 GLN F C 1
ATOM 4752 O O . GLN F 1 96 ? 10.866 2.137 29.941 1.00 75.13 96 GLN F O 1
ATOM 4758 N N . LYS F 1 97 ? 13.073 1.744 29.901 1.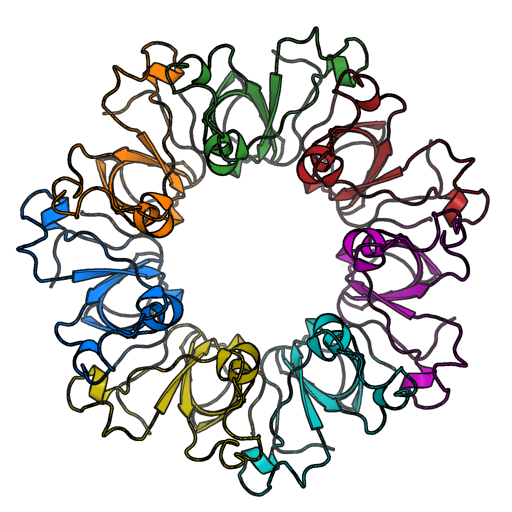00 56.30 97 LYS F N 1
ATOM 4759 C CA . LYS F 1 97 ? 13.425 3.119 30.186 1.00 41.21 97 LYS F CA 1
ATOM 4760 C C . LYS F 1 97 ? 13.999 3.786 28.927 1.00 36.69 97 LYS F C 1
ATOM 4761 O O . LYS F 1 97 ? 14.986 3.309 28.337 1.00 36.34 97 LYS F O 1
ATOM 4767 N N . PHE F 1 98 ? 13.289 4.796 28.431 1.00 31.98 98 PHE F N 1
ATOM 4768 C CA . PHE F 1 98 ? 13.765 5.555 27.268 1.00 35.40 98 PHE F CA 1
ATOM 4769 C C . PHE F 1 98 ? 14.515 6.777 27.756 1.00 34.85 98 PHE F C 1
ATOM 4770 O O . PHE F 1 98 ? 14.130 7.394 28.747 1.00 34.56 98 PHE F O 1
ATOM 4778 N N . VAL F 1 99 ? 15.617 7.090 27.088 1.00 32.58 99 VAL F N 1
ATOM 4779 C CA . VAL F 1 99 ? 16.415 8.252 27.426 1.00 30.86 99 VAL F CA 1
ATOM 4780 C C . VAL F 1 99 ? 16.806 8.920 26.134 1.00 36.33 99 VAL F C 1
ATOM 4781 O O . VAL F 1 99 ? 16.764 8.307 25.056 1.00 36.17 99 VAL F O 1
ATOM 4785 N N . THR F 1 100 ? 17.239 10.168 26.248 1.00 34.33 100 THR F N 1
ATOM 4786 C CA . THR F 1 100 ? 17.643 10.902 25.077 1.00 32.46 100 THR F CA 1
ATOM 4787 C C . THR F 1 100 ? 18.917 11.671 25.356 1.00 37.09 100 THR F C 1
ATOM 4788 O O . THR F 1 100 ? 19.302 11.893 26.530 1.00 31.53 100 THR F O 1
ATOM 4792 N N . CYS F 1 101 ? 19.588 12.030 24.272 1.00 30.17 101 CYS F N 1
ATOM 4793 C CA . CYS F 1 101 ? 20.778 12.827 24.358 1.00 35.34 101 CYS F CA 1
ATOM 4794 C C . CYS F 1 101 ? 21.113 13.350 22.966 1.00 34.89 101 CYS F C 1
ATOM 4795 O O . CYS F 1 101 ? 20.606 12.851 21.956 1.00 37.46 101 CYS F O 1
ATOM 4798 N N . HIS F 1 102 ? 21.931 14.384 22.920 1.00 29.96 102 HIS F N 1
ATOM 4799 C CA . HIS F 1 102 ? 22.337 14.965 21.672 1.00 29.13 102 HIS F CA 1
ATOM 4800 C C . HIS F 1 102 ? 23.341 13.985 21.044 1.00 33.64 102 HIS F C 1
ATOM 4801 O O . HIS F 1 102 ? 24.149 13.381 21.755 1.00 33.29 102 HIS F O 1
ATOM 4808 N N . TYR F 1 103 ? 23.371 13.878 19.714 1.00 32.79 103 TYR F N 1
ATOM 4809 C CA . TYR F 1 103 ? 24.297 12.920 19.105 1.00 31.78 103 TYR F CA 1
ATOM 4810 C C . TYR F 1 103 ? 25.779 13.169 19.401 1.00 37.14 103 TYR F C 1
ATOM 4811 O O . TYR F 1 103 ? 26.571 12.223 19.503 1.00 35.29 103 TYR F O 1
ATOM 4820 N N . LYS F 1 104 ? 26.143 14.428 19.614 1.00 30.60 104 LYS F N 1
ATOM 4821 C CA . LYS F 1 104 ? 27.534 14.755 19.909 1.00 32.93 104 LYS F CA 1
ATOM 4822 C C . LYS F 1 104 ? 28.006 14.248 21.264 1.00 31.56 104 LYS F C 1
ATOM 4823 O O . LYS F 1 104 ? 29.186 14.293 21.559 1.00 34.95 104 LYS F O 1
ATOM 4829 N N . ALA F 1 105 ? 27.093 13.735 22.068 1.00 28.73 105 ALA F N 1
ATOM 4830 C CA . ALA F 1 105 ? 27.470 13.200 23.366 1.00 34.97 105 ALA F CA 1
ATOM 4831 C C . ALA F 1 105 ? 27.839 11.718 23.247 1.00 39.73 105 ALA F C 1
ATOM 4832 O O . ALA F 1 105 ? 28.295 11.117 24.225 1.00 38.14 105 ALA F O 1
ATOM 4834 N N . ILE F 1 106 ? 27.580 11.116 22.084 1.00 40.44 106 ILE F N 1
ATOM 4835 C CA . ILE F 1 106 ? 27.887 9.697 21.860 1.00 35.14 106 ILE F CA 1
ATOM 4836 C C . ILE F 1 106 ? 29.289 9.524 21.332 1.00 35.84 106 ILE F C 1
ATOM 4837 O O . ILE F 1 106 ? 29.615 9.968 20.239 1.00 37.89 106 ILE F O 1
ATOM 4842 N N . PRO F 1 107 ? 30.139 8.865 22.111 1.00 36.13 107 PRO F N 1
ATOM 4843 C CA . PRO F 1 107 ? 31.525 8.661 21.700 1.00 38.29 107 PRO F CA 1
ATOM 4844 C C . PRO F 1 107 ? 31.832 7.322 21.005 1.00 44.50 107 PRO F C 1
ATOM 4845 O O . PRO F 1 107 ? 32.765 7.242 20.202 1.00 42.03 107 PRO F O 1
ATOM 4849 N N . CYS F 1 108 ? 31.045 6.283 21.286 1.00 42.89 108 CYS F N 1
ATOM 4850 C CA . CYS F 1 108 ? 31.309 4.971 20.703 1.00 43.32 108 CYS F CA 1
ATOM 4851 C C . CYS F 1 108 ? 30.102 4.059 20.540 1.00 45.31 108 CYS F C 1
ATOM 4852 O O . CYS F 1 108 ? 29.018 4.330 21.067 1.00 46.93 108 CYS F O 1
ATOM 4855 N N . LEU F 1 109 ? 30.321 2.969 19.805 1.00 49.23 109 LEU F N 1
ATOM 4856 C CA . LEU F 1 109 ? 29.318 1.941 19.561 1.00 47.53 109 LEU F CA 1
ATOM 4857 C C . LEU F 1 109 ? 30.020 0.610 19.796 1.00 45.68 109 LEU F C 1
ATOM 4858 O O . LEU F 1 109 ? 31.194 0.450 19.447 1.00 41.26 109 LEU F O 1
ATOM 4863 N N . TYR F 1 110 ? 29.336 -0.312 20.451 1.00 39.12 110 TYR F N 1
ATOM 4864 C CA . TYR F 1 110 ? 29.910 -1.629 20.677 1.00 49.21 110 TYR F CA 1
ATOM 4865 C C . TYR F 1 110 ? 29.538 -2.518 19.507 1.00 51.30 110 TYR F C 1
ATOM 4866 O O . TYR F 1 110 ? 28.742 -3.445 19.602 1.00 45.91 110 TYR F O 1
ATOM 4875 N N . LYS F 1 111 ? 30.173 -2.202 18.404 1.00 53.77 111 LYS F N 1
ATOM 4876 C CA . LYS F 1 111 ? 29.949 -2.853 17.151 1.00 54.96 111 LYS F CA 1
ATOM 4877 C C . LYS F 1 111 ? 31.385 -2.998 16.625 1.00 66.50 111 LYS F C 1
ATOM 4878 O O . LYS F 1 111 ? 31.671 -4.057 16.041 1.00 74.10 111 LYS F O 1
ATOM 4885 N N . GLN G 1 5 ? -8.164 24.978 18.120 1.00 103.16 5 GLN G N 1
ATOM 4886 C CA . GLN G 1 5 ? -7.014 25.290 19.015 1.00 102.56 5 GLN G CA 1
ATOM 4887 C C . GLN G 1 5 ? -6.462 26.695 18.759 1.00 96.46 5 GLN G C 1
ATOM 4888 O O . GLN G 1 5 ? -5.902 27.325 19.664 1.00 95.02 5 GLN G O 1
ATOM 4894 N N . GLN G 1 6 ? -6.691 27.217 17.556 1.00 88.38 6 GLN G N 1
ATOM 4895 C CA . GLN G 1 6 ? -6.173 28.529 17.194 1.00 82.93 6 GLN G CA 1
ATOM 4896 C C . GLN G 1 6 ? -6.825 29.742 17.859 1.00 78.49 6 GLN G C 1
ATOM 4897 O O . GLN G 1 6 ? -8.032 29.992 17.774 1.00 66.76 6 GLN G O 1
ATOM 4903 N N . LEU G 1 7 ? -5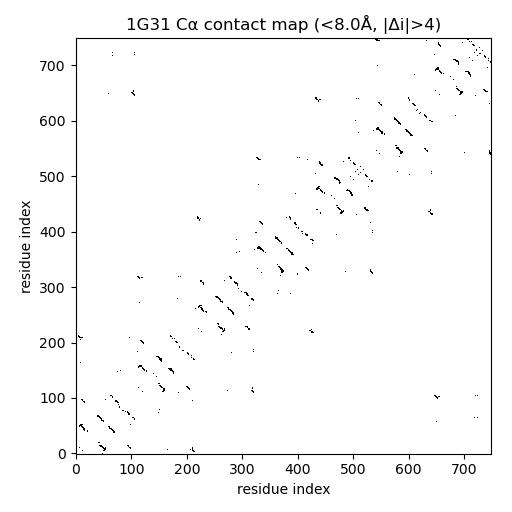.965 30.402 18.626 1.00 73.67 7 LEU G N 1
ATOM 4904 C CA . LEU G 1 7 ? -6.231 31.592 19.382 1.00 57.12 7 LEU G CA 1
ATOM 4905 C C . LEU G 1 7 ? -5.263 32.593 18.783 1.00 58.16 7 LEU G C 1
ATOM 4906 O O . LEU G 1 7 ? -4.444 32.239 17.936 1.00 57.82 7 LEU G O 1
ATOM 4911 N N . PRO G 1 8 ? -5.312 33.848 19.239 1.00 58.02 8 PRO G N 1
ATOM 4912 C CA . PRO G 1 8 ? -4.402 34.874 18.723 1.00 57.72 8 PRO G CA 1
ATOM 4913 C C . PRO G 1 8 ? -3.012 34.863 19.377 1.00 56.65 8 PRO G C 1
ATOM 4914 O O . PRO G 1 8 ? -2.707 35.706 20.234 1.00 50.72 8 PRO G O 1
ATOM 4918 N N . ILE G 1 9 ? -2.214 33.852 19.049 1.00 55.68 9 ILE G N 1
ATOM 4919 C CA . ILE G 1 9 ? -0.852 33.772 19.565 1.00 49.96 9 ILE G CA 1
ATOM 4920 C C . ILE G 1 9 ? -0.011 32.948 18.607 1.00 45.42 9 ILE G C 1
ATOM 4921 O O . ILE G 1 9 ? -0.361 31.826 18.268 1.00 48.62 9 ILE G O 1
ATOM 4926 N N . ARG G 1 10 ? 1.074 33.531 18.128 1.00 44.97 10 ARG G N 1
ATOM 4927 C CA . ARG G 1 10 ? 1.947 32.848 17.194 1.00 49.91 10 ARG G CA 1
ATOM 4928 C C . ARG G 1 10 ? 3.390 32.895 17.654 1.00 49.70 10 ARG G C 1
ATOM 4929 O O . ARG G 1 10 ? 3.807 33.841 18.315 1.00 50.31 10 ARG G O 1
ATOM 4937 N N . ALA G 1 11 ? 4.129 31.846 17.319 1.00 43.34 11 ALA G N 1
ATOM 4938 C CA . ALA G 1 11 ? 5.526 31.733 17.671 1.00 42.42 11 ALA G CA 1
ATOM 4939 C C . ALA G 1 11 ? 6.338 32.466 16.598 1.00 44.57 11 ALA G C 1
ATOM 4940 O O . ALA G 1 11 ? 5.956 32.464 15.423 1.00 47.20 11 ALA G O 1
ATOM 4942 N N . VAL G 1 12 ? 7.420 33.136 16.998 1.00 46.78 12 VAL G N 1
ATOM 4943 C CA . VAL G 1 12 ? 8.273 33.839 16.043 1.00 44.49 12 VAL G CA 1
ATOM 4944 C C . VAL G 1 12 ? 9.671 33.253 16.112 1.00 42.04 12 VAL G C 1
ATOM 4945 O O . VAL G 1 12 ? 10.002 32.504 17.044 1.00 41.79 12 VAL G O 1
ATOM 4949 N N . GLY G 1 13 ? 10.466 33.577 15.105 1.00 38.54 13 GLY G N 1
ATOM 4950 C CA . GLY G 1 13 ? 11.830 33.092 15.038 1.00 33.94 13 GLY G CA 1
ATOM 4951 C C . GLY G 1 13 ? 11.964 31.584 15.160 1.00 38.70 13 GLY G C 1
ATOM 4952 O O . GLY G 1 13 ? 11.204 30.813 14.555 1.00 35.31 13 GLY G O 1
ATOM 4953 N N . GLU G 1 14 ? 12.913 31.164 15.986 1.00 39.02 14 GLU G N 1
ATOM 4954 C CA . GLU G 1 14 ? 13.172 29.747 16.188 1.00 38.42 14 GLU G CA 1
ATOM 4955 C C . GLU G 1 14 ? 12.449 29.154 17.387 1.00 37.96 14 GLU G C 1
ATOM 4956 O O . GLU G 1 14 ? 12.826 28.086 17.887 1.00 36.56 14 GLU G O 1
ATOM 4962 N N . TYR G 1 15 ? 11.441 29.857 17.877 1.00 32.47 15 TYR G N 1
ATOM 4963 C CA . TYR G 1 15 ? 10.683 29.371 19.013 1.00 30.25 15 TYR G CA 1
ATOM 4964 C C . TYR G 1 15 ? 9.512 28.506 18.601 1.00 33.25 15 TYR G C 1
ATOM 4965 O O . TYR G 1 15 ? 9.117 28.446 17.427 1.00 31.54 15 TYR G O 1
ATOM 4974 N N . VAL G 1 16 ? 8.964 27.832 19.596 1.00 28.45 16 VAL G N 1
ATOM 4975 C CA . VAL G 1 16 ? 7.833 26.968 19.399 1.00 30.94 16 VAL G CA 1
ATOM 4976 C C . VAL G 1 16 ? 6.933 27.166 20.610 1.00 31.97 16 VAL G C 1
ATOM 4977 O O . VAL G 1 16 ? 7.413 27.282 21.747 1.00 34.82 16 VAL G O 1
ATOM 4981 N N . ILE G 1 17 ? 5.636 27.283 20.361 1.00 31.34 17 ILE G N 1
ATOM 4982 C CA . ILE G 1 17 ? 4.677 27.474 21.429 1.00 29.93 17 ILE G CA 1
ATOM 4983 C C . ILE G 1 17 ? 3.890 26.210 21.563 1.00 28.41 17 ILE G C 1
ATOM 4984 O O . ILE G 1 17 ? 3.419 25.676 20.570 1.00 36.32 17 ILE G O 1
ATOM 4989 N N . LEU G 1 18 ? 3.820 25.701 22.780 1.00 26.91 18 LEU G N 1
ATOM 4990 C CA . LEU G 1 18 ? 3.118 24.467 23.059 1.00 31.02 18 LEU G CA 1
ATOM 4991 C C . LEU G 1 18 ? 2.037 24.747 24.066 1.00 33.85 18 LEU G C 1
ATOM 4992 O O . LEU G 1 18 ? 2.020 25.795 24.688 1.00 34.95 18 LEU G O 1
ATOM 4997 N N . VAL G 1 19 ? 1.186 23.757 24.281 1.00 33.05 19 VAL G N 1
ATOM 4998 C CA . VAL G 1 19 ? 0.125 23.859 25.272 1.00 34.18 19 VAL G CA 1
ATOM 4999 C C . VAL G 1 19 ? 0.257 22.640 26.186 1.00 34.83 19 VAL G C 1
ATOM 5000 O O . VAL G 1 19 ? 0.329 21.496 25.728 1.00 34.15 19 VAL G O 1
ATOM 5004 N N . SER G 1 20 ? 0.407 22.906 27.475 1.00 39.51 20 SER G N 1
ATOM 5005 C CA . SER G 1 20 ? 0.546 21.853 28.471 1.00 51.59 20 SER G CA 1
ATOM 5006 C C . SER G 1 20 ? -0.668 20.983 28.593 1.00 54.64 20 SER G C 1
ATOM 5007 O O . SER G 1 20 ? -1.801 21.457 28.549 1.00 50.89 20 SER G O 1
ATOM 5010 N N . GLU G 1 21 ? -0.410 19.699 28.800 1.00 70.22 21 GLU G N 1
ATOM 5011 C CA . GLU G 1 21 ? -1.451 18.693 28.966 1.00 69.45 21 GLU G CA 1
ATOM 5012 C C . GLU G 1 21 ? -2.040 18.706 30.364 1.00 68.93 21 GLU G C 1
ATOM 5013 O O . GLU G 1 21 ? -1.348 19.021 31.350 1.00 59.57 21 GLU G O 1
ATOM 5019 N N . PRO G 1 22 ? -3.348 18.453 30.459 1.00 72.94 22 PRO G N 1
ATOM 5020 C CA . PRO G 1 22 ? -4.104 18.409 31.706 1.00 73.82 22 PRO G CA 1
ATOM 5021 C C . PRO G 1 22 ? -3.488 17.459 32.739 1.00 79.86 22 PRO G C 1
ATOM 5022 O O . PRO G 1 22 ? -3.389 17.803 33.920 1.00 78.12 22 PRO G O 1
ATOM 5026 N N . ALA G 1 23 ? -3.042 16.291 32.298 1.00 85.93 23 ALA G N 1
ATOM 5027 C CA . ALA G 1 23 ? -2.432 15.329 33.213 1.00 94.36 23 ALA G CA 1
ATOM 5028 C C . ALA G 1 23 ? -0.904 15.265 33.054 1.00 99.26 23 ALA G C 1
ATOM 5029 O O . ALA G 1 23 ? -0.392 15.184 31.932 1.00 97.04 23 ALA G O 1
ATOM 5031 N N . GLN G 1 24 ? -0.197 15.327 34.185 1.00 102.36 24 GLN G N 1
ATOM 5032 C CA . GLN G 1 24 ? 1.272 15.260 34.250 1.00 98.98 24 GLN G CA 1
ATOM 5033 C C . GLN G 1 24 ? 1.562 14.266 35.392 1.00 103.44 24 GLN G C 1
ATOM 5034 O O . GLN G 1 24 ? 0.669 13.950 36.186 1.00 104.76 24 GLN G O 1
ATOM 5040 N N . ALA G 1 25 ? 2.792 13.776 35.495 1.00 105.47 25 ALA G N 1
ATOM 5041 C CA . ALA G 1 25 ? 3.148 12.803 36.539 1.00 110.12 25 ALA G CA 1
ATOM 5042 C C . ALA G 1 25 ? 2.852 13.172 38.011 1.00 112.56 25 ALA G C 1
ATOM 5043 O O . ALA G 1 25 ? 2.695 12.282 38.853 1.00 111.74 25 ALA G O 1
ATOM 5045 N N . GLY G 1 26 ? 2.747 14.468 38.303 1.00 117.20 26 GLY G N 1
ATOM 5046 C CA . GLY G 1 26 ? 2.498 14.959 39.660 1.00 117.13 26 GLY G CA 1
ATOM 5047 C C . GLY G 1 26 ? 1.410 14.346 40.531 1.00 120.85 26 GLY G C 1
ATOM 5048 O O . GLY G 1 26 ? 1.308 14.670 41.722 1.00 115.81 26 GLY G O 1
ATOM 5049 N N . ASP G 1 27 ? 0.612 13.449 39.959 1.00 127.09 27 ASP G N 1
ATOM 5050 C CA . ASP G 1 27 ? -0.466 12.782 40.685 1.00 129.39 27 ASP G CA 1
ATOM 5051 C C . ASP G 1 27 ? 0.099 11.583 41.460 1.00 133.86 27 ASP G C 1
ATOM 5052 O O . ASP G 1 27 ? -0.589 10.588 41.687 1.00 129.95 27 ASP G O 1
ATOM 5057 N N . GLU G 1 28 ? 1.376 11.685 41.819 1.00 140.12 28 GLU G N 1
ATOM 5058 C CA . GLU G 1 28 ? 2.075 10.665 42.582 1.00 142.42 28 GLU G CA 1
ATOM 5059 C C . GLU G 1 28 ? 2.869 11.430 43.628 1.00 141.31 28 GLU G C 1
ATOM 5060 O O . GLU G 1 28 ? 4.095 11.551 43.540 1.00 139.30 28 GLU G O 1
ATOM 5066 N N . GLU G 1 29 ? 2.161 11.961 44.617 1.00 139.36 29 GLU G N 1
ATOM 5067 C CA . GLU G 1 29 ? 2.796 12.713 45.691 1.00 137.42 29 GLU G CA 1
ATOM 5068 C C . GLU G 1 29 ? 3.377 11.743 46.720 1.00 137.64 29 GLU G C 1
ATOM 5069 O O . GLU G 1 29 ? 3.356 12.013 47.922 1.00 134.00 29 GLU G O 1
ATOM 5075 N N . VAL G 1 30 ? 3.894 10.621 46.204 1.00 140.44 30 VAL G N 1
ATOM 5076 C CA . VAL G 1 30 ? 4.510 9.522 46.966 1.00 139.27 30 VAL G CA 1
ATOM 5077 C C . VAL G 1 30 ? 5.596 10.026 47.916 1.00 140.19 30 VAL G C 1
ATOM 5078 O O . VAL G 1 30 ? 5.913 9.366 48.910 1.00 140.06 30 VAL G O 1
ATOM 5082 N N . THR G 1 31 ? 6.235 11.134 47.545 1.00 137.40 31 THR G N 1
ATOM 5083 C CA . THR G 1 31 ? 7.290 11.723 48.360 1.00 129.72 31 THR G CA 1
ATOM 5084 C C . THR G 1 31 ? 6.772 12.229 49.701 1.00 127.44 31 THR G C 1
ATOM 5085 O O . THR G 1 31 ? 5.696 12.836 49.809 1.00 122.09 31 THR G O 1
ATOM 5089 N N . GLU G 1 32 ? 7.606 12.001 50.704 1.00 122.45 32 GLU G N 1
ATOM 5090 C CA . GLU G 1 32 ? 7.369 12.395 52.082 1.00 114.17 32 GLU G CA 1
ATOM 5091 C C . GLU G 1 32 ? 7.010 13.886 52.134 1.00 109.67 32 GLU G C 1
ATOM 5092 O O . GLU G 1 32 ? 7.629 14.719 51.465 1.00 113.51 32 GLU G O 1
ATOM 5098 N N . SER G 1 33 ? 5.967 14.207 52.877 1.00 104.01 33 SER G N 1
ATOM 5099 C CA . SER G 1 33 ? 5.525 15.587 53.012 1.00 96.29 33 SER G CA 1
ATOM 5100 C C . SER G 1 33 ? 6.493 16.414 53.845 1.00 89.37 33 SER G C 1
ATOM 5101 O O . SER G 1 33 ? 7.138 15.897 54.764 1.00 88.04 33 SER G O 1
ATOM 5104 N N . GLY G 1 34 ? 6.601 17.696 53.502 1.00 77.88 34 GLY G N 1
ATOM 5105 C CA . GLY G 1 34 ? 7.473 18.594 54.239 1.00 61.97 34 GLY G CA 1
ATOM 5106 C C . GLY G 1 34 ? 8.934 18.506 53.841 1.00 56.45 34 GLY G C 1
ATOM 5107 O O . GLY G 1 34 ? 9.816 18.865 54.622 1.00 48.81 34 GLY G O 1
ATOM 5108 N N . LEU G 1 35 ? 9.204 17.938 52.668 1.00 48.66 35 LEU G N 1
ATOM 5109 C CA . LEU G 1 35 ? 10.575 17.852 52.189 1.00 42.99 35 LEU G CA 1
ATOM 5110 C C . LEU G 1 35 ? 10.827 19.082 51.334 1.00 46.23 35 LEU G C 1
ATOM 5111 O O . LEU G 1 35 ? 9.908 19.587 50.689 1.00 41.94 35 LEU G O 1
ATOM 5116 N N . ILE G 1 36 ? 12.045 19.621 51.395 1.00 39.88 36 ILE G N 1
ATOM 5117 C CA . ILE G 1 36 ? 12.397 20.784 50.585 1.00 25.58 36 ILE G CA 1
ATOM 5118 C C . ILE G 1 36 ? 12.972 20.289 49.268 1.00 27.78 36 ILE G C 1
ATOM 5119 O O . ILE G 1 36 ? 13.965 19.560 49.258 1.00 27.47 36 ILE G O 1
ATOM 5124 N N . ILE G 1 37 ? 12.318 20.620 48.156 1.00 20.22 37 ILE G N 1
ATOM 5125 C CA . ILE G 1 37 ? 12.776 20.164 46.845 1.00 21.28 37 ILE G CA 1
ATOM 5126 C C . ILE G 1 37 ? 13.642 21.179 46.132 1.00 18.82 37 ILE G C 1
ATOM 5127 O O . ILE G 1 37 ? 13.247 22.319 45.955 1.00 26.60 37 ILE G O 1
ATOM 5132 N N . GLY G 1 38 ? 14.841 20.773 45.726 1.00 17.42 38 GLY G N 1
ATOM 5133 C CA . GLY G 1 38 ? 15.739 21.699 45.063 1.00 13.66 38 GLY G CA 1
ATOM 5134 C C . GLY G 1 38 ? 15.242 22.122 43.698 1.00 22.88 38 GLY G C 1
ATOM 5135 O O . GLY G 1 38 ? 14.365 21.494 43.090 1.00 21.32 38 GLY G O 1
ATOM 5136 N N . LYS G 1 39 ? 15.874 23.168 43.185 1.00 15.24 39 LYS G N 1
ATOM 5137 C CA . LYS G 1 39 ? 15.499 23.711 41.889 1.00 20.97 39 LYS G CA 1
ATOM 5138 C C . LYS G 1 39 ? 15.913 22.822 40.733 1.00 17.92 39 LYS G C 1
ATOM 5139 O O . LYS G 1 39 ? 15.202 22.770 39.737 1.00 22.46 39 LYS G O 1
ATOM 5145 N N . ARG G 1 40 ? 17.051 22.132 40.856 1.00 20.42 40 ARG G N 1
ATOM 5146 C CA . ARG G 1 40 ? 17.514 21.230 39.786 1.00 22.64 40 ARG G CA 1
ATOM 5147 C C . ARG G 1 40 ? 16.509 20.118 39.582 1.00 23.03 40 ARG G C 1
ATOM 5148 O O . ARG G 1 40 ? 16.134 19.788 38.456 1.00 21.54 40 ARG G O 1
ATOM 5156 N N . VAL G 1 41 ? 16.082 19.542 40.696 1.00 20.29 41 VAL G N 1
ATOM 5157 C CA . VAL G 1 41 ? 15.110 18.455 40.674 1.00 23.98 41 VAL G CA 1
ATOM 5158 C C . VAL G 1 41 ? 13.823 18.938 40.009 1.00 28.08 41 VAL G C 1
ATOM 5159 O O . VAL G 1 41 ? 13.342 18.330 39.043 1.00 26.40 41 VAL G O 1
ATOM 5163 N N . GLN G 1 42 ? 13.287 20.057 40.498 1.00 22.59 42 GLN G N 1
ATOM 5164 C CA . GLN G 1 42 ? 12.060 20.614 39.920 1.00 20.56 42 GLN G CA 1
ATOM 5165 C C . GLN G 1 42 ? 12.221 20.897 38.438 1.00 21.06 42 GLN G C 1
ATOM 5166 O O . GLN G 1 42 ? 11.303 20.669 37.639 1.00 23.53 42 GLN G O 1
ATOM 5172 N N . GLY G 1 43 ? 13.401 21.357 38.054 1.00 17.12 43 GLY G N 1
ATOM 5173 C CA . GLY G 1 43 ? 13.622 21.650 36.651 1.00 18.28 43 GLY G CA 1
ATOM 5174 C C . GLY G 1 43 ? 13.675 20.433 35.754 1.00 24.40 43 GLY G C 1
ATOM 5175 O O . GLY G 1 43 ? 13.489 20.575 34.542 1.00 30.32 43 GLY G O 1
ATOM 5176 N N . GLU G 1 44 ? 13.939 19.249 36.338 1.00 30.34 44 GLU G N 1
ATOM 5177 C CA . GLU G 1 44 ? 14.028 18.001 35.559 1.00 30.85 44 GLU G CA 1
ATOM 5178 C C . GLU G 1 44 ? 12.700 17.361 35.275 1.00 28.02 44 GLU G C 1
ATOM 5179 O O . GLU G 1 44 ? 12.604 16.541 34.373 1.00 31.08 44 GLU G O 1
ATOM 5185 N N . VAL G 1 45 ? 11.695 17.672 36.088 1.00 31.17 45 VAL G N 1
ATOM 5186 C CA . VAL G 1 45 ? 10.370 17.127 35.879 1.00 27.36 45 VAL G CA 1
ATOM 5187 C C . VAL G 1 45 ? 9.914 17.385 34.436 1.00 36.08 45 VAL G C 1
ATOM 5188 O O . VAL G 1 45 ? 9.993 18.513 33.939 1.00 28.47 45 VAL G O 1
ATOM 5192 N N . PRO G 1 46 ? 9.476 16.328 33.728 1.00 46.05 46 PRO G N 1
ATOM 5193 C CA . PRO G 1 46 ? 9.017 16.466 32.348 1.00 43.43 46 PRO G CA 1
ATOM 5194 C C . PRO G 1 46 ? 7.640 17.076 32.307 1.00 41.99 46 PRO G C 1
ATOM 5195 O O . PRO G 1 46 ? 6.853 16.972 33.251 1.00 45.97 46 PRO G O 1
ATOM 5199 N N . GLU G 1 47 ? 7.341 17.670 31.165 1.00 45.29 47 GLU G N 1
ATOM 5200 C CA . GLU G 1 47 ? 6.068 18.305 30.949 1.00 43.57 47 GLU G CA 1
ATOM 5201 C C . GLU G 1 47 ? 5.596 17.824 29.575 1.00 43.69 47 GLU G C 1
ATOM 5202 O O . GLU G 1 47 ? 6.344 17.867 28.582 1.00 33.54 47 GLU G O 1
ATOM 5208 N N . LEU G 1 48 ? 4.403 17.248 29.555 1.00 41.26 48 LEU G N 1
ATOM 5209 C CA . LEU G 1 48 ? 3.810 16.779 28.314 1.00 40.51 48 LEU G CA 1
ATOM 5210 C C . LEU G 1 48 ? 3.104 17.968 27.677 1.00 37.14 48 LEU G C 1
ATOM 5211 O O . LEU G 1 48 ? 2.287 18.635 28.325 1.00 31.10 48 LEU G O 1
ATOM 5216 N N . CYS G 1 49 ? 3.429 18.239 26.420 1.00 30.63 49 CYS G N 1
ATOM 5217 C CA . CYS G 1 49 ? 2.854 19.384 25.729 1.00 39.51 49 CYS G CA 1
ATOM 5218 C C . CYS G 1 49 ? 2.525 19.090 24.304 1.00 39.34 49 CYS G C 1
ATOM 5219 O O . CYS G 1 49 ? 3.119 18.219 23.667 1.00 37.89 49 CYS G O 1
ATOM 5222 N N . VAL G 1 50 ? 1.664 19.938 23.762 1.00 32.72 50 VAL G N 1
ATOM 5223 C CA . VAL G 1 50 ? 1.243 19.778 22.397 1.00 32.34 50 VAL G CA 1
ATOM 5224 C C . VAL G 1 50 ? 1.630 21.023 21.632 1.00 31.82 50 VAL G C 1
ATOM 5225 O O . VAL G 1 50 ? 1.396 22.135 22.089 1.00 36.16 50 VAL G O 1
ATOM 5229 N N . VAL G 1 51 ? 2.253 20.819 20.482 1.00 25.84 51 VAL G N 1
ATOM 5230 C CA . VAL G 1 51 ? 2.674 21.904 19.637 1.00 35.34 51 VAL G CA 1
ATOM 5231 C C . VAL G 1 51 ? 1.466 22.665 19.176 1.00 40.57 51 VAL G C 1
ATOM 5232 O O . VAL G 1 51 ? 0.542 22.094 18.629 1.00 47.98 51 VAL G O 1
ATOM 5236 N N . HIS G 1 52 ? 1.489 23.965 19.402 1.00 41.99 52 HIS G N 1
ATOM 5237 C CA . HIS G 1 52 ? 0.392 24.826 19.029 1.00 40.60 52 HIS G CA 1
ATOM 5238 C C . HIS G 1 52 ? 0.822 25.713 17.891 1.00 41.70 52 HIS G C 1
ATOM 5239 O O . HIS G 1 52 ? 0.045 25.953 16.977 1.00 49.61 52 HIS G O 1
ATOM 5246 N N . SER G 1 53 ? 2.079 26.141 17.896 1.00 40.17 53 SER G N 1
ATOM 5247 C CA . SER G 1 53 ? 2.573 27.037 16.852 1.00 32.02 53 SER G CA 1
ATOM 5248 C C . SER G 1 53 ? 4.087 26.913 16.698 1.00 34.37 53 SER G C 1
ATOM 5249 O O . SER G 1 53 ? 4.797 26.855 17.704 1.00 40.87 53 SER G O 1
ATOM 5252 N N . VAL G 1 54 ? 4.578 26.898 15.463 1.00 33.27 54 VAL G N 1
ATOM 5253 C CA . VAL G 1 54 ? 6.003 26.760 15.186 1.00 35.98 54 VAL G CA 1
ATOM 5254 C C . VAL G 1 54 ? 6.549 28.019 14.530 1.00 35.75 54 VAL G C 1
ATOM 5255 O O . VAL G 1 54 ? 6.079 28.414 13.473 1.00 43.67 54 VAL G O 1
ATOM 5259 N N . GLY G 1 55 ? 7.560 28.619 15.143 1.00 41.94 55 GLY G N 1
ATOM 5260 C CA . GLY G 1 55 ? 8.175 29.812 14.579 1.00 35.75 55 GLY G CA 1
ATOM 5261 C C . GLY G 1 55 ? 8.633 29.614 13.137 1.00 42.78 55 GLY G C 1
ATOM 5262 O O . GLY G 1 55 ? 9.083 28.516 12.747 1.00 37.54 55 GLY G O 1
ATOM 5263 N N . PRO G 1 56 ? 8.524 30.665 12.313 1.00 44.10 56 PRO G N 1
ATOM 5264 C CA . PRO G 1 56 ? 8.921 30.625 10.906 1.00 43.84 56 PRO G CA 1
ATOM 5265 C C . PRO G 1 56 ? 10.380 30.299 10.649 1.00 44.53 56 PRO G C 1
ATOM 5266 O O . PRO G 1 56 ? 10.764 30.011 9.509 1.00 46.52 56 PRO G O 1
ATOM 5270 N N . ASP G 1 57 ? 11.200 30.339 11.692 1.00 47.37 57 ASP G N 1
ATOM 5271 C CA . ASP G 1 57 ? 12.614 30.033 11.514 1.00 51.18 57 ASP G CA 1
ATOM 5272 C C . ASP G 1 57 ? 12.980 28.634 11.955 1.00 51.34 57 ASP G C 1
ATOM 5273 O O . ASP G 1 57 ? 14.145 28.216 11.842 1.00 46.65 57 ASP G O 1
ATOM 5278 N N . VAL G 1 58 ? 12.003 27.926 12.509 1.00 47.41 58 VAL G N 1
ATOM 5279 C CA . VAL G 1 58 ? 12.258 26.568 12.904 1.00 48.54 58 VAL G CA 1
ATOM 5280 C C . VAL G 1 58 ? 12.384 25.862 11.558 1.00 55.31 58 VAL G C 1
ATOM 5281 O O . VAL G 1 58 ? 11.579 26.122 10.654 1.00 53.82 58 VAL G O 1
ATOM 5285 N N . PRO G 1 59 ? 13.440 25.044 11.372 1.00 61.49 59 PRO G N 1
ATOM 5286 C CA . PRO G 1 59 ? 13.645 24.328 10.109 1.00 60.77 59 PRO G CA 1
ATOM 5287 C C . PRO G 1 59 ? 12.394 23.577 9.686 1.00 66.21 59 PRO G C 1
ATOM 5288 O O . PRO G 1 59 ? 11.670 23.007 10.509 1.00 60.82 59 PRO G O 1
ATOM 5292 N N . GLU G 1 60 ? 12.096 23.675 8.397 1.00 70.91 60 GLU G N 1
ATOM 5293 C CA . GLU G 1 60 ? 10.938 23.029 7.807 1.00 72.20 60 GLU G CA 1
ATOM 5294 C C . GLU G 1 60 ? 10.946 21.523 8.066 1.00 66.85 60 GLU G C 1
ATOM 5295 O O . GLU G 1 60 ? 11.983 20.866 7.952 1.00 59.58 60 GLU G O 1
ATOM 5301 N N . GLY G 1 61 ? 9.786 20.989 8.431 1.00 61.25 61 GLY G N 1
ATOM 5302 C CA . GLY G 1 61 ? 9.692 19.564 8.696 1.00 60.75 61 GLY G CA 1
ATOM 5303 C C . GLY G 1 61 ? 10.249 19.162 10.047 1.00 62.43 61 GLY G C 1
ATOM 5304 O O . GLY G 1 61 ? 10.579 17.995 10.259 1.00 60.87 61 GLY G O 1
ATOM 5305 N N . PHE G 1 62 ? 10.394 20.121 10.956 1.00 63.93 62 PHE G N 1
ATOM 5306 C CA . PHE G 1 62 ? 10.895 19.796 12.272 1.00 60.72 62 PHE G CA 1
ATOM 5307 C C . PHE G 1 62 ? 9.785 19.105 13.071 1.00 61.53 62 PHE G C 1
ATOM 5308 O O . PHE G 1 62 ? 10.002 18.048 13.659 1.00 63.12 62 PHE G O 1
ATOM 5316 N N . CYS G 1 63 ? 8.603 19.716 13.110 1.00 62.15 63 CYS G N 1
ATOM 5317 C CA . CYS G 1 63 ? 7.454 19.129 13.810 1.00 65.88 63 CYS G CA 1
ATOM 5318 C C . CYS G 1 63 ? 6.164 19.719 13.238 1.00 62.74 63 CYS G C 1
ATOM 5319 O O . CYS G 1 63 ? 6.202 20.588 12.369 1.00 64.91 63 CYS G O 1
ATOM 5322 N N . GLU G 1 64 ? 5.026 19.277 13.757 1.00 60.42 64 GLU G N 1
ATOM 5323 C CA . GLU G 1 64 ? 3.753 19.789 13.286 1.00 57.42 64 GLU G CA 1
ATOM 5324 C C . GLU G 1 64 ? 2.827 20.110 14.423 1.00 52.57 64 GLU G C 1
ATOM 5325 O O . GLU G 1 64 ? 2.883 19.520 15.497 1.00 46.57 64 GLU G O 1
ATOM 5331 N N . VAL G 1 65 ? 1.945 21.055 14.162 1.00 48.87 65 VAL G N 1
ATOM 5332 C CA . VAL G 1 65 ? 0.979 21.455 15.168 1.00 46.96 65 VAL G CA 1
ATOM 5333 C C . VAL G 1 65 ? 0.176 20.202 15.531 1.00 47.28 65 VAL G C 1
ATOM 5334 O O . VAL G 1 65 ? -0.115 19.365 14.672 1.00 53.93 65 VAL G O 1
ATOM 5338 N N . GLY G 1 66 ? -0.127 20.040 16.808 1.00 46.84 66 GLY G N 1
ATOM 5339 C CA . GLY G 1 66 ? -0.879 18.876 17.235 1.00 41.72 66 GLY G CA 1
ATOM 5340 C C . GLY G 1 66 ? 0.046 17.799 17.782 1.00 47.58 66 GLY G C 1
ATOM 5341 O O . GLY G 1 66 ? -0.404 16.916 18.542 1.00 48.05 66 GLY G O 1
ATOM 5342 N N . ASP G 1 67 ? 1.328 17.862 17.419 1.00 44.80 67 ASP G N 1
ATOM 5343 C CA . ASP G 1 67 ? 2.286 16.889 17.912 1.00 41.29 67 ASP G CA 1
ATOM 5344 C C . ASP G 1 67 ? 2.525 16.997 19.402 1.00 39.36 67 ASP G C 1
ATOM 5345 O O . ASP G 1 67 ? 2.583 18.097 19.975 1.00 38.26 67 ASP G O 1
ATOM 5350 N N . LEU G 1 68 ? 2.566 15.834 20.036 1.00 36.45 68 LEU G N 1
ATOM 5351 C CA . LEU G 1 68 ? 2.787 15.750 21.468 1.00 34.74 68 LEU G CA 1
ATOM 5352 C C . LEU G 1 68 ? 4.264 15.503 21.722 1.00 37.74 68 LEU G C 1
ATOM 5353 O O . LEU G 1 68 ? 4.907 14.724 21.014 1.00 34.87 68 LEU G O 1
ATOM 5358 N N . THR G 1 69 ? 4.792 16.142 22.759 1.00 40.98 69 THR G N 1
ATOM 5359 C CA . THR G 1 69 ? 6.197 15.996 23.109 1.00 40.16 69 THR G CA 1
ATOM 5360 C C . THR G 1 69 ? 6.388 16.142 24.611 1.00 37.81 69 THR G C 1
ATOM 5361 O O . THR G 1 69 ? 5.430 16.317 25.370 1.00 39.22 69 THR G O 1
ATOM 5365 N N . SER G 1 70 ? 7.627 16.015 25.051 1.00 41.77 70 SER G N 1
ATOM 5366 C CA . SER G 1 70 ? 7.937 16.147 26.462 1.00 41.66 70 SER G CA 1
ATOM 5367 C C . SER G 1 70 ? 9.149 17.043 26.636 1.00 42.85 70 SER G C 1
ATOM 5368 O O . SER G 1 70 ? 10.170 16.874 25.958 1.00 45.85 70 SER G O 1
ATOM 5371 N N . LEU G 1 71 ? 9.017 18.013 27.538 1.00 34.20 71 LEU G N 1
ATOM 5372 C CA . LEU G 1 71 ? 10.087 18.945 27.827 1.00 34.88 71 LEU G CA 1
ATOM 5373 C C . LEU G 1 71 ? 10.274 19.105 29.318 1.00 33.49 71 LEU G C 1
ATOM 5374 O O . LEU G 1 71 ? 9.306 19.031 30.076 1.00 24.99 71 LEU G O 1
ATOM 5379 N N . PRO G 1 72 ? 11.527 19.251 29.771 1.00 31.64 72 PRO G N 1
ATOM 5380 C CA . PRO G 1 72 ? 11.772 19.422 31.208 1.00 25.08 72 PRO G CA 1
ATOM 5381 C C . PRO G 1 72 ? 11.248 20.811 31.568 1.00 26.25 72 PRO G C 1
ATOM 5382 O O . PRO G 1 72 ? 11.383 21.760 30.790 1.00 21.98 72 PRO G O 1
ATOM 5386 N N . VAL G 1 73 ? 10.639 20.925 32.739 1.00 22.98 73 VAL G N 1
ATOM 5387 C CA . VAL G 1 73 ? 10.117 22.181 33.220 1.00 27.76 73 VAL G CA 1
ATOM 5388 C C . VAL G 1 73 ? 11.151 23.294 33.084 1.00 32.92 73 VAL G C 1
ATOM 5389 O O . VAL G 1 73 ? 10.827 24.431 32.743 1.00 34.87 73 VAL G O 1
ATOM 5393 N N . GLY G 1 74 ? 12.415 22.961 33.320 1.00 31.05 74 GLY G N 1
ATOM 5394 C CA . GLY G 1 74 ? 13.443 23.975 33.242 1.00 20.72 74 GLY G CA 1
ATOM 5395 C C . GLY G 1 74 ? 13.778 24.460 31.845 1.00 29.26 74 GLY G C 1
ATOM 5396 O O . GLY G 1 74 ? 14.450 25.461 31.699 1.00 38.20 74 GLY G O 1
ATOM 5397 N N . GLN G 1 75 ? 13.296 23.784 30.817 1.00 32.49 75 GLN G N 1
ATOM 5398 C CA . GLN G 1 75 ? 13.612 24.180 29.450 1.00 34.02 75 GLN G CA 1
ATOM 5399 C C . GLN G 1 75 ? 12.571 25.075 28.827 1.00 31.71 75 GLN G C 1
ATOM 5400 O O . GLN G 1 75 ? 12.813 25.700 27.794 1.00 33.47 75 GLN G O 1
ATOM 5406 N N . ILE G 1 76 ? 11.395 25.101 29.427 1.00 30.26 76 ILE G N 1
ATOM 5407 C CA . ILE G 1 76 ? 10.311 25.884 28.881 1.00 34.48 76 ILE G CA 1
ATOM 5408 C C . ILE G 1 76 ? 9.979 27.061 29.755 1.00 36.18 76 ILE G C 1
ATOM 5409 O O . ILE G 1 76 ? 10.215 27.080 30.976 1.00 34.31 76 ILE G O 1
ATOM 5414 N N . ARG G 1 77 ? 9.321 28.016 29.130 1.00 29.50 77 ARG G N 1
ATOM 5415 C CA . ARG G 1 77 ? 8.943 29.216 29.826 1.00 32.48 77 ARG G CA 1
ATOM 5416 C C . ARG G 1 77 ? 7.448 29.438 29.623 1.00 28.03 77 ARG G C 1
ATOM 5417 O O . ARG G 1 77 ? 6.939 29.233 28.536 1.00 29.27 77 ARG G O 1
ATOM 5425 N N . ASN G 1 78 ? 6.744 29.755 30.701 1.00 30.28 78 ASN G N 1
ATOM 5426 C CA . ASN G 1 78 ? 5.311 30.037 30.654 1.00 36.05 78 ASN G CA 1
ATOM 5427 C C . ASN G 1 78 ? 5.075 31.314 29.852 1.00 37.72 78 ASN G C 1
ATOM 5428 O O . ASN G 1 78 ? 5.804 32.299 29.997 1.00 39.97 78 ASN G O 1
ATOM 5433 N N . VAL G 1 79 ? 4.013 31.307 29.061 1.00 40.60 79 VAL G N 1
ATOM 5434 C CA . VAL G 1 79 ? 3.626 32.447 28.243 1.00 38.33 79 VAL G CA 1
ATOM 5435 C C . VAL G 1 79 ? 2.221 32.841 28.697 1.00 40.46 79 VAL G C 1
ATOM 5436 O O . VAL G 1 79 ? 1.396 31.968 28.966 1.00 42.98 79 VAL G O 1
ATOM 5440 N N . PRO G 1 80 ? 1.972 34.141 28.894 1.00 37.65 80 PRO G N 1
ATOM 5441 C CA . PRO G 1 80 ? 0.646 34.608 29.323 1.00 41.37 80 PRO G CA 1
ATOM 5442 C C . PRO G 1 80 ? -0.415 34.181 28.315 1.00 40.74 80 PRO G C 1
ATOM 5443 O O . PRO G 1 80 ? -0.186 34.235 27.097 1.00 34.57 80 PRO G O 1
ATOM 5447 N N . HIS G 1 81 ? -1.552 33.696 28.808 1.00 38.15 81 HIS G N 1
ATOM 5448 C CA . HIS G 1 81 ? -2.616 33.288 27.915 1.00 38.79 81 HIS G CA 1
ATOM 5449 C C . HIS G 1 81 ? -3.066 34.485 27.063 1.00 37.56 81 HIS G C 1
ATOM 5450 O O . HIS G 1 81 ? -3.273 35.572 27.607 1.00 33.13 81 HIS G O 1
ATOM 5457 N N . PRO G 1 82 ? -3.264 34.303 25.740 1.00 36.83 82 PRO G N 1
ATOM 5458 C CA . PRO G 1 82 ? -3.688 35.441 24.914 1.00 36.23 82 PRO G CA 1
ATOM 5459 C C . PRO G 1 82 ? -4.853 36.277 25.485 1.00 40.60 82 PRO G C 1
ATOM 5460 O O . PRO G 1 82 ? -4.864 37.477 25.304 1.00 36.95 82 PRO G O 1
ATOM 5464 N N . PHE G 1 83 ? -5.788 35.699 26.245 1.00 45.16 83 PHE G N 1
ATOM 5465 C CA . PHE G 1 83 ? -6.890 36.515 26.804 1.00 49.15 83 PHE G CA 1
ATOM 5466 C C . PHE G 1 83 ? -6.386 37.398 27.892 1.00 49.35 83 PHE G C 1
ATOM 5467 O O . PHE G 1 83 ? -6.900 38.479 28.116 1.00 54.52 83 PHE G O 1
ATOM 5475 N N . VAL G 1 84 ? -5.466 36.886 28.672 1.00 47.06 84 VAL G N 1
ATOM 5476 C CA . VAL G 1 84 ? -4.949 37.726 29.724 1.00 46.77 84 VAL G CA 1
ATOM 5477 C C . VAL G 1 84 ? -4.156 38.842 29.052 1.00 48.68 84 VAL G C 1
ATOM 5478 O O . VAL G 1 84 ? -4.274 40.017 29.395 1.00 48.31 84 VAL G O 1
ATOM 5482 N N . ALA G 1 85 ? -3.388 38.459 28.046 1.00 47.54 85 ALA G N 1
ATOM 5483 C CA . ALA G 1 85 ? -2.591 39.411 27.294 1.00 48.92 85 ALA G CA 1
ATOM 5484 C C . ALA G 1 85 ? -3.479 40.448 26.617 1.00 56.33 85 ALA G C 1
ATOM 5485 O O . ALA G 1 85 ? -3.187 41.628 26.668 1.00 58.05 85 ALA G O 1
ATOM 5487 N N . LEU G 1 86 ? -4.573 40.000 26.007 1.00 59.63 86 LEU G N 1
ATOM 5488 C CA . LEU G 1 86 ? -5.475 40.908 25.320 1.00 58.43 86 LEU G CA 1
ATOM 5489 C C . LEU G 1 86 ? -6.450 41.536 26.312 1.00 65.52 86 LEU G C 1
ATOM 5490 O O . LEU G 1 86 ? -7.473 42.089 25.906 1.00 75.99 86 LEU G O 1
ATOM 5495 N N . GLY G 1 87 ? -6.114 41.452 27.607 1.00 64.58 87 GLY G N 1
ATOM 5496 C CA . GLY G 1 87 ? -6.923 42.021 28.681 1.00 61.37 87 GLY G CA 1
ATOM 5497 C C . GLY G 1 87 ? -8.402 41.714 28.675 1.00 68.98 87 GLY G C 1
ATOM 5498 O O . GLY G 1 87 ? -9.243 42.591 28.811 1.00 75.00 87 GLY G O 1
ATOM 5499 N N . LEU G 1 88 ? -8.738 40.454 28.629 1.00 66.71 88 LEU G N 1
ATOM 5500 C CA . LEU G 1 88 ? -10.130 40.118 28.594 1.00 60.42 88 LEU G CA 1
ATOM 5501 C C . LEU G 1 88 ? -10.417 39.404 29.880 1.00 67.04 88 LEU G C 1
ATOM 5502 O O . LEU G 1 88 ? -11.320 39.771 30.620 1.00 68.10 88 LEU G O 1
ATOM 5507 N N . LYS G 1 89 ? -9.554 38.454 30.211 1.00 73.83 89 LYS G N 1
ATOM 5508 C CA . LYS G 1 89 ? -9.766 37.678 31.406 1.00 71.88 89 LYS G CA 1
ATOM 5509 C C . LYS G 1 89 ? -8.664 37.784 32.424 1.00 72.71 89 LYS G C 1
ATOM 5510 O O . LYS G 1 89 ? -7.681 38.496 32.233 1.00 67.45 89 LYS G O 1
ATOM 5516 N N . GLN G 1 90 ? -8.880 37.095 33.531 1.00 81.39 90 GLN G N 1
ATOM 5517 C CA . GLN G 1 90 ? -7.959 37.076 34.655 1.00 84.08 90 GLN G CA 1
ATOM 5518 C C . GLN G 1 90 ? -7.278 35.724 34.595 1.00 82.74 90 GLN G C 1
ATOM 5519 O O . GLN G 1 90 ? -7.905 34.722 34.237 1.00 84.10 90 GLN G O 1
ATOM 5525 N N . PRO G 1 91 ? -5.990 35.669 34.938 1.00 80.28 91 PRO G N 1
ATOM 5526 C CA . PRO G 1 91 ? -5.165 34.455 34.939 1.00 72.47 91 PRO G CA 1
ATOM 5527 C C . PRO G 1 91 ? -5.839 33.251 35.601 1.00 66.59 91 PRO G C 1
ATOM 5528 O O . PRO G 1 91 ? -5.858 32.143 35.059 1.00 56.60 91 PRO G O 1
ATOM 5532 N N . LYS G 1 92 ? -6.429 33.507 36.760 1.00 73.99 92 LYS G N 1
ATOM 5533 C CA . LYS G 1 92 ? -7.116 32.488 37.551 1.00 75.96 92 LYS G CA 1
ATOM 5534 C C . LYS G 1 92 ? -8.203 31.728 36.803 1.00 75.11 92 LYS G C 1
ATOM 5535 O O . LYS G 1 92 ? -8.380 30.533 37.026 1.00 66.88 92 LYS G O 1
ATOM 5541 N N . GLU G 1 93 ? -8.942 32.428 35.945 1.00 77.57 93 GLU G N 1
ATOM 5542 C CA . GLU G 1 93 ? -10.023 31.808 35.193 1.00 78.11 93 GLU G CA 1
ATOM 5543 C C . GLU G 1 93 ? -9.561 31.246 33.856 1.00 75.40 93 GLU G C 1
ATOM 5544 O O . GLU G 1 93 ? -10.361 31.026 32.947 1.00 78.78 93 GLU G O 1
ATOM 5550 N N . ILE G 1 94 ? -8.267 31.017 33.725 1.00 71.92 94 ILE G N 1
ATOM 5551 C CA . ILE G 1 94 ? -7.750 30.450 32.496 1.00 73.66 94 ILE G CA 1
ATOM 5552 C C . ILE G 1 94 ? -7.254 29.064 32.893 1.00 76.63 94 ILE G C 1
ATOM 5553 O O . ILE G 1 94 ? -6.559 28.910 33.900 1.00 78.30 94 ILE G O 1
ATOM 5558 N N . LYS G 1 95 ? -7.680 28.048 32.153 1.00 72.81 95 LYS G N 1
ATOM 5559 C CA . LYS G 1 95 ? -7.251 26.688 32.438 1.00 72.97 95 LYS G CA 1
ATOM 5560 C C . LYS G 1 95 ? -6.076 26.262 31.530 1.00 74.88 95 LYS G C 1
ATOM 5561 O O . LYS G 1 95 ? -5.112 25.675 32.011 1.00 79.49 95 LYS G O 1
ATOM 5563 N N . GLN G 1 96 ? -6.164 26.577 30.237 1.00 67.46 96 GLN G N 1
ATOM 5564 C CA . GLN G 1 96 ? -5.134 26.259 29.242 1.00 66.37 96 GLN G CA 1
ATOM 5565 C C . GLN G 1 96 ? -3.807 26.962 29.569 1.00 65.03 96 GLN G C 1
ATOM 5566 O O . GLN G 1 96 ? -3.782 28.184 29.768 1.00 65.31 96 GLN G O 1
ATOM 5572 N N . LYS G 1 97 ? -2.702 26.224 29.535 1.00 57.39 97 LYS G N 1
ATOM 5573 C CA . LYS G 1 97 ? -1.402 26.817 29.866 1.00 45.08 97 LYS G CA 1
ATOM 5574 C C . LYS G 1 97 ? -0.503 26.778 28.642 1.00 36.79 97 LYS G C 1
ATOM 5575 O O . LYS G 1 97 ? -0.318 25.713 28.037 1.00 33.62 97 LYS G O 1
ATOM 5581 N N . PHE G 1 98 ? -0.048 27.949 28.209 1.00 29.58 98 PHE G N 1
ATOM 5582 C CA . PHE G 1 98 ? 0.843 28.025 27.061 1.00 33.42 98 PHE G CA 1
ATOM 5583 C C . PHE G 1 98 ? 2.263 28.190 27.558 1.00 33.09 98 PHE G C 1
ATOM 5584 O O . PHE G 1 98 ? 2.511 28.891 28.542 1.00 30.71 98 PHE G O 1
ATOM 5592 N N . VAL G 1 99 ? 3.192 27.521 26.889 1.00 29.67 99 VAL G N 1
ATOM 5593 C CA . VAL G 1 99 ? 4.603 27.611 27.222 1.00 30.82 99 VAL G CA 1
ATOM 5594 C C . VAL G 1 99 ? 5.386 27.725 25.936 1.00 33.41 99 VAL G C 1
ATOM 5595 O O . VAL G 1 99 ? 4.893 27.381 24.861 1.00 37.55 99 VAL G O 1
ATOM 5599 N N . THR G 1 100 ? 6.632 28.148 26.052 1.00 30.82 100 THR G N 1
ATOM 5600 C CA . THR G 1 100 ? 7.454 28.293 24.884 1.00 29.67 100 THR G CA 1
ATOM 5601 C C . THR G 1 100 ? 8.840 27.766 25.170 1.00 33.81 100 THR G C 1
ATOM 5602 O O . THR G 1 100 ? 9.254 27.598 26.336 1.00 25.30 100 THR G O 1
ATOM 5606 N N . CYS G 1 101 ? 9.543 27.476 24.092 1.00 25.06 101 CYS G N 1
ATOM 5607 C CA . CYS G 1 101 ? 10.909 27.028 24.177 1.00 33.28 101 CYS G CA 1
ATOM 5608 C C . CYS G 1 101 ? 11.528 27.076 22.778 1.00 35.04 101 CYS G C 1
ATOM 5609 O O . CYS G 1 101 ? 10.822 27.150 21.757 1.00 30.25 101 CYS G O 1
ATOM 5612 N N . HIS G 1 102 ? 12.854 27.092 22.740 1.00 29.99 102 HIS G N 1
ATOM 5613 C CA . HIS G 1 102 ? 13.568 27.133 21.497 1.00 27.02 102 HIS G CA 1
ATOM 5614 C C . HIS G 1 102 ? 13.431 25.748 20.864 1.00 34.92 102 HIS G C 1
ATOM 5615 O O . HIS G 1 102 ? 13.480 24.751 21.572 1.00 36.36 102 HIS G O 1
ATOM 5622 N N . TYR G 1 103 ? 13.375 25.660 19.536 1.00 34.34 103 TYR G N 1
ATOM 5623 C CA . TYR G 1 103 ? 13.176 24.341 18.922 1.00 31.80 103 TYR G CA 1
ATOM 5624 C C . TYR G 1 103 ? 14.287 23.322 19.213 1.00 37.31 103 TYR G C 1
ATOM 5625 O O . TYR G 1 103 ? 14.038 22.108 19.296 1.00 39.07 103 TYR G O 1
ATOM 5634 N N . LYS G 1 104 ? 15.505 23.804 19.422 1.00 32.99 104 LYS G N 1
ATOM 5635 C CA . LYS G 1 104 ? 16.617 22.915 19.723 1.00 33.53 104 LYS G CA 1
ATOM 5636 C C . LYS G 1 104 ? 16.491 22.227 21.078 1.00 32.95 104 LYS G C 1
ATOM 5637 O O . LYS G 1 104 ? 17.248 21.325 21.378 1.00 37.77 104 LYS G O 1
ATOM 5643 N N . ALA G 1 105 ? 15.524 22.638 21.891 1.00 31.46 105 ALA G N 1
ATOM 5644 C CA . ALA G 1 105 ? 15.347 22.000 23.181 1.00 34.99 105 ALA G CA 1
ATOM 5645 C C . ALA G 1 105 ? 14.413 20.804 23.065 1.00 39.37 105 ALA G C 1
ATOM 5646 O O . ALA G 1 105 ? 14.237 20.069 24.040 1.00 38.89 105 ALA G O 1
ATOM 5648 N N . ILE G 1 106 ? 13.792 20.634 21.894 1.00 39.12 106 ILE G N 1
ATOM 5649 C CA . ILE G 1 106 ? 12.863 19.524 21.658 1.00 39.02 106 ILE G CA 1
ATOM 5650 C C . ILE G 1 106 ? 13.598 18.313 21.127 1.00 36.82 106 ILE G C 1
ATOM 5651 O O . ILE G 1 106 ? 14.138 18.341 20.021 1.00 37.48 106 ILE G O 1
ATOM 5656 N N . PRO G 1 107 ? 13.611 17.233 21.913 1.00 34.83 107 PRO G N 1
ATOM 5657 C CA . PRO G 1 107 ? 14.304 16.007 21.514 1.00 37.99 107 PRO G CA 1
ATOM 5658 C C . PRO G 1 107 ? 13.445 14.941 20.806 1.00 44.32 107 PRO G C 1
ATOM 5659 O O . PRO G 1 107 ? 13.965 14.180 19.987 1.00 41.42 107 PRO G O 1
ATOM 5663 N N . CYS G 1 108 ? 12.139 14.915 21.074 1.00 41.40 108 CYS G N 1
ATOM 5664 C CA . CYS G 1 108 ? 11.273 13.907 20.472 1.00 44.46 108 CYS G CA 1
ATOM 5665 C C . CYS G 1 108 ? 9.803 14.295 20.298 1.00 45.48 108 CYS G C 1
ATOM 5666 O O . CYS G 1 108 ? 9.338 15.316 20.827 1.00 45.42 108 CYS G O 1
ATOM 5669 N N . LEU G 1 109 ? 9.079 13.437 19.578 1.00 49.03 109 LEU G N 1
ATOM 5670 C CA . LEU G 1 109 ? 7.647 13.596 19.330 1.00 45.97 109 LEU G CA 1
ATOM 5671 C C . LEU G 1 109 ? 7.043 12.221 19.560 1.00 43.50 109 LEU G C 1
ATOM 5672 O O . LEU G 1 109 ? 7.647 11.210 19.201 1.00 44.15 109 LEU G O 1
ATOM 5677 N N . TYR G 1 110 ? 5.888 12.175 20.203 1.00 40.93 110 TYR G N 1
ATOM 5678 C CA . TYR G 1 110 ? 5.212 10.900 20.418 1.00 48.32 110 TYR G CA 1
ATOM 5679 C C . TYR G 1 110 ? 4.298 10.682 19.228 1.00 53.99 110 TYR G C 1
ATOM 5680 O O . TYR G 1 110 ? 3.072 10.683 19.332 1.00 51.52 110 TYR G O 1
ATOM 5689 N N . LYS G 1 111 ? 4.965 10.627 18.084 1.00 65.19 111 LYS G N 1
ATOM 5690 C CA . LYS G 1 111 ? 4.384 10.508 16.762 1.00 73.04 111 LYS G CA 1
ATOM 5691 C C . LYS G 1 111 ? 5.039 9.277 16.089 1.00 78.87 111 LYS G C 1
ATOM 5692 O O . LYS G 1 111 ? 4.599 8.891 14.981 1.00 84.08 111 LYS G O 1
#

CATH classification: 2.30.33.40

Secondary structure (DSSP, 8-state):
---S-EE-TTEEEEEE-SS-GGG-TTS-TTPPPPHHHHHHSEEEEEEEEE-TTSPTTS--TT-EEEEEGGG-EEE--HHHHTTSS-GGG----EEEEEGGG--EE--/---S-EE-TTEEEEEE-S--TTS-TTSPTTPPPPHHHHHHSEEEEEEEEE-TTSPTTS--TT-EEEEEGGG-EEE--HHHHTTSS-GGG----EEEEEGGG--EE--/---S-EE-TTEEEEEE-SS-GGG---SPTTPPPPHHHHHHSEEEEEEEEE-TTSPTTS--TT-EEEEEGGG-EEE--HHHHTTSS-GGG----EEEEEGGG--EE--/---S-EE-TTEEEEEE-S--GGG-TTS-TTPPPPHHHHHHSEEEEEEEEE-TTSPTTS--TT-EEEEEGGG-EEE--HHHHTTSS-GGG----EEEEEGGG--EE--/---S-EE-TTEEEEEE-S--STT---SPTTPPPPHHHHHHSEEEEEEEEE-TTSPTTS--TT-EEEEEGGG-EEE--HHHHTTSS-GGG----EEEEEGGG--EE--/---S-EE-TTEEEEEE-S--GGG---SPTTPPPPHHHHHHSEEEEEEEEE-TTSPTTS--TT-EEEEEGGG-EEE--HHHHTTS--GGG----EEEEEGGG--EE--/---S-EE-TTEEEEEE-S--TTS---SPTTPPPPHHHHHHSEEEEEEEEE-TTSPTTS--TT-EEEEEGGG-EEE--HHHHTTSS-GGG----EEEEEGGG--EE--

Radius of gyration: 30.56 Å; Cα contacts (8 Å, |Δi|>4): 1541; chains: 7; bounding box: 82×81×47 Å

Sequence (749 aa):
QQLPIRAVGEYVILVSEPAQAGDEEVTESGLIIGKRVQGEVPELCVVHSVGPDVPEGFCEVGDLTSLPVGQIRNVPHPFVALGLKQPKEIKQKFVTCHYKAIPCLYKQQLPIRAVGEYVILVSEPAQAGDEEVTESGLIIGKRVQGEVPELCVVHSVGPDVPEGFCEVGDLTSLPVGQIRNVPHPFVALGLKQPKEIKQKFVTCHYKAIPCLYKQQLPIRAVGEYVILVSEPAQAGDEEVTESGLIIGKRVQGEVPELCVVHSVGPDVPEGFCEVGDLTSLPVGQIRNVPHPFVALGLKQPKEIKQKFVTCHYKAIPCLYKQQLPIRAVGEYVILVSEPAQAGDEEVTESGLIIGKRVQGEVPELCVVHSVGPDVPEGFCEVGDLTSLPVGQIRNVPHPFVALGLKQPKEIKQKFVTCHYKAIPCLYKQQLPIRAVGEYVILVSEPAQAGDEEVTESGLIIGKRVQGEVPELCVVHSVGPDVPEGFCEVGDLTSLPVGQIRNVPHPFVALGLKQPKEIKQKFVTCHYKAIPCLYKQQLPIRAVGEYVILVSEPAQAGDEEVTESGLIIGKRVQGEVPELCVVHSVGPDVPEGFCEVGDLTSLPVGQIRNVPHPFVALGLKQPKEIKQKFVTCHYKAIPCLYKQQLPIRAVGEYVILVSEPAQAGDEEVTESGLIIGKRVQGEVPELCVVHSVGPDVPEGFCEVGDLTSLPVGQIRNVPHPFVALGLKQPKEIKQKFVTCHYKAIPCLYK

B-factor: mean 55.82, std 29.62, range [5.71, 184.07]

Organism: Enterobacteria phage T4 (NCBI:txid10665)